Protein AF-A0A523VJM3-F1 (afdb_monomer_lite)

Sequence (552 aa):
QVIIVFAILPTLVRADSCPVVSRDSIIKYAQSGVGSPYVWGGDKWNPNNKGWGGADCSGYVLKAWQIPYKAGYTQSVGHPYSTFNFYFKKTHWYPINRNNLAKGDILVYRNKGRGHVAIYHYGDKWGSPVVYEARSRKHGIVHGARYFPSYYKGRRRHRLVNSDPKLMATVKISSNSYLKALPEGYASTKLYVDFLSKKDPLFVRNSDYSSNTMVGATLFNYHLRRGVLGQQKVGVAAYQQSGLAQIWRGNGFIRLLTHGQKMYAWRQNAGFKYLAKNISQSARTNYINYFEPKRDLLYLTNPRFKAVKAVVYLVNNNKVYHRKTVRIARRSVAMVSYKRSKQRRLKGVYVRINASGGRIFVSKKTKSSFYTPAQTANKINKTLYIQNFDPARNLLYITNPNRRKARLILKYIQDGRSRYQKRIHIRPHDVVLVDKRRRLKRLGETFIKIIANVSVVASNRMARATYQLAEPLSFANKTTYVADFNAASETLYILNPIGSVQKATVNIFTGNTLVYSNVFSIGKYRQLPIDLRSSAAARYSNTYVQIISEIS

Structure (mmCIF, N/CA/C/O backbone):
data_AF-A0A523VJM3-F1
#
_entry.id   AF-A0A523VJM3-F1
#
loop_
_atom_site.group_PDB
_atom_site.id
_atom_site.type_symbol
_atom_site.label_atom_id
_atom_site.label_alt_id
_atom_site.label_comp_id
_atom_site.label_asym_id
_atom_site.label_entity_id
_atom_site.label_seq_id
_atom_site.pdbx_PDB_ins_code
_atom_site.Cartn_x
_atom_site.Cartn_y
_atom_site.Cartn_z
_atom_site.occupancy
_atom_site.B_iso_or_equiv
_atom_site.auth_seq_id
_atom_site.auth_comp_id
_atom_site.auth_asym_id
_atom_site.auth_atom_id
_atom_site.pdbx_PDB_model_num
ATOM 1 N N . GLN A 1 1 ? 36.597 49.951 -45.717 1.00 46.91 1 GLN A N 1
ATOM 2 C CA . GLN A 1 1 ? 36.920 49.139 -44.523 1.00 46.91 1 GLN A CA 1
ATOM 3 C C . GLN A 1 1 ? 35.609 48.663 -43.913 1.00 46.91 1 GLN A C 1
ATOM 5 O O . GLN A 1 1 ? 34.788 49.500 -43.568 1.00 46.91 1 GLN A O 1
ATOM 10 N N . VAL A 1 2 ? 35.366 47.350 -43.859 1.00 43.06 2 VAL A N 1
ATOM 11 C CA . VAL A 1 2 ? 34.149 46.773 -43.261 1.00 43.06 2 VAL A CA 1
ATOM 12 C C . VAL A 1 2 ? 34.509 46.279 -41.863 1.00 43.06 2 VAL A C 1
ATOM 14 O O . VAL A 1 2 ? 35.299 45.349 -41.721 1.00 43.06 2 VAL A O 1
ATOM 17 N N . ILE A 1 3 ? 33.968 46.930 -40.833 1.00 52.91 3 ILE A N 1
ATOM 18 C CA . ILE A 1 3 ? 34.145 46.535 -39.433 1.00 52.91 3 ILE A CA 1
ATOM 19 C C . ILE A 1 3 ? 33.103 45.457 -39.121 1.00 52.91 3 ILE A C 1
ATOM 21 O O . ILE A 1 3 ? 31.912 45.743 -39.017 1.00 52.91 3 ILE A O 1
ATOM 25 N N . ILE A 1 4 ? 33.546 44.206 -38.987 1.00 52.84 4 ILE A N 1
ATOM 26 C CA . ILE A 1 4 ? 32.707 43.100 -38.512 1.00 52.84 4 ILE A CA 1
ATOM 27 C C . ILE A 1 4 ? 32.718 43.132 -36.981 1.00 52.84 4 ILE A C 1
ATOM 29 O O . ILE A 1 4 ? 33.696 42.746 -36.343 1.00 52.84 4 ILE A O 1
ATOM 33 N N . VAL A 1 5 ? 31.622 43.600 -36.385 1.00 53.25 5 VAL A N 1
ATOM 34 C CA . VAL A 1 5 ? 31.404 43.553 -34.935 1.00 53.25 5 VAL A CA 1
ATOM 35 C C . VAL A 1 5 ? 30.899 42.155 -34.564 1.00 53.25 5 VAL A C 1
ATOM 37 O O . VAL A 1 5 ? 29.738 41.820 -34.796 1.00 53.25 5 VAL A O 1
ATOM 40 N N . PHE A 1 6 ? 31.763 41.323 -33.977 1.00 50.62 6 PHE A N 1
ATOM 41 C CA . PHE A 1 6 ? 31.342 40.077 -33.332 1.00 50.62 6 PHE A CA 1
ATOM 42 C C . PHE A 1 6 ? 30.597 40.408 -32.034 1.00 50.62 6 PHE A C 1
ATOM 44 O O . PHE A 1 6 ? 31.203 40.640 -30.989 1.00 50.62 6 PHE A O 1
ATOM 51 N N . ALA A 1 7 ? 29.266 40.416 -32.086 1.00 56.50 7 ALA A N 1
ATOM 52 C CA . ALA A 1 7 ? 28.444 40.430 -30.885 1.00 56.50 7 ALA A CA 1
ATOM 53 C C . ALA A 1 7 ? 28.607 39.086 -30.151 1.00 56.50 7 ALA A C 1
ATOM 55 O O . ALA A 1 7 ? 27.987 38.083 -30.511 1.00 56.50 7 ALA A O 1
ATOM 56 N N . ILE A 1 8 ? 29.462 39.053 -29.124 1.00 55.50 8 ILE A N 1
ATOM 57 C CA . ILE A 1 8 ? 29.557 37.924 -28.193 1.00 55.50 8 ILE A CA 1
ATOM 58 C C . ILE A 1 8 ? 28.265 37.914 -27.368 1.00 55.50 8 ILE A C 1
ATOM 60 O O . ILE A 1 8 ? 28.158 38.576 -26.338 1.00 55.50 8 ILE A O 1
ATOM 64 N N . LEU A 1 9 ? 27.252 37.184 -27.838 1.00 53.00 9 LEU A N 1
ATOM 65 C CA . LEU A 1 9 ? 26.061 36.901 -27.045 1.00 53.00 9 LEU A CA 1
ATOM 66 C C . LEU A 1 9 ? 26.478 36.002 -25.870 1.00 53.00 9 LEU A C 1
ATOM 68 O O . LEU A 1 9 ? 26.965 34.893 -26.111 1.00 53.00 9 LEU A O 1
ATOM 72 N N . PRO A 1 10 ? 26.300 36.426 -24.606 1.00 50.72 10 PRO A N 1
ATOM 73 C CA . PRO A 1 10 ? 26.596 35.574 -23.467 1.00 50.72 10 PRO A CA 1
ATOM 74 C C . PRO A 1 10 ? 25.665 34.363 -23.517 1.00 50.72 10 PRO A C 1
ATOM 76 O O . PRO A 1 10 ? 24.464 34.457 -23.258 1.00 50.72 10 PRO A O 1
ATOM 79 N N . THR A 1 11 ? 26.211 33.195 -23.856 1.00 52.78 11 THR A N 1
ATOM 80 C CA . THR A 1 11 ? 25.488 31.939 -23.682 1.00 52.78 11 THR A CA 1
ATOM 81 C C . THR A 1 11 ? 25.213 31.791 -22.193 1.00 52.78 11 THR A C 1
ATOM 83 O O . THR A 1 11 ? 26.144 31.617 -21.407 1.00 52.78 11 THR A O 1
ATOM 86 N N . LEU A 1 12 ? 23.944 31.888 -21.795 1.00 53.72 12 LEU A N 1
ATOM 87 C CA . LEU A 1 12 ? 23.486 31.596 -20.440 1.00 53.72 12 LEU A CA 1
ATOM 88 C C . LEU A 1 12 ? 23.863 30.149 -20.092 1.00 53.72 12 LEU A C 1
ATOM 90 O O . LEU A 1 12 ? 23.108 29.209 -20.355 1.00 53.72 12 LEU A O 1
ATOM 94 N N . VAL A 1 13 ? 25.045 29.958 -19.503 1.00 54.78 13 VAL A N 1
ATOM 95 C CA . VAL A 1 13 ? 25.465 28.678 -18.935 1.00 54.78 13 VAL A CA 1
ATOM 96 C C . VAL A 1 13 ? 24.576 28.438 -17.725 1.00 54.78 13 VAL A C 1
ATOM 98 O O . VAL A 1 13 ? 24.789 28.966 -16.634 1.00 54.78 13 VAL A O 1
ATOM 101 N N . ARG A 1 14 ? 23.501 27.678 -17.936 1.00 60.50 14 ARG A N 1
ATOM 102 C CA . ARG A 1 14 ? 22.564 27.325 -16.875 1.00 60.50 14 ARG A CA 1
ATOM 103 C C . ARG A 1 14 ? 23.330 26.521 -15.823 1.00 60.50 14 ARG A C 1
ATOM 105 O O . ARG A 1 14 ? 23.825 25.441 -16.133 1.00 60.50 14 ARG A O 1
ATOM 112 N N . ALA A 1 15 ? 23.439 27.067 -14.609 1.00 59.25 15 ALA A N 1
ATOM 113 C CA . ALA A 1 15 ? 24.259 26.499 -13.544 1.00 59.25 15 ALA A CA 1
ATOM 114 C C . ALA A 1 15 ? 23.981 25.000 -13.351 1.00 59.25 15 ALA A C 1
ATOM 116 O O . ALA A 1 15 ? 22.827 24.581 -13.179 1.00 59.25 15 ALA A O 1
ATOM 117 N N . ASP A 1 16 ? 25.057 24.212 -13.380 1.00 67.69 16 ASP A N 1
ATOM 118 C CA . ASP A 1 16 ? 25.038 22.765 -13.216 1.00 67.69 16 ASP A CA 1
ATOM 119 C C . ASP A 1 16 ? 24.568 22.406 -11.797 1.00 67.69 16 ASP A C 1
ATOM 121 O O . ASP A 1 16 ? 25.327 22.397 -10.827 1.00 67.69 16 ASP A O 1
ATOM 125 N N . SER A 1 17 ? 23.262 22.199 -11.652 1.00 75.88 17 SER A N 1
ATOM 126 C CA . SER A 1 17 ? 22.586 22.198 -10.363 1.00 75.88 17 SER A CA 1
ATOM 127 C C . SER A 1 17 ? 21.796 20.917 -10.198 1.00 75.88 17 SER A C 1
ATOM 129 O O . SER A 1 17 ? 20.616 20.890 -10.496 1.00 75.88 17 SER A O 1
ATOM 131 N N . CYS A 1 18 ? 22.401 19.860 -9.644 1.00 85.94 18 CYS A N 1
ATOM 132 C CA . CYS A 1 18 ? 21.697 18.609 -9.339 1.00 85.94 18 CYS A CA 1
ATOM 133 C C . CYS A 1 18 ? 20.442 18.888 -8.479 1.00 85.94 18 CYS A C 1
ATOM 135 O O . CYS A 1 18 ? 20.578 19.165 -7.277 1.00 85.94 18 CYS A O 1
ATOM 137 N N . PRO A 1 19 ? 19.213 18.866 -9.041 1.00 88.69 19 PRO A N 1
ATOM 138 C CA . PRO A 1 19 ? 18.026 19.262 -8.288 1.00 88.69 19 PRO A CA 1
ATOM 139 C C . PRO A 1 19 ? 17.678 18.198 -7.244 1.00 88.69 19 PRO A C 1
ATOM 141 O O . PRO A 1 19 ? 18.052 17.039 -7.397 1.00 88.69 19 PRO A O 1
ATOM 144 N N . VAL A 1 20 ? 16.924 18.524 -6.195 1.00 86.62 20 VAL A N 1
ATOM 145 C CA . VAL A 1 20 ? 16.352 17.467 -5.342 1.00 86.62 20 VAL A CA 1
ATOM 146 C C . VAL A 1 20 ? 15.271 16.724 -6.133 1.00 86.62 20 VAL A C 1
ATOM 148 O O . VAL A 1 20 ? 14.353 17.350 -6.669 1.00 86.62 20 VAL A O 1
ATOM 151 N N . VAL A 1 21 ? 15.380 15.397 -6.227 1.00 87.31 21 VAL A N 1
ATOM 152 C CA . VAL A 1 21 ? 14.375 14.532 -6.875 1.00 87.31 21 VAL A CA 1
ATOM 153 C C . VAL A 1 21 ? 14.102 13.306 -6.015 1.00 87.31 21 VAL A C 1
ATOM 155 O O . VAL A 1 21 ? 14.976 12.845 -5.278 1.00 87.31 21 VAL A O 1
ATOM 158 N N . SER A 1 22 ? 12.890 12.761 -6.105 1.00 89.19 22 SER A N 1
ATOM 159 C CA . SER A 1 22 ? 12.566 11.497 -5.446 1.00 89.19 22 SER A CA 1
ATOM 160 C C . SER A 1 22 ? 12.899 10.298 -6.338 1.00 89.19 22 SER A C 1
ATOM 162 O O . SER A 1 22 ? 12.930 10.404 -7.568 1.00 89.19 22 SER A O 1
ATOM 164 N N . ARG A 1 23 ? 13.103 9.128 -5.724 1.00 91.25 23 ARG A N 1
ATOM 165 C CA . ARG A 1 23 ? 13.248 7.855 -6.459 1.00 91.25 23 ARG A CA 1
ATOM 166 C C . ARG A 1 23 ? 12.049 7.567 -7.362 1.00 91.25 23 ARG A C 1
ATOM 168 O O . ARG A 1 23 ? 12.220 7.077 -8.474 1.00 91.25 23 ARG A O 1
ATOM 175 N N . ASP A 1 24 ? 10.849 7.893 -6.893 1.00 83.75 24 ASP A N 1
ATOM 176 C CA . ASP A 1 24 ? 9.610 7.693 -7.645 1.00 83.75 24 ASP A CA 1
ATOM 177 C C . ASP A 1 24 ? 9.536 8.632 -8.847 1.00 83.75 24 ASP A C 1
ATOM 179 O O . ASP A 1 24 ? 9.154 8.203 -9.933 1.00 83.75 24 ASP A O 1
ATOM 183 N N . SER A 1 25 ? 9.977 9.884 -8.687 1.00 88.44 25 SER A N 1
ATOM 184 C CA . SER A 1 25 ? 10.065 10.846 -9.786 1.00 88.44 25 SER A CA 1
ATOM 185 C C . SER A 1 25 ? 11.021 10.359 -10.874 1.00 88.44 25 SER A C 1
ATOM 187 O O . SER A 1 25 ? 10.653 10.415 -12.041 1.00 88.44 25 SER A O 1
ATOM 189 N N . ILE A 1 26 ? 12.193 9.819 -10.508 1.00 96.75 26 ILE A N 1
ATOM 190 C CA . ILE A 1 26 ? 13.150 9.242 -11.471 1.00 96.75 26 ILE A CA 1
ATOM 191 C C . ILE A 1 26 ? 12.509 8.101 -12.262 1.00 96.75 26 ILE A C 1
ATOM 193 O O . ILE A 1 26 ? 12.582 8.082 -13.488 1.00 96.75 26 ILE A O 1
ATOM 197 N N . ILE A 1 27 ? 11.868 7.151 -11.575 1.00 97.06 27 ILE A N 1
ATOM 198 C CA . ILE A 1 27 ? 11.247 5.997 -12.234 1.00 97.06 27 ILE A CA 1
ATOM 199 C C . ILE A 1 27 ? 10.069 6.412 -13.106 1.00 97.06 27 ILE A C 1
ATOM 201 O O . ILE A 1 27 ? 9.960 5.928 -14.226 1.00 97.06 27 ILE A O 1
ATOM 205 N N . LYS A 1 28 ? 9.216 7.328 -12.636 1.00 91.94 28 LYS A N 1
ATOM 206 C CA . LYS A 1 28 ? 8.108 7.868 -13.434 1.00 91.94 28 LYS A CA 1
ATOM 207 C C . LYS A 1 28 ? 8.632 8.555 -14.694 1.00 91.94 28 LYS A C 1
ATOM 209 O O . LYS A 1 28 ? 8.062 8.390 -15.770 1.00 91.94 28 LYS A O 1
ATOM 214 N N . TYR A 1 29 ? 9.724 9.306 -14.560 1.00 95.81 29 TYR A N 1
ATOM 215 C CA . TYR A 1 29 ? 10.365 9.965 -15.685 1.00 95.81 29 TYR A CA 1
ATOM 216 C C . TYR A 1 29 ? 10.926 8.938 -16.672 1.00 95.81 29 TYR A C 1
ATOM 218 O O . TYR A 1 29 ? 10.579 8.998 -17.846 1.00 95.81 29 TYR A O 1
ATOM 226 N N . ALA A 1 30 ? 11.688 7.945 -16.204 1.00 98.06 30 ALA A N 1
ATOM 227 C CA . ALA A 1 30 ? 12.175 6.844 -17.035 1.00 98.06 30 ALA A CA 1
ATOM 228 C C . ALA A 1 30 ? 11.013 6.135 -17.754 1.00 98.06 30 ALA A C 1
ATOM 230 O O . ALA A 1 30 ? 10.952 6.114 -18.977 1.00 98.06 30 ALA A O 1
ATOM 231 N N . GLN A 1 31 ? 10.004 5.671 -17.015 1.00 98.00 31 GLN A N 1
ATOM 232 C CA . GLN A 1 31 ? 8.839 4.973 -17.562 1.00 98.00 31 GLN A CA 1
ATOM 233 C C . GLN A 1 31 ? 8.167 5.725 -18.721 1.00 98.00 31 GLN A C 1
ATOM 235 O O . GLN A 1 31 ? 7.700 5.092 -19.667 1.00 98.00 31 GLN A O 1
ATOM 240 N N . SER A 1 32 ? 8.147 7.060 -18.687 1.00 98.06 32 SER A N 1
ATOM 241 C CA . SER A 1 32 ? 7.566 7.873 -19.761 1.00 98.06 32 SER A CA 1
ATOM 242 C C . SER A 1 32 ? 8.280 7.730 -21.116 1.00 98.06 32 SER A C 1
ATOM 244 O O . SER A 1 32 ? 7.650 7.965 -22.147 1.00 98.06 32 SER A O 1
ATOM 246 N N . GLY A 1 33 ? 9.549 7.311 -21.128 1.00 98.00 33 GLY A N 1
ATOM 247 C CA . GLY A 1 33 ? 10.326 7.055 -22.342 1.00 98.00 33 GLY A CA 1
ATOM 248 C C . GLY A 1 33 ? 10.179 5.642 -22.898 1.00 98.00 33 GLY A C 1
ATOM 249 O O . GLY A 1 33 ? 10.536 5.413 -24.044 1.00 98.00 33 GLY A O 1
ATOM 250 N N . VAL A 1 34 ? 9.622 4.687 -22.143 1.00 98.50 34 VAL A N 1
ATOM 251 C CA . VAL A 1 34 ? 9.445 3.305 -22.628 1.00 98.50 34 VAL A CA 1
ATOM 252 C C . VAL A 1 34 ? 8.585 3.289 -23.893 1.00 98.50 34 VAL A C 1
ATOM 254 O O . VAL A 1 34 ? 7.538 3.944 -23.942 1.00 98.50 34 VAL A O 1
ATOM 257 N N . GLY A 1 35 ? 9.040 2.544 -24.901 1.00 97.88 35 GLY A N 1
ATOM 258 C CA . GLY A 1 35 ? 8.450 2.471 -26.238 1.00 97.88 35 GLY A CA 1
ATOM 259 C C . GLY A 1 35 ? 9.003 3.497 -27.231 1.00 97.88 35 GLY A C 1
ATOM 260 O O . GLY A 1 35 ? 8.740 3.361 -28.419 1.00 97.88 35 GLY A O 1
ATOM 261 N N . SER A 1 36 ? 9.773 4.494 -26.781 1.00 98.62 36 SER A N 1
ATOM 262 C CA . SER A 1 36 ? 10.440 5.433 -27.689 1.00 98.62 36 SER A CA 1
ATOM 263 C C . SER A 1 36 ? 11.673 4.810 -28.359 1.00 98.62 36 SER A C 1
ATOM 265 O O . SER A 1 36 ? 12.255 3.862 -27.815 1.00 98.62 36 SER A O 1
ATOM 267 N N . PRO A 1 37 ? 12.114 5.325 -29.521 1.00 98.62 37 PRO A N 1
ATOM 268 C CA . PRO A 1 37 ? 13.240 4.777 -30.254 1.00 98.62 37 PRO A CA 1
ATOM 269 C C . PRO A 1 37 ? 14.549 5.004 -29.504 1.00 98.62 37 PRO A C 1
ATOM 271 O O . PRO A 1 37 ? 14.696 5.916 -28.684 1.00 98.62 37 PRO A O 1
ATOM 274 N N . TYR A 1 38 ? 15.538 4.181 -29.833 1.00 98.69 38 TYR A N 1
ATOM 275 C CA . TYR A 1 38 ? 16.911 4.446 -29.445 1.00 98.69 38 TYR A CA 1
ATOM 276 C C . TYR A 1 38 ? 17.515 5.372 -30.492 1.00 98.69 38 TYR A C 1
ATOM 278 O O . TYR A 1 38 ? 17.603 5.004 -31.665 1.00 98.69 38 TYR A O 1
ATOM 286 N N . VAL A 1 39 ? 17.981 6.538 -30.061 1.00 98.38 39 VAL A N 1
ATOM 287 C CA . VAL A 1 39 ? 18.641 7.520 -30.926 1.00 98.38 39 VAL A CA 1
ATOM 288 C C . VAL A 1 39 ? 20.017 7.792 -30.344 1.00 98.38 39 VAL A C 1
ATOM 290 O O . VAL A 1 39 ? 20.128 8.219 -29.200 1.00 98.38 39 VAL A O 1
ATOM 293 N N . TRP A 1 40 ? 21.070 7.511 -31.114 1.00 97.69 40 TRP A N 1
ATOM 294 C CA . TRP A 1 40 ? 22.450 7.752 -30.683 1.00 97.69 40 TRP A CA 1
ATOM 295 C C . TRP A 1 40 ? 22.665 9.245 -30.399 1.00 97.69 40 TRP A C 1
ATOM 297 O O . TRP A 1 40 ? 22.366 10.064 -31.262 1.00 97.69 40 TRP A O 1
ATOM 307 N N . GLY A 1 41 ? 23.141 9.599 -29.200 1.00 96.94 41 GLY A N 1
ATOM 308 C CA . GLY A 1 41 ? 23.260 10.993 -28.757 1.00 96.94 41 GLY A CA 1
ATOM 309 C C . GLY A 1 41 ? 21.931 11.656 -28.372 1.00 96.94 41 GLY A C 1
ATOM 310 O O . GLY A 1 41 ? 21.917 12.824 -27.995 1.00 96.94 41 GLY A O 1
ATOM 311 N N . GLY A 1 42 ? 20.805 10.940 -28.443 1.00 97.81 42 GLY A N 1
ATOM 312 C CA . GLY A 1 42 ? 19.496 11.469 -28.074 1.00 97.81 42 GLY A CA 1
ATOM 313 C C . GLY A 1 42 ? 19.268 11.490 -26.560 1.00 97.81 42 GLY A C 1
ATOM 314 O O . GLY A 1 42 ? 19.767 10.630 -25.829 1.00 97.81 42 GLY A O 1
ATOM 315 N N . ASP A 1 43 ? 18.450 12.432 -26.091 1.00 97.38 43 ASP A N 1
ATOM 316 C CA . ASP A 1 43 ? 18.066 12.591 -24.681 1.00 97.38 43 ASP A CA 1
ATOM 317 C C . ASP A 1 43 ? 16.618 13.088 -24.480 1.00 97.38 43 ASP A C 1
ATOM 319 O O . ASP A 1 43 ? 16.247 13.509 -23.381 1.00 97.38 43 ASP A O 1
ATOM 323 N N . LYS A 1 44 ? 15.787 13.042 -25.530 1.00 97.00 44 LYS A N 1
ATOM 324 C CA . LYS A 1 44 ? 14.432 13.616 -25.544 1.00 97.00 44 LYS A CA 1
ATOM 325 C C . LYS A 1 44 ? 13.419 12.647 -26.129 1.00 97.00 44 LYS A C 1
ATOM 327 O O . LYS A 1 44 ? 13.728 11.906 -27.051 1.00 97.00 44 LYS A O 1
ATOM 332 N N . TRP A 1 45 ? 12.195 12.669 -25.625 1.00 98.06 45 TRP A N 1
ATOM 333 C CA . TRP A 1 45 ? 11.102 11.843 -26.139 1.00 98.06 45 TRP A CA 1
ATOM 334 C C . TRP A 1 45 ? 9.758 12.506 -25.857 1.00 98.06 45 TRP A C 1
ATOM 336 O O . TRP A 1 45 ? 9.652 13.403 -25.020 1.00 98.06 45 TRP A O 1
ATOM 346 N N . ASN A 1 46 ? 8.709 12.046 -26.533 1.00 97.94 46 ASN A N 1
ATOM 347 C CA . ASN A 1 46 ? 7.350 12.488 -26.259 1.00 97.94 46 ASN A CA 1
ATOM 348 C C . ASN A 1 46 ? 6.528 11.319 -25.690 1.00 97.94 46 ASN A C 1
ATOM 350 O O . ASN A 1 46 ? 6.273 10.348 -26.402 1.00 97.94 46 ASN A O 1
ATOM 354 N N . PRO A 1 47 ? 6.071 11.382 -24.425 1.00 96.44 47 PRO A N 1
ATOM 355 C CA . PRO A 1 47 ? 5.231 10.333 -23.851 1.00 96.44 47 PRO A CA 1
ATOM 356 C C . PRO A 1 47 ? 3.924 10.091 -24.620 1.00 96.44 47 PRO A C 1
ATOM 358 O O . PRO A 1 47 ? 3.409 8.978 -24.559 1.00 96.44 47 PRO A O 1
ATOM 361 N N . ASN A 1 48 ? 3.430 11.095 -25.354 1.00 97.38 48 ASN A N 1
ATOM 362 C CA . ASN A 1 48 ? 2.197 11.037 -26.145 1.00 97.38 48 ASN A CA 1
ATOM 363 C C . ASN A 1 48 ? 2.441 10.680 -27.622 1.00 97.38 48 ASN A C 1
ATOM 365 O O . ASN A 1 48 ? 1.490 10.407 -28.343 1.00 97.38 48 ASN A O 1
ATOM 369 N N . ASN A 1 49 ? 3.696 10.674 -28.081 1.00 97.62 49 ASN A N 1
ATOM 370 C CA . ASN A 1 49 ? 4.070 10.244 -29.427 1.00 97.62 49 ASN A CA 1
ATOM 371 C C . ASN A 1 49 ? 5.359 9.422 -29.351 1.00 97.62 49 ASN A C 1
ATOM 373 O O . ASN A 1 49 ? 6.468 9.957 -29.391 1.00 97.62 49 ASN A O 1
ATOM 377 N N . LYS A 1 50 ? 5.198 8.101 -29.237 1.00 96.50 50 LYS A N 1
ATOM 378 C CA . LYS A 1 50 ? 6.314 7.168 -29.058 1.00 96.50 50 LYS A CA 1
ATOM 379 C C . LYS A 1 50 ? 7.211 7.041 -30.284 1.00 96.50 50 LYS A C 1
ATOM 381 O O . LYS A 1 50 ? 8.312 6.553 -30.115 1.00 96.50 50 LYS A O 1
ATOM 386 N N . GLY A 1 51 ? 6.799 7.505 -31.464 1.00 96.44 51 GLY A N 1
ATOM 387 C CA . GLY A 1 51 ? 7.672 7.573 -32.641 1.00 96.44 51 GLY A CA 1
ATOM 388 C C . GLY A 1 51 ? 8.567 8.816 -32.675 1.00 96.44 51 GLY A C 1
ATOM 389 O O . GLY A 1 51 ? 9.513 8.862 -33.454 1.00 96.44 51 GLY A O 1
ATOM 390 N N . TRP A 1 52 ? 8.294 9.826 -31.841 1.00 97.69 52 TRP A N 1
ATOM 391 C CA . TRP A 1 52 ? 9.015 11.097 -31.871 1.00 97.69 52 TRP A CA 1
ATOM 392 C C . TRP A 1 52 ? 10.217 11.120 -30.922 1.00 97.69 52 TRP A C 1
ATOM 394 O O . TRP A 1 52 ? 10.107 10.841 -29.721 1.00 97.69 52 TRP A O 1
ATOM 404 N N . GLY A 1 53 ? 11.357 11.554 -31.461 1.00 96.81 53 GLY A N 1
ATOM 405 C CA . GLY A 1 53 ? 12.611 11.656 -30.727 1.00 96.81 53 GLY A CA 1
ATOM 406 C C . GLY A 1 53 ? 13.180 10.286 -30.366 1.00 96.81 53 GLY A C 1
ATOM 407 O O . GLY A 1 53 ? 13.026 9.310 -31.091 1.00 96.81 53 GLY A O 1
ATOM 408 N N . GLY A 1 54 ? 13.872 10.230 -29.239 1.00 97.94 54 GLY A N 1
ATOM 409 C CA . GLY A 1 54 ? 14.493 9.036 -28.700 1.00 97.94 54 GLY A CA 1
ATOM 410 C C . GLY A 1 54 ? 15.711 9.385 -27.861 1.00 97.94 54 GLY A C 1
ATOM 411 O O . GLY A 1 54 ? 16.181 10.527 -27.828 1.00 97.94 54 GLY A O 1
ATOM 412 N N . ALA A 1 55 ? 16.229 8.380 -27.171 1.00 98.50 55 ALA A N 1
ATOM 413 C CA . ALA A 1 55 ? 17.416 8.552 -26.356 1.00 98.50 55 ALA A CA 1
ATOM 414 C C . ALA A 1 55 ? 18.385 7.387 -26.503 1.00 98.50 55 ALA A C 1
ATOM 416 O O . ALA A 1 55 ? 17.972 6.268 -26.808 1.00 98.50 55 ALA A O 1
ATOM 417 N N . ASP A 1 56 ? 19.669 7.647 -26.273 1.00 98.56 56 ASP A N 1
ATOM 418 C CA . ASP A 1 56 ? 20.627 6.577 -26.021 1.00 98.56 56 ASP A CA 1
ATOM 419 C C . ASP A 1 56 ? 20.665 6.220 -24.531 1.00 98.56 56 ASP A C 1
ATOM 421 O O . ASP A 1 56 ? 19.957 6.808 -23.708 1.00 98.56 56 ASP A O 1
ATOM 425 N N . CYS A 1 57 ? 21.477 5.222 -24.171 1.00 98.56 57 CYS A N 1
ATOM 426 C CA . CYS A 1 57 ? 21.541 4.726 -22.798 1.00 98.56 57 CYS A CA 1
ATOM 427 C C . CYS A 1 57 ? 21.836 5.837 -21.773 1.00 98.56 57 CYS A C 1
ATOM 429 O O . CYS A 1 57 ? 21.124 5.961 -20.776 1.00 98.56 57 CYS A O 1
ATOM 431 N N . SER A 1 58 ? 22.838 6.675 -22.031 1.00 98.31 58 SER A N 1
ATOM 432 C CA . SER A 1 58 ? 23.258 7.768 -21.148 1.00 98.31 58 SER A CA 1
ATOM 433 C C . SER A 1 58 ? 22.298 8.951 -21.158 1.00 98.31 58 SER A C 1
ATOM 435 O O . SER A 1 58 ? 21.955 9.441 -20.081 1.00 98.31 58 SER A O 1
ATOM 437 N N . GLY A 1 59 ? 21.823 9.373 -22.331 1.00 98.19 59 GLY A N 1
ATOM 438 C CA . GLY A 1 59 ? 20.890 10.490 -22.470 1.00 98.19 59 GLY A CA 1
ATOM 439 C C . GLY A 1 59 ? 19.564 10.199 -21.774 1.00 98.19 59 GLY A C 1
ATOM 440 O O . GLY A 1 59 ? 19.029 11.041 -21.055 1.00 98.19 59 GLY A O 1
ATOM 441 N N . TYR A 1 60 ? 19.092 8.954 -21.867 1.00 98.56 60 TYR A N 1
ATOM 442 C CA . TYR A 1 60 ? 17.900 8.498 -21.161 1.00 98.56 60 TYR A CA 1
ATOM 443 C C . TYR A 1 60 ? 18.056 8.563 -19.636 1.00 98.56 60 TYR A C 1
ATOM 445 O O . TYR A 1 60 ? 17.183 9.088 -18.939 1.00 98.56 60 TYR A O 1
ATOM 453 N N . VAL A 1 61 ? 19.184 8.076 -19.103 1.00 98.38 61 VAL A N 1
ATOM 454 C CA . VAL A 1 61 ? 19.460 8.122 -17.660 1.00 98.38 61 VAL A CA 1
ATOM 455 C C . VAL A 1 61 ? 19.609 9.548 -17.156 1.00 98.38 61 VAL A C 1
ATOM 457 O O . VAL A 1 61 ? 19.012 9.883 -16.133 1.00 98.38 61 VAL A O 1
ATOM 460 N N . LEU A 1 62 ? 20.345 10.400 -17.870 1.00 96.56 62 LEU A N 1
ATOM 461 C CA . LEU A 1 62 ? 20.496 11.810 -17.512 1.00 96.56 62 LEU A CA 1
ATOM 462 C C . LEU A 1 62 ? 19.159 12.516 -17.403 1.00 96.56 62 LEU A C 1
ATOM 464 O O . LEU A 1 62 ? 18.871 13.181 -16.402 1.00 96.56 62 LEU A O 1
ATOM 468 N N . LYS A 1 63 ? 18.318 12.308 -18.411 1.00 96.12 63 LYS A N 1
ATOM 469 C CA . LYS A 1 63 ? 17.008 12.920 -18.468 1.00 96.12 63 LYS A CA 1
ATOM 470 C C . LYS A 1 63 ? 16.103 12.417 -17.348 1.00 96.12 63 LYS A C 1
ATOM 472 O O . LYS A 1 63 ? 15.496 13.229 -16.651 1.00 96.12 63 LYS A O 1
ATOM 477 N N . ALA A 1 64 ? 16.074 11.111 -17.087 1.00 97.62 64 ALA A N 1
ATOM 478 C CA . ALA A 1 64 ? 15.308 10.548 -15.976 1.00 97.62 64 ALA A CA 1
ATOM 479 C C . ALA A 1 64 ? 15.811 11.020 -14.601 1.00 97.62 64 ALA A C 1
ATOM 481 O O . ALA A 1 64 ? 15.019 11.261 -13.690 1.00 97.62 64 ALA A O 1
ATOM 482 N N . TRP A 1 65 ? 17.122 11.200 -14.448 1.00 97.44 65 TRP A N 1
ATOM 483 C CA . TRP A 1 65 ? 17.729 11.780 -13.253 1.00 97.44 65 TRP A CA 1
ATOM 484 C C . TRP A 1 65 ? 17.582 13.301 -13.153 1.00 97.44 65 TRP A C 1
ATOM 486 O O . TRP A 1 65 ? 17.896 13.856 -12.096 1.00 97.44 65 TRP A O 1
ATOM 496 N N . GLN A 1 66 ? 17.080 13.971 -14.194 1.00 95.75 66 GLN A N 1
ATOM 497 C CA . GLN A 1 66 ? 16.958 15.429 -14.251 1.00 95.75 66 GLN A CA 1
ATOM 498 C C . GLN A 1 66 ? 18.306 16.106 -13.954 1.00 95.75 66 GLN A C 1
ATOM 500 O O . GLN A 1 66 ? 18.406 16.946 -13.059 1.00 95.75 66 GLN A O 1
ATOM 505 N N . ILE A 1 67 ? 19.357 15.646 -14.638 1.00 93.75 67 ILE A N 1
ATOM 506 C CA . ILE A 1 67 ? 20.725 16.168 -14.549 1.00 93.75 67 ILE A CA 1
ATOM 507 C C . ILE A 1 67 ? 21.117 16.699 -15.936 1.00 93.75 67 ILE A C 1
ATOM 509 O O . ILE A 1 67 ? 20.846 16.012 -16.924 1.00 93.75 67 ILE A O 1
ATOM 513 N N . PRO A 1 68 ? 21.757 17.880 -16.033 1.00 92.00 68 PRO A N 1
ATOM 514 C CA . PRO A 1 68 ? 22.224 18.737 -14.931 1.00 92.00 68 PRO A CA 1
ATOM 515 C C . PRO A 1 68 ? 21.130 19.573 -14.254 1.00 92.00 68 PRO A C 1
ATOM 517 O O . PRO A 1 68 ? 21.317 20.026 -13.133 1.00 92.00 68 PRO A O 1
ATOM 520 N N . TYR A 1 69 ? 19.965 19.727 -14.881 1.00 91.12 69 TYR A N 1
ATOM 521 C CA . TYR A 1 69 ? 18.828 20.480 -14.345 1.00 91.12 69 TYR A CA 1
ATOM 522 C C . TYR A 1 69 ? 17.496 19.801 -14.694 1.00 91.12 69 TYR A C 1
ATOM 524 O O . TYR A 1 69 ? 17.435 18.871 -15.504 1.00 91.12 69 TYR A O 1
ATOM 532 N N . LYS A 1 70 ? 16.395 20.275 -14.092 1.00 91.12 70 LYS A N 1
ATOM 533 C CA . LYS A 1 70 ? 15.047 19.810 -14.450 1.00 91.12 70 LYS A CA 1
ATOM 534 C C . LYS A 1 70 ? 14.670 20.275 -15.850 1.00 91.12 70 LYS A C 1
ATOM 536 O O . LYS A 1 70 ? 14.719 21.468 -16.142 1.00 91.12 70 LYS A O 1
ATOM 541 N N . ALA A 1 71 ? 14.237 19.344 -16.685 1.00 91.94 71 ALA A N 1
ATOM 542 C CA . ALA A 1 71 ? 13.854 19.622 -18.060 1.00 91.94 71 ALA A CA 1
ATOM 543 C C . ALA A 1 71 ? 12.634 18.781 -18.444 1.00 91.94 71 ALA A C 1
ATOM 545 O O . ALA A 1 71 ? 12.489 17.647 -17.979 1.00 91.94 71 ALA A O 1
ATOM 546 N N . GLY A 1 72 ? 11.760 19.329 -19.291 1.00 94.19 72 GLY A N 1
ATOM 547 C CA . GLY A 1 72 ? 10.576 18.625 -19.804 1.00 94.19 72 GLY A CA 1
ATOM 548 C C . GLY A 1 72 ? 10.943 17.482 -20.756 1.00 94.19 72 GLY A C 1
ATOM 549 O O . GLY A 1 72 ? 12.074 17.432 -21.237 1.00 94.19 72 GLY A O 1
ATOM 550 N N . TYR A 1 73 ? 10.006 16.567 -21.029 1.00 95.94 73 TYR A N 1
ATOM 551 C CA . TYR A 1 73 ? 10.267 15.342 -21.808 1.00 95.94 73 TYR A CA 1
ATOM 552 C C . TYR A 1 73 ? 10.814 15.618 -23.217 1.00 95.94 73 TYR A C 1
ATOM 554 O O . TYR A 1 73 ? 11.772 14.980 -23.651 1.00 95.94 73 TYR A O 1
ATOM 562 N N . THR A 1 74 ? 10.239 16.615 -23.895 1.00 97.06 74 THR A N 1
ATOM 563 C CA . THR A 1 74 ? 10.578 17.005 -25.273 1.00 97.06 74 THR A CA 1
ATOM 564 C C . THR A 1 74 ? 11.741 17.994 -25.365 1.00 97.06 74 THR A C 1
ATOM 566 O O . THR A 1 74 ? 12.265 18.241 -26.448 1.00 97.06 74 THR A O 1
ATOM 569 N N . GLN A 1 75 ? 12.171 18.550 -24.234 1.00 96.00 75 GLN A N 1
ATOM 570 C CA . GLN A 1 75 ? 13.320 19.446 -24.158 1.00 96.00 75 GLN A CA 1
ATOM 571 C C . GLN A 1 75 ? 14.613 18.618 -24.204 1.00 96.00 75 GLN A C 1
ATOM 573 O O . GLN A 1 75 ? 14.650 17.538 -23.628 1.00 96.00 75 GLN A O 1
ATOM 578 N N . SER A 1 76 ? 15.695 19.095 -24.814 1.00 94.06 76 SER A N 1
ATOM 579 C CA . SER A 1 76 ? 17.015 18.453 -24.660 1.00 94.06 76 SER A CA 1
ATOM 580 C C . SER A 1 76 ? 17.738 19.001 -23.426 1.00 94.06 76 SER A C 1
ATOM 582 O O . SER A 1 76 ? 17.459 20.119 -22.993 1.00 94.06 76 SER A O 1
ATOM 584 N N . VAL A 1 77 ? 18.633 18.214 -22.829 1.00 90.31 77 VAL A N 1
ATOM 585 C CA . VAL A 1 77 ? 19.594 18.686 -21.816 1.00 90.31 77 VAL A CA 1
ATOM 586 C C . VAL A 1 77 ? 21.023 18.772 -22.366 1.00 90.31 77 VAL A C 1
ATOM 588 O O . VAL A 1 77 ? 21.937 19.073 -21.604 1.00 90.31 77 VAL A O 1
ATOM 591 N N . GLY A 1 78 ? 21.217 18.540 -23.671 1.00 87.31 78 GLY A N 1
ATOM 592 C CA . GLY A 1 78 ? 22.500 18.683 -24.367 1.00 87.31 78 GLY A CA 1
ATOM 593 C C . GLY A 1 78 ? 23.462 17.508 -24.183 1.00 87.31 78 GLY A C 1
ATOM 594 O O . GLY A 1 78 ? 24.633 17.639 -24.513 1.00 87.31 78 GLY A O 1
ATOM 595 N N . HIS A 1 79 ? 22.988 16.384 -23.628 1.00 86.94 79 HIS A N 1
ATOM 596 C CA . HIS A 1 79 ? 23.767 15.155 -23.396 1.00 86.94 79 HIS A CA 1
ATOM 597 C C . HIS A 1 79 ? 25.212 15.360 -22.850 1.00 86.94 79 HIS A C 1
ATOM 599 O O . HIS A 1 79 ? 26.183 14.838 -23.396 1.00 86.94 79 HIS A O 1
ATOM 605 N N . PRO A 1 80 ? 25.402 16.108 -21.744 1.00 91.81 80 PRO A N 1
ATOM 606 C CA . PRO A 1 80 ? 26.740 16.484 -21.267 1.00 91.81 80 PRO A CA 1
ATOM 607 C C . PRO A 1 80 ? 27.531 15.346 -20.600 1.00 91.81 80 PRO A C 1
ATOM 609 O O . PRO A 1 80 ? 28.694 15.526 -20.234 1.00 91.81 80 PRO A O 1
ATOM 612 N N . TYR A 1 81 ? 26.924 14.172 -20.393 1.00 95.00 81 TYR A N 1
ATOM 613 C CA . TYR A 1 81 ? 27.574 13.057 -19.709 1.00 95.00 81 TYR A CA 1
ATOM 614 C C . TYR A 1 81 ? 27.305 11.729 -20.411 1.00 95.00 81 TYR A C 1
ATOM 616 O O . TYR A 1 81 ? 26.169 11.310 -20.615 1.00 95.00 81 TYR A O 1
ATOM 624 N N . SER A 1 82 ? 28.379 11.001 -20.682 1.00 96.94 82 SER A N 1
ATOM 625 C CA . SER A 1 82 ? 28.326 9.665 -21.266 1.00 96.94 82 SER A CA 1
ATOM 626 C C . SER A 1 82 ? 28.452 8.571 -20.199 1.00 96.94 82 SER A C 1
ATOM 628 O O . SER A 1 82 ? 28.662 8.823 -19.006 1.00 96.94 82 SER A O 1
ATOM 630 N N . THR A 1 83 ? 28.414 7.308 -20.632 1.00 98.06 83 THR A N 1
ATOM 631 C CA . THR A 1 83 ? 28.756 6.156 -19.777 1.00 98.06 83 THR A CA 1
ATOM 632 C C . THR A 1 83 ? 30.155 6.265 -19.161 1.00 98.06 83 THR A C 1
ATOM 634 O O . THR A 1 83 ? 30.365 5.759 -18.061 1.00 98.06 83 THR A O 1
ATOM 637 N N . PHE A 1 84 ? 31.098 6.973 -19.801 1.00 97.88 84 PHE A N 1
ATOM 638 C CA . PHE A 1 84 ? 32.410 7.268 -19.215 1.00 97.88 84 PHE A CA 1
ATOM 639 C C . PHE A 1 84 ? 32.278 8.113 -17.944 1.00 97.88 84 PHE A C 1
ATOM 641 O O . PHE A 1 84 ? 32.844 7.762 -16.908 1.00 97.88 84 PHE A O 1
ATOM 648 N N . ASN A 1 85 ? 31.486 9.187 -17.984 1.00 97.69 85 ASN A N 1
ATOM 649 C CA . ASN A 1 85 ? 31.289 10.068 -16.837 1.00 97.69 85 ASN A CA 1
ATOM 650 C C . ASN A 1 85 ? 30.631 9.306 -15.681 1.00 97.69 85 ASN A C 1
ATOM 652 O O . ASN A 1 85 ? 31.168 9.308 -14.573 1.00 97.69 85 ASN A O 1
ATOM 656 N N . PHE A 1 86 ? 29.528 8.592 -15.937 1.00 97.75 86 PHE A N 1
ATOM 657 C CA . PHE A 1 86 ? 28.860 7.773 -14.918 1.00 97.75 86 PHE A CA 1
ATOM 658 C C . PHE A 1 86 ? 29.788 6.712 -14.309 1.00 97.75 86 PHE A C 1
ATOM 660 O O . PHE A 1 86 ? 29.692 6.397 -13.119 1.00 97.75 86 PHE A O 1
ATOM 667 N N . TYR A 1 87 ? 30.698 6.148 -15.108 1.00 98.06 87 TYR A N 1
ATOM 668 C CA . TYR A 1 87 ? 31.600 5.099 -14.652 1.00 98.06 87 TYR A CA 1
ATOM 669 C C . TYR A 1 87 ? 32.837 5.623 -13.910 1.00 98.06 87 TYR A C 1
ATOM 671 O O . TYR A 1 87 ? 33.260 4.962 -12.967 1.00 98.06 87 TYR A O 1
ATOM 679 N N . PHE A 1 88 ? 33.407 6.779 -14.264 1.00 97.00 88 PHE A N 1
ATOM 680 C CA . PHE A 1 88 ? 34.681 7.249 -13.691 1.00 97.00 88 PHE A CA 1
ATOM 681 C C . PHE A 1 88 ? 34.581 8.505 -12.817 1.00 97.00 88 PHE A C 1
ATOM 683 O O . PHE A 1 88 ? 35.433 8.705 -11.954 1.00 97.00 88 PHE A O 1
ATOM 690 N N . LYS A 1 89 ? 33.565 9.354 -13.000 1.00 96.69 89 LYS A N 1
ATOM 691 C CA . LYS A 1 89 ? 33.439 10.647 -12.303 1.00 96.69 89 LYS A CA 1
ATOM 692 C C . LYS A 1 89 ? 32.389 10.588 -11.185 1.00 96.69 89 LYS A C 1
ATOM 694 O O . LYS A 1 89 ? 31.663 9.600 -11.057 1.00 96.69 89 LYS A O 1
ATOM 699 N N . LYS A 1 90 ? 32.333 11.636 -10.353 1.00 95.44 90 LYS A N 1
ATOM 700 C CA . LYS A 1 90 ? 31.433 11.754 -9.184 1.00 95.44 90 LYS A CA 1
ATOM 701 C C . LYS A 1 90 ? 30.660 13.087 -9.125 1.00 95.44 90 LYS A C 1
ATOM 703 O O . LYS A 1 90 ? 30.255 13.506 -8.050 1.00 95.44 90 LYS A O 1
ATOM 708 N N . THR A 1 91 ? 30.471 13.771 -10.257 1.00 91.38 91 THR A N 1
ATOM 709 C CA . THR A 1 91 ? 29.919 15.141 -10.297 1.00 91.38 91 THR A CA 1
ATOM 710 C C . THR A 1 91 ? 28.540 15.235 -9.628 1.00 91.38 91 THR A C 1
ATOM 712 O O . THR A 1 91 ? 28.364 15.968 -8.659 1.00 91.38 91 THR A O 1
ATOM 715 N N . HIS A 1 92 ? 27.580 14.402 -10.055 1.00 95.25 92 HIS A N 1
ATOM 716 C CA . HIS A 1 92 ? 26.201 14.413 -9.528 1.00 95.25 92 HIS A CA 1
ATOM 717 C C . HIS A 1 92 ? 25.757 13.097 -8.900 1.00 95.25 92 HIS A C 1
ATOM 719 O O . HIS A 1 92 ? 24.570 12.884 -8.639 1.00 95.25 92 HIS A O 1
ATOM 725 N N . TRP A 1 93 ? 26.702 12.190 -8.684 1.00 97.62 93 TRP A N 1
ATOM 726 C CA . TRP A 1 93 ? 26.465 10.844 -8.189 1.00 97.62 93 TRP A CA 1
ATOM 727 C C . TRP A 1 93 ? 27.704 10.304 -7.480 1.00 97.62 93 TRP A C 1
ATOM 729 O O . TRP A 1 93 ? 28.821 10.763 -7.696 1.00 97.62 93 TRP A O 1
ATOM 739 N N . TYR A 1 94 ? 27.518 9.248 -6.698 1.00 97.25 94 TYR A N 1
ATOM 740 C CA . TYR A 1 94 ? 28.582 8.559 -5.980 1.00 97.25 94 TYR A CA 1
ATOM 741 C C . TYR A 1 94 ? 28.516 7.038 -6.201 1.00 97.25 94 TYR A C 1
ATOM 743 O O . TYR A 1 94 ? 27.452 6.501 -6.537 1.00 97.25 94 TYR A O 1
ATOM 751 N N . PRO A 1 95 ? 29.655 6.320 -6.075 1.00 97.75 95 PRO A N 1
ATOM 752 C CA . PRO A 1 95 ? 29.667 4.857 -6.024 1.00 97.75 95 PRO A CA 1
ATOM 753 C C . PRO A 1 95 ? 28.768 4.322 -4.917 1.00 97.75 95 PRO A C 1
ATOM 755 O O . PRO A 1 95 ? 28.796 4.823 -3.798 1.00 97.75 95 PRO A O 1
ATOM 758 N N . ILE A 1 96 ? 28.064 3.234 -5.207 1.00 98.19 96 ILE A N 1
ATOM 759 C CA . ILE A 1 96 ? 27.450 2.385 -4.188 1.00 98.19 96 ILE A CA 1
ATOM 760 C C . ILE A 1 96 ? 27.809 0.927 -4.459 1.00 98.19 96 ILE A C 1
ATOM 762 O O . ILE A 1 96 ? 28.006 0.527 -5.609 1.00 98.19 96 ILE A O 1
ATOM 766 N N . ASN A 1 97 ? 27.863 0.114 -3.403 1.00 96.88 97 ASN A N 1
ATOM 767 C CA . ASN A 1 97 ? 27.913 -1.334 -3.573 1.00 96.88 97 ASN A CA 1
ATOM 768 C C . ASN A 1 97 ? 26.633 -1.796 -4.294 1.00 96.88 97 ASN A C 1
ATOM 770 O O . ASN A 1 97 ? 25.539 -1.317 -3.983 1.00 96.88 97 ASN A O 1
ATOM 774 N N . ARG A 1 98 ? 26.754 -2.729 -5.241 1.00 96.62 98 ARG A N 1
ATOM 775 C CA . ARG A 1 98 ? 25.622 -3.260 -6.012 1.00 96.62 98 ARG A CA 1
ATOM 776 C C . ARG A 1 98 ? 24.570 -3.933 -5.119 1.00 96.62 98 ARG A C 1
ATOM 778 O O . ARG A 1 98 ? 23.379 -3.782 -5.376 1.00 96.62 98 ARG A O 1
ATOM 785 N N . ASN A 1 99 ? 24.976 -4.530 -3.994 1.00 95.50 99 ASN A N 1
ATOM 786 C CA . ASN A 1 99 ? 24.070 -5.015 -2.942 1.00 95.50 99 ASN A CA 1
ATOM 787 C C . ASN A 1 99 ? 23.156 -3.917 -2.382 1.00 95.50 99 ASN A C 1
ATOM 789 O O . ASN A 1 99 ? 22.018 -4.180 -1.991 1.00 95.50 99 ASN A O 1
ATOM 793 N N . ASN A 1 100 ? 23.616 -2.668 -2.399 1.00 95.62 100 ASN A N 1
ATOM 794 C CA . ASN A 1 100 ? 22.887 -1.519 -1.876 1.00 95.62 100 ASN A CA 1
ATOM 795 C C . ASN A 1 100 ? 22.027 -0.823 -2.933 1.00 95.62 100 ASN A C 1
ATOM 797 O O . ASN A 1 100 ? 21.451 0.222 -2.619 1.00 95.62 100 ASN A O 1
ATOM 801 N N . LEU A 1 101 ? 21.913 -1.378 -4.150 1.00 96.62 101 LEU A N 1
ATOM 802 C CA . LEU A 1 101 ? 21.012 -0.848 -5.170 1.00 96.62 101 LEU A CA 1
ATOM 803 C C . LEU A 1 101 ? 19.595 -0.710 -4.617 1.00 96.62 101 LEU A C 1
ATOM 805 O O . LEU A 1 101 ? 19.038 -1.607 -3.980 1.00 96.62 101 LEU A O 1
ATOM 809 N N . ALA A 1 102 ? 19.015 0.442 -4.883 1.00 95.94 102 ALA A N 1
ATOM 810 C CA . ALA A 1 102 ? 17.638 0.765 -4.607 1.00 95.94 102 ALA A CA 1
ATOM 811 C C . ALA A 1 102 ? 17.043 1.453 -5.835 1.00 95.94 102 ALA A C 1
ATOM 813 O O . ALA A 1 102 ? 17.751 1.994 -6.683 1.00 95.94 102 ALA A O 1
ATOM 814 N N . LYS A 1 103 ? 15.718 1.419 -5.929 1.00 95.56 103 LYS A N 1
ATOM 815 C CA . LYS A 1 103 ? 14.946 1.968 -7.044 1.00 95.56 103 LYS A CA 1
ATOM 816 C C . LYS A 1 103 ? 15.432 3.360 -7.475 1.00 95.56 103 LYS A C 1
ATOM 818 O O . LYS A 1 103 ? 15.491 4.259 -6.641 1.00 95.56 103 LYS A O 1
ATOM 823 N N . GLY A 1 104 ? 15.755 3.550 -8.751 1.00 96.81 104 GLY A N 1
ATOM 824 C CA . GLY A 1 104 ? 16.246 4.819 -9.300 1.00 96.81 104 GLY A CA 1
ATOM 825 C C . GLY A 1 104 ? 17.767 5.008 -9.237 1.00 96.81 104 GLY A C 1
ATOM 826 O O . GLY A 1 104 ? 18.267 5.976 -9.805 1.00 96.81 104 GLY A O 1
ATOM 827 N N . ASP A 1 105 ? 18.509 4.104 -8.590 1.00 98.56 105 ASP A N 1
ATOM 828 C CA . ASP A 1 105 ? 19.960 3.997 -8.781 1.00 98.56 105 ASP A CA 1
ATOM 829 C C . ASP A 1 105 ? 20.264 3.452 -10.187 1.00 98.56 105 ASP A C 1
ATOM 831 O O . ASP A 1 105 ? 19.370 2.940 -10.859 1.00 98.56 105 ASP A O 1
ATOM 835 N N . ILE A 1 106 ? 21.514 3.536 -10.645 1.00 98.62 106 ILE A N 1
ATOM 836 C CA . ILE A 1 106 ? 21.902 3.034 -11.972 1.00 98.62 106 ILE A CA 1
ATOM 837 C C . ILE A 1 106 ? 22.934 1.917 -11.879 1.00 98.62 106 ILE A C 1
ATOM 839 O O . ILE A 1 106 ? 23.754 1.871 -10.959 1.00 98.62 106 ILE A O 1
ATOM 843 N N . LEU A 1 107 ? 22.896 1.050 -12.882 1.00 98.69 107 LEU A N 1
ATOM 844 C CA . LEU A 1 107 ? 23.926 0.083 -13.226 1.00 98.69 107 LEU A CA 1
ATOM 845 C C . LEU A 1 107 ? 24.672 0.622 -14.443 1.00 98.69 107 LEU A C 1
ATOM 847 O O . LEU A 1 107 ? 24.046 0.886 -15.466 1.00 98.69 107 LEU A O 1
ATOM 851 N N . VAL A 1 108 ? 25.992 0.776 -14.354 1.00 98.56 108 VAL A N 1
ATOM 852 C CA . VAL A 1 108 ? 26.822 1.275 -15.462 1.00 98.56 108 VAL A CA 1
ATOM 853 C C . VAL A 1 108 ? 28.051 0.401 -15.690 1.00 98.56 108 VAL A C 1
ATOM 855 O O . VAL A 1 108 ? 28.710 -0.004 -14.733 1.00 98.56 108 VAL A O 1
ATOM 858 N N . TYR A 1 109 ? 28.403 0.167 -16.956 1.00 97.69 109 TYR A N 1
ATOM 859 C CA . TYR A 1 109 ? 29.719 -0.345 -17.343 1.00 97.69 109 TYR A CA 1
ATOM 860 C C . TYR A 1 109 ? 30.369 0.519 -18.422 1.00 97.69 109 TYR A C 1
ATOM 862 O O . TYR A 1 109 ? 29.691 1.188 -19.208 1.00 97.69 109 TYR A O 1
ATOM 870 N N . ARG A 1 110 ? 31.701 0.459 -18.474 1.00 97.62 110 ARG A N 1
ATOM 871 C CA . ARG A 1 110 ? 32.526 1.070 -19.516 1.00 97.62 110 ARG A CA 1
ATOM 872 C C . ARG A 1 110 ? 33.760 0.195 -19.754 1.00 97.62 110 ARG A C 1
ATOM 874 O O . ARG A 1 110 ? 34.436 -0.156 -18.793 1.00 97.62 110 ARG A O 1
ATOM 881 N N . ASN A 1 111 ? 34.048 -0.142 -21.010 1.00 96.31 111 ASN A N 1
ATOM 882 C CA . ASN A 1 111 ? 35.239 -0.880 -21.440 1.00 96.31 111 ASN A CA 1
ATOM 883 C C . ASN A 1 111 ? 35.650 -0.458 -22.865 1.00 96.31 111 ASN A C 1
ATOM 885 O O . ASN A 1 111 ? 34.815 -0.517 -23.764 1.00 96.31 111 ASN A O 1
ATOM 889 N N . LYS A 1 112 ? 36.912 -0.039 -23.067 1.00 91.69 112 LYS A N 1
ATOM 890 C CA . LYS A 1 112 ? 37.518 0.312 -24.376 1.00 91.69 112 LYS A CA 1
ATOM 891 C C . LYS A 1 112 ? 36.562 1.049 -25.336 1.00 91.69 112 LYS A C 1
ATOM 893 O O . LYS A 1 112 ? 36.233 0.568 -26.413 1.00 91.69 112 LYS A O 1
ATOM 898 N N . GLY A 1 113 ? 36.026 2.192 -24.902 1.00 89.12 113 GLY A N 1
ATOM 899 C CA . GLY A 1 113 ? 35.126 3.021 -25.720 1.00 89.12 113 GLY A CA 1
ATOM 900 C C . GLY A 1 113 ? 33.659 2.564 -25.783 1.00 89.12 113 GLY A C 1
ATOM 901 O O . GLY A 1 113 ? 32.785 3.373 -26.093 1.00 89.12 113 GLY A O 1
ATOM 902 N N . ARG A 1 114 ? 33.350 1.320 -25.397 1.00 93.88 114 ARG A N 1
ATOM 903 C CA . ARG A 1 114 ? 31.984 0.785 -25.292 1.00 93.88 114 ARG A CA 1
ATOM 904 C C . ARG A 1 114 ? 31.463 0.914 -23.866 1.00 93.88 114 ARG A C 1
ATOM 906 O O . ARG A 1 114 ? 32.216 0.833 -22.898 1.00 93.88 114 ARG A O 1
ATOM 913 N N . GLY A 1 115 ? 30.164 1.102 -23.706 1.00 97.62 115 GLY A N 1
ATOM 914 C CA . GLY A 1 115 ? 29.547 1.165 -22.388 1.00 97.62 115 GLY A CA 1
ATOM 915 C C . GLY A 1 115 ? 28.038 1.145 -22.479 1.00 97.62 115 GLY A C 1
ATOM 916 O O . GLY A 1 115 ? 27.471 1.364 -23.546 1.00 97.62 115 GLY A O 1
ATOM 917 N N . HIS A 1 116 ? 27.404 0.897 -21.343 1.00 98.56 116 HIS A N 1
ATOM 918 C CA . HIS A 1 116 ? 25.955 0.934 -21.216 1.00 98.56 116 HIS A CA 1
ATOM 919 C C . HIS A 1 116 ? 25.572 1.335 -19.803 1.00 98.56 116 HIS A C 1
ATOM 921 O O . HIS A 1 116 ? 26.291 1.035 -18.844 1.00 98.56 116 HIS A O 1
ATOM 927 N N . VAL A 1 117 ? 24.420 1.977 -19.675 1.00 98.75 117 VAL A N 1
ATOM 928 C CA . VAL A 1 117 ? 23.856 2.375 -18.391 1.00 98.75 117 VAL A CA 1
ATOM 929 C C . VAL A 1 117 ? 22.351 2.135 -18.377 1.00 98.75 117 VAL A C 1
ATOM 931 O O . VAL A 1 117 ? 21.668 2.332 -19.379 1.00 98.75 117 VAL A O 1
ATOM 934 N N . ALA A 1 118 ? 21.849 1.683 -17.233 1.00 98.69 118 ALA A N 1
ATOM 935 C CA . ALA A 1 118 ? 20.445 1.367 -17.017 1.00 98.69 118 ALA A CA 1
ATOM 936 C C . ALA A 1 118 ? 20.002 1.819 -15.622 1.00 98.69 118 ALA A C 1
ATOM 938 O O . ALA A 1 118 ? 20.794 1.802 -14.679 1.00 98.69 118 ALA A O 1
ATOM 939 N N . ILE A 1 119 ? 18.732 2.193 -15.473 1.00 98.75 119 ILE A N 1
ATOM 940 C CA . ILE A 1 119 ? 18.146 2.584 -14.186 1.00 98.75 119 ILE A CA 1
ATOM 941 C C . ILE A 1 119 ? 17.561 1.342 -13.524 1.00 98.75 119 ILE A C 1
ATOM 943 O O . ILE A 1 119 ? 16.631 0.727 -14.046 1.00 98.75 119 ILE A O 1
ATOM 947 N N . TYR A 1 120 ? 18.076 0.992 -12.350 1.00 98.56 120 TYR A N 1
ATOM 948 C CA . TYR A 1 120 ? 17.578 -0.108 -11.539 1.00 98.56 120 TYR A CA 1
ATOM 949 C C . TYR A 1 120 ? 16.170 0.195 -11.011 1.00 98.56 120 TYR A C 1
ATOM 951 O O . TYR A 1 120 ? 15.936 1.230 -10.378 1.00 98.56 120 TYR A O 1
ATOM 959 N N . HIS A 1 121 ? 15.231 -0.728 -11.228 1.00 96.62 121 HIS A N 1
ATOM 960 C CA . HIS A 1 121 ? 13.878 -0.635 -10.689 1.00 96.62 121 HIS A CA 1
ATOM 961 C C . HIS A 1 121 ? 13.719 -1.519 -9.445 1.00 96.62 121 HIS A C 1
ATOM 963 O O . HIS A 1 121 ? 13.549 -0.997 -8.341 1.00 96.62 121 HIS A O 1
ATOM 969 N N . TYR A 1 122 ? 13.797 -2.840 -9.616 1.00 96.81 122 TYR A N 1
ATOM 970 C CA . TYR A 1 122 ? 13.705 -3.849 -8.556 1.00 96.81 122 TYR A CA 1
ATOM 971 C C . TYR A 1 122 ? 14.295 -5.190 -9.033 1.00 96.81 122 TYR A C 1
ATOM 973 O O . TYR A 1 122 ? 14.712 -5.312 -10.182 1.00 96.81 122 TYR A O 1
ATOM 981 N N . GLY A 1 123 ? 14.282 -6.207 -8.170 1.00 93.44 123 GLY A N 1
ATOM 982 C CA . GLY A 1 123 ? 14.641 -7.583 -8.522 1.00 93.44 123 GLY A CA 1
ATOM 983 C C . GLY A 1 123 ? 16.022 -7.995 -8.027 1.00 93.44 123 GLY A C 1
ATOM 984 O O . GLY A 1 123 ? 16.582 -7.371 -7.122 1.00 93.44 123 GLY A O 1
ATOM 985 N N . ASP A 1 124 ? 16.544 -9.075 -8.605 1.00 93.62 124 ASP A N 1
ATOM 986 C CA . ASP A 1 124 ? 17.868 -9.589 -8.273 1.00 93.62 124 ASP A CA 1
ATOM 987 C C . ASP A 1 124 ? 18.942 -8.594 -8.716 1.00 93.62 124 ASP A C 1
ATOM 989 O O . ASP A 1 124 ? 19.114 -8.304 -9.897 1.00 93.62 124 ASP A O 1
ATOM 993 N N . LYS A 1 125 ? 19.674 -8.058 -7.743 1.00 94.56 125 LYS A N 1
ATOM 994 C CA . LYS A 1 125 ? 20.671 -7.021 -7.981 1.00 94.56 125 LYS A CA 1
ATOM 995 C C . LYS A 1 125 ? 21.869 -7.551 -8.747 1.00 94.56 125 LYS A C 1
ATOM 997 O O . LYS A 1 125 ? 22.474 -6.733 -9.428 1.00 94.56 125 LYS A O 1
ATOM 1002 N N . TRP A 1 126 ? 22.209 -8.840 -8.664 1.00 93.88 126 TRP A N 1
ATOM 1003 C CA . TRP A 1 126 ? 23.426 -9.412 -9.258 1.00 93.88 126 TRP A CA 1
ATOM 1004 C C . TRP A 1 126 ? 23.186 -10.209 -10.536 1.00 93.88 126 TRP A C 1
ATOM 1006 O O . TRP A 1 126 ? 24.035 -10.149 -11.420 1.00 93.88 126 TRP A O 1
ATOM 1016 N N . GLY A 1 127 ? 22.044 -10.878 -10.669 1.00 93.50 127 GLY A N 1
ATOM 1017 C CA . GLY A 1 127 ? 21.656 -11.574 -11.891 1.00 93.50 127 GLY A CA 1
ATOM 1018 C C . GLY A 1 127 ? 20.875 -10.671 -12.836 1.00 93.50 127 GLY A C 1
ATOM 1019 O O . GLY A 1 127 ? 21.457 -9.852 -13.556 1.00 93.50 127 GLY A O 1
ATOM 1020 N N . SER A 1 128 ? 19.553 -10.842 -12.837 1.00 95.25 128 SER A N 1
ATOM 1021 C CA . SER A 1 128 ? 18.644 -10.229 -13.812 1.00 95.25 128 SER A CA 1
ATOM 1022 C C . SER A 1 128 ? 17.712 -9.191 -13.179 1.00 95.25 128 SER A C 1
ATOM 1024 O O . SER A 1 128 ? 16.512 -9.454 -13.032 1.00 95.25 128 SER A O 1
ATOM 1026 N N . PRO A 1 129 ? 18.221 -8.005 -12.791 1.00 96.94 129 PRO A N 1
ATOM 1027 C CA . PRO A 1 129 ? 17.372 -6.951 -12.266 1.00 96.94 129 PRO A CA 1
ATOM 1028 C C . PRO A 1 129 ? 16.392 -6.482 -13.337 1.00 96.94 129 PRO A C 1
ATOM 1030 O O . PRO A 1 129 ? 16.688 -6.477 -14.534 1.00 96.94 129 PRO A O 1
ATOM 1033 N N . VAL A 1 130 ? 15.233 -6.014 -12.888 1.00 97.88 130 VAL A N 1
ATOM 1034 C CA . VAL A 1 130 ? 14.311 -5.268 -13.735 1.00 97.88 130 VAL A CA 1
ATOM 1035 C C . VAL A 1 130 ? 14.819 -3.836 -13.830 1.00 97.88 130 VAL A C 1
ATOM 1037 O O . VAL A 1 130 ? 14.967 -3.148 -12.813 1.00 97.88 130 VAL A O 1
ATOM 1040 N N . VAL A 1 131 ? 15.085 -3.379 -15.051 1.00 98.69 131 VAL A N 1
ATOM 1041 C CA . VAL A 1 131 ? 15.671 -2.062 -15.323 1.00 98.69 131 VAL A CA 1
ATOM 1042 C C . VAL A 1 131 ? 14.883 -1.298 -16.376 1.00 98.69 131 VAL A C 1
ATOM 1044 O O . VAL A 1 131 ? 14.161 -1.887 -17.179 1.00 98.69 131 VAL A O 1
ATOM 1047 N N . TYR A 1 132 ? 15.057 0.020 -16.385 1.00 98.81 132 TYR A N 1
ATOM 1048 C CA . TYR A 1 132 ? 14.733 0.867 -17.527 1.00 98.81 132 TYR A CA 1
ATOM 1049 C C . TYR A 1 132 ? 16.018 1.183 -18.290 1.00 98.81 132 TYR A C 1
ATOM 1051 O O . TYR A 1 132 ? 16.984 1.667 -17.695 1.00 98.81 132 TYR A O 1
ATOM 1059 N N . GLU A 1 133 ? 16.032 0.960 -19.600 1.00 98.69 133 GLU A N 1
ATOM 1060 C CA . GLU A 1 133 ? 17.200 1.244 -20.436 1.00 98.69 133 GLU A CA 1
ATOM 1061 C C . GLU A 1 133 ? 16.809 1.598 -21.871 1.00 98.69 133 GLU A C 1
ATOM 1063 O O . GLU A 1 133 ? 15.892 1.010 -22.435 1.00 98.69 133 GLU A O 1
ATOM 1068 N N . ALA A 1 134 ? 17.552 2.515 -22.487 1.00 98.62 134 ALA A N 1
ATOM 1069 C CA . ALA A 1 134 ? 17.592 2.637 -23.939 1.00 98.62 134 ALA A CA 1
ATOM 1070 C C . ALA A 1 134 ? 18.578 1.590 -24.465 1.00 98.62 134 ALA A C 1
ATOM 1072 O O . ALA A 1 134 ? 19.790 1.799 -24.433 1.00 98.62 134 ALA A O 1
ATOM 1073 N N . ARG A 1 135 ? 18.068 0.415 -24.846 1.00 98.00 135 ARG A N 1
ATOM 1074 C CA . ARG A 1 135 ? 18.873 -0.808 -24.983 1.00 98.00 135 ARG A CA 1
ATOM 1075 C C . ARG A 1 135 ? 19.740 -0.821 -26.237 1.00 98.00 135 ARG A C 1
ATOM 1077 O O . ARG A 1 135 ? 20.922 -1.137 -26.149 1.00 98.00 135 ARG A O 1
ATOM 1084 N N . SER A 1 136 ? 19.144 -0.561 -27.396 1.00 97.69 136 SER A N 1
ATOM 1085 C CA . SER A 1 136 ? 19.827 -0.473 -28.694 1.00 97.69 136 SER A CA 1
ATOM 1086 C C . SER A 1 136 ? 18.853 -0.013 -29.779 1.00 97.69 136 SER A C 1
ATOM 1088 O O . SER A 1 136 ? 17.643 -0.025 -29.557 1.00 97.69 136 SER A O 1
ATOM 1090 N N . ARG A 1 137 ? 19.362 0.301 -30.982 1.00 97.62 137 ARG A N 1
ATOM 1091 C CA . ARG A 1 137 ? 18.550 0.656 -32.167 1.00 97.62 137 ARG A CA 1
ATOM 1092 C C . ARG A 1 137 ? 17.408 -0.330 -32.448 1.00 97.62 137 ARG A C 1
ATOM 1094 O O . ARG A 1 137 ? 16.309 0.104 -32.753 1.00 97.62 137 ARG A O 1
ATOM 1101 N N . LYS A 1 138 ? 17.641 -1.637 -32.270 1.00 97.81 138 LYS A N 1
ATOM 1102 C CA . LYS A 1 138 ? 16.632 -2.689 -32.503 1.00 97.81 138 LYS A CA 1
ATOM 1103 C C . LYS A 1 138 ? 15.497 -2.701 -31.470 1.00 97.81 138 LYS A C 1
ATOM 1105 O O . LYS A 1 138 ? 14.404 -3.147 -31.783 1.00 97.81 138 LYS A O 1
ATOM 1110 N N . HIS A 1 139 ? 15.760 -2.275 -30.236 1.00 98.06 139 HIS A N 1
ATOM 1111 C CA . HIS A 1 139 ? 14.816 -2.455 -29.124 1.00 98.06 139 HIS A CA 1
ATOM 1112 C C . HIS A 1 139 ? 14.201 -1.145 -28.626 1.00 98.06 139 HIS A C 1
ATOM 1114 O O . HIS A 1 139 ? 13.173 -1.177 -27.960 1.00 98.06 139 HIS A O 1
ATOM 1120 N N . GLY A 1 140 ? 14.840 -0.006 -28.893 1.00 98.56 140 GLY A N 1
ATOM 1121 C CA . GLY A 1 140 ? 14.431 1.269 -28.320 1.00 98.56 140 GLY A CA 1
ATOM 1122 C C . GLY A 1 140 ? 14.627 1.340 -26.805 1.00 98.56 140 GLY A C 1
ATOM 1123 O O . GLY A 1 140 ? 15.540 0.723 -26.237 1.00 98.56 140 GLY A O 1
ATOM 1124 N N . ILE A 1 141 ? 13.770 2.124 -26.156 1.00 98.75 141 ILE A N 1
ATOM 1125 C CA . ILE A 1 141 ? 13.692 2.259 -24.704 1.00 98.75 141 ILE A CA 1
ATOM 1126 C C . ILE A 1 141 ? 12.736 1.212 -24.145 1.00 98.75 141 ILE A C 1
ATOM 1128 O O . ILE A 1 141 ? 11.544 1.198 -24.454 1.00 98.75 141 ILE A O 1
ATOM 1132 N N . VAL A 1 142 ? 13.254 0.356 -23.271 1.00 98.62 142 VAL A N 1
ATOM 1133 C CA . VAL A 1 142 ? 12.550 -0.814 -22.747 1.00 98.62 142 VAL A CA 1
ATOM 1134 C C . VAL A 1 142 ? 12.529 -0.835 -21.223 1.00 98.62 142 VAL A C 1
ATOM 1136 O O . VAL A 1 142 ? 13.315 -0.167 -20.542 1.00 98.62 142 VAL A O 1
ATOM 1139 N N . HIS A 1 143 ? 11.608 -1.636 -20.691 1.00 98.50 143 HIS A N 1
ATOM 1140 C CA . HIS A 1 143 ? 11.506 -1.970 -19.277 1.00 98.50 143 HIS A CA 1
ATOM 1141 C C . HIS A 1 143 ? 11.379 -3.482 -19.133 1.00 98.50 143 HIS A C 1
ATOM 1143 O O . HIS A 1 143 ? 10.452 -4.073 -19.680 1.00 98.50 143 HIS A O 1
ATOM 1149 N N . GLY A 1 144 ? 12.310 -4.117 -18.428 1.00 96.12 144 GLY A N 1
ATOM 1150 C CA . GLY A 1 144 ? 12.304 -5.572 -18.304 1.00 96.12 144 GLY A CA 1
ATOM 1151 C C . GLY A 1 144 ? 13.473 -6.120 -17.500 1.00 96.12 144 GLY A C 1
ATOM 1152 O O . GLY A 1 144 ? 14.394 -5.383 -17.140 1.00 96.12 144 GLY A O 1
ATOM 1153 N N . ALA A 1 145 ? 13.406 -7.417 -17.200 1.00 95.75 145 ALA A N 1
ATOM 1154 C CA . ALA A 1 145 ? 14.504 -8.154 -16.588 1.00 95.75 145 ALA A CA 1
ATOM 1155 C C . ALA A 1 145 ? 15.589 -8.437 -17.633 1.00 95.75 145 ALA A C 1
ATOM 1157 O O . ALA A 1 145 ? 15.293 -8.898 -18.736 1.00 95.75 145 ALA A O 1
ATOM 1158 N N . ARG A 1 146 ? 16.849 -8.177 -17.287 1.00 95.94 146 ARG A N 1
ATOM 1159 C CA . ARG A 1 146 ? 18.004 -8.487 -18.137 1.00 95.94 146 ARG A CA 1
ATOM 1160 C C . ARG A 1 146 ? 19.196 -8.827 -17.264 1.00 95.94 146 ARG A C 1
ATOM 1162 O O . ARG A 1 146 ? 19.400 -8.167 -16.255 1.00 95.94 146 ARG A O 1
ATOM 1169 N N . TYR A 1 147 ? 19.994 -9.805 -17.677 1.00 97.19 147 TYR A N 1
ATOM 1170 C CA . TYR A 1 147 ? 21.227 -10.153 -16.980 1.00 97.19 147 TYR A CA 1
ATOM 1171 C C . TYR A 1 147 ? 22.274 -9.030 -17.079 1.00 97.19 147 TYR A C 1
ATOM 1173 O O . TYR A 1 147 ? 22.595 -8.564 -18.177 1.00 97.19 147 TYR A O 1
ATOM 1181 N N . PHE A 1 148 ? 22.817 -8.616 -15.932 1.00 96.69 148 PHE A N 1
ATOM 1182 C CA . PHE A 1 148 ? 23.889 -7.624 -15.820 1.00 96.69 148 PHE A CA 1
ATOM 1183 C C . PHE A 1 148 ? 25.120 -8.262 -15.155 1.00 96.69 148 PHE A C 1
ATOM 1185 O O . PHE A 1 148 ? 25.102 -8.462 -13.939 1.00 96.69 148 PHE A O 1
ATOM 1192 N N . PRO A 1 149 ? 26.211 -8.535 -15.892 1.00 96.56 149 PRO A N 1
ATOM 1193 C CA . PRO A 1 149 ? 27.412 -9.161 -15.334 1.00 96.56 149 PRO A CA 1
ATOM 1194 C C . PRO A 1 149 ? 28.055 -8.369 -14.189 1.00 96.56 149 PRO A C 1
ATOM 1196 O O . PRO A 1 149 ? 27.811 -7.170 -14.021 1.00 96.56 149 PRO A O 1
ATOM 1199 N N . SER A 1 150 ? 28.926 -9.023 -13.419 1.00 96.75 150 SER A N 1
ATOM 1200 C CA . SER A 1 150 ? 29.584 -8.459 -12.228 1.00 96.75 150 SER A CA 1
ATOM 1201 C C . SER A 1 150 ? 30.400 -7.185 -12.491 1.00 96.75 150 SER A C 1
ATOM 1203 O O . SER A 1 150 ? 30.547 -6.370 -11.584 1.00 96.75 150 SER A O 1
ATOM 1205 N N . TYR A 1 151 ? 30.861 -6.952 -13.726 1.00 96.81 151 TYR A N 1
ATOM 1206 C CA . TYR A 1 151 ? 31.615 -5.748 -14.097 1.00 96.81 151 TYR A CA 1
ATOM 1207 C C . TYR A 1 151 ? 30.772 -4.454 -14.138 1.00 96.81 151 TYR A C 1
ATOM 1209 O O . TYR A 1 151 ? 31.324 -3.360 -14.275 1.00 96.81 151 TYR A O 1
ATOM 1217 N N . TYR A 1 152 ? 29.441 -4.538 -14.018 1.00 98.25 152 TYR A N 1
ATOM 1218 C CA . TYR A 1 152 ? 28.593 -3.358 -13.835 1.00 98.25 152 TYR A CA 1
ATOM 1219 C C . TYR A 1 152 ? 28.716 -2.790 -12.418 1.00 98.25 152 TYR A C 1
ATOM 1221 O O . TYR A 1 152 ? 28.557 -3.496 -11.422 1.00 98.25 152 TYR A O 1
ATOM 1229 N N . LYS A 1 153 ? 28.905 -1.472 -12.324 1.00 98.19 153 LYS A N 1
ATOM 1230 C CA . LYS A 1 153 ? 28.990 -0.729 -11.061 1.00 98.19 153 LYS A CA 1
ATOM 1231 C C . LYS A 1 153 ? 27.663 -0.055 -10.725 1.00 98.19 153 LYS A C 1
ATOM 1233 O O . LYS A 1 153 ? 26.987 0.475 -11.606 1.00 98.19 153 LYS A O 1
ATOM 1238 N N . GLY A 1 154 ? 27.323 -0.026 -9.437 1.00 98.38 154 GLY A N 1
ATOM 1239 C CA . GLY A 1 154 ? 26.199 0.749 -8.918 1.00 98.38 154 GLY A CA 1
ATOM 1240 C C . GLY A 1 154 ? 26.570 2.222 -8.727 1.00 98.38 154 GLY A C 1
ATOM 1241 O O . GLY A 1 154 ? 27.603 2.535 -8.125 1.00 98.38 154 GLY A O 1
ATOM 1242 N N . ARG A 1 155 ? 25.721 3.142 -9.192 1.00 98.38 155 ARG A N 1
ATOM 1243 C CA . ARG A 1 155 ? 25.830 4.576 -8.872 1.00 98.38 155 ARG A CA 1
ATOM 1244 C C . ARG A 1 155 ? 24.524 5.105 -8.311 1.00 98.38 155 ARG A C 1
ATOM 1246 O O . ARG A 1 155 ? 23.441 4.720 -8.750 1.00 98.38 155 ARG A O 1
ATOM 1253 N N . ARG A 1 156 ? 24.643 6.038 -7.373 1.00 98.00 156 ARG A N 1
ATOM 1254 C CA . ARG A 1 156 ? 23.511 6.740 -6.781 1.00 98.00 156 ARG A CA 1
ATOM 1255 C C . ARG A 1 156 ? 23.661 8.233 -6.967 1.00 98.00 156 ARG A C 1
ATOM 1257 O O . ARG A 1 156 ? 24.713 8.795 -6.693 1.00 98.00 156 ARG A O 1
ATOM 1264 N N . ARG A 1 157 ? 22.581 8.863 -7.402 1.00 96.44 157 ARG A N 1
ATOM 1265 C CA . ARG A 1 157 ? 22.478 10.307 -7.577 1.00 96.44 157 ARG A CA 1
ATOM 1266 C C . ARG A 1 157 ? 22.588 11.061 -6.244 1.00 96.44 157 ARG A C 1
ATOM 1268 O O . ARG A 1 157 ? 22.060 10.608 -5.226 1.00 96.44 157 ARG A O 1
ATOM 1275 N N . HIS A 1 158 ? 23.214 12.236 -6.253 1.00 94.19 158 HIS A N 1
ATOM 1276 C CA . HIS A 1 158 ? 23.139 13.206 -5.156 1.00 94.19 158 HIS A CA 1
ATOM 1277 C C . HIS A 1 158 ? 21.704 13.713 -4.957 1.00 94.19 158 HIS A C 1
ATOM 1279 O O . HIS A 1 158 ? 20.865 13.598 -5.850 1.00 94.19 158 HIS A O 1
ATOM 1285 N N . ARG A 1 159 ? 21.410 14.288 -3.781 1.00 89.50 159 ARG A N 1
ATOM 1286 C CA . ARG A 1 159 ? 20.136 14.990 -3.505 1.00 89.50 159 ARG A CA 1
ATOM 1287 C C . ARG A 1 159 ? 18.880 14.151 -3.820 1.00 89.50 159 ARG A C 1
ATOM 1289 O O . ARG A 1 159 ? 17.874 14.660 -4.309 1.00 89.50 159 ARG A O 1
ATOM 1296 N N . LEU A 1 160 ? 18.959 12.849 -3.548 1.00 90.12 160 LEU A N 1
ATOM 1297 C CA . LEU A 1 160 ? 17.879 11.888 -3.745 1.00 90.12 160 LEU A CA 1
ATOM 1298 C C . LEU A 1 160 ? 17.055 11.743 -2.458 1.00 90.12 160 LEU A C 1
ATOM 1300 O O . LEU A 1 160 ? 17.618 11.447 -1.404 1.00 90.12 160 LEU A O 1
ATOM 1304 N N . VAL A 1 161 ? 15.733 11.903 -2.541 1.00 82.75 161 VAL A N 1
ATOM 1305 C CA . VAL A 1 161 ? 14.809 11.684 -1.410 1.00 82.75 161 VAL A CA 1
ATOM 1306 C C . VAL A 1 161 ? 13.964 10.421 -1.611 1.00 82.75 161 VAL A C 1
ATOM 1308 O O . VAL A 1 161 ? 13.635 10.037 -2.734 1.00 82.75 161 VAL A O 1
ATOM 1311 N N . ASN A 1 162 ? 13.618 9.735 -0.518 1.00 66.38 162 ASN A N 1
ATOM 1312 C CA . ASN A 1 162 ? 12.893 8.457 -0.572 1.00 66.38 162 ASN A CA 1
ATOM 1313 C C . ASN A 1 162 ? 11.358 8.609 -0.706 1.00 66.38 162 ASN A C 1
ATOM 1315 O O . ASN A 1 162 ? 10.683 7.602 -0.903 1.00 66.38 162 ASN A O 1
ATOM 1319 N N . SER A 1 163 ? 10.804 9.826 -0.622 1.00 49.56 163 SER A N 1
ATOM 1320 C CA . SER A 1 163 ? 9.375 10.132 -0.825 1.00 49.56 163 SER A CA 1
ATOM 1321 C C . SER A 1 163 ? 9.171 11.596 -1.233 1.00 49.56 163 SER A C 1
ATOM 1323 O O . SER A 1 163 ? 9.990 12.441 -0.869 1.00 49.56 163 SER A O 1
ATOM 1325 N N . ASP A 1 164 ? 8.084 11.895 -1.951 1.00 40.69 164 ASP A N 1
ATOM 1326 C CA . ASP A 1 164 ? 7.704 13.262 -2.344 1.00 40.69 164 ASP A CA 1
ATOM 1327 C C . ASP A 1 164 ? 7.217 14.073 -1.110 1.00 40.69 164 ASP A C 1
ATOM 1329 O O . ASP A 1 164 ? 6.433 13.540 -0.314 1.00 40.69 164 ASP A O 1
ATOM 1333 N N . PRO A 1 165 ? 7.694 15.308 -0.871 1.00 37.88 165 PRO A N 1
ATOM 1334 C CA . PRO A 1 165 ? 7.480 16.021 0.394 1.00 37.88 165 PRO A CA 1
ATOM 1335 C C . PRO A 1 165 ? 6.186 16.865 0.431 1.00 37.88 165 PRO A C 1
ATOM 1337 O O . PRO A 1 165 ? 6.040 17.821 -0.323 1.00 37.88 165 PRO A O 1
ATOM 1340 N N . LYS A 1 166 ? 5.278 16.565 1.378 1.00 43.91 166 LYS A N 1
ATOM 1341 C CA . LYS A 1 166 ? 4.199 17.454 1.886 1.00 43.91 166 LYS A CA 1
ATOM 1342 C C . LYS A 1 166 ? 3.996 17.256 3.401 1.00 43.91 166 LYS A C 1
ATOM 1344 O O . LYS A 1 166 ? 4.207 16.147 3.884 1.00 43.91 166 LYS A O 1
ATOM 1349 N N . LEU A 1 167 ? 3.628 18.341 4.109 1.00 37.84 167 LEU A N 1
ATOM 1350 C CA . LEU A 1 167 ? 3.713 18.573 5.570 1.00 37.84 167 LEU A CA 1
ATOM 1351 C C . LEU A 1 167 ? 3.538 17.316 6.454 1.00 37.84 167 LEU A C 1
ATOM 1353 O O . LEU A 1 167 ? 2.527 16.616 6.362 1.00 37.84 167 LEU A O 1
ATOM 1357 N N . MET A 1 168 ? 4.486 17.057 7.367 1.00 43.03 168 MET A N 1
ATOM 1358 C CA . MET A 1 168 ? 4.594 15.789 8.108 1.00 43.03 168 MET A CA 1
ATOM 1359 C C . MET A 1 168 ? 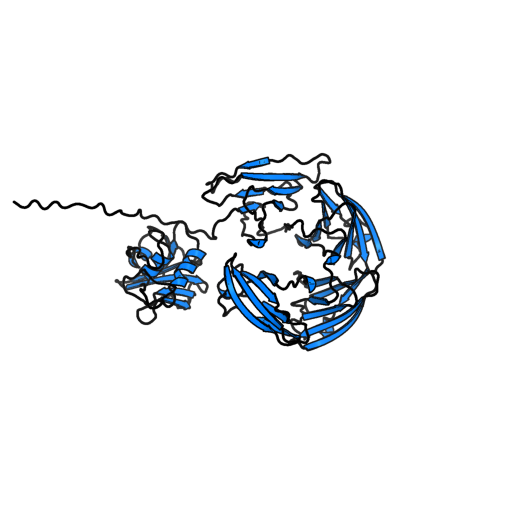4.714 15.999 9.630 1.00 43.03 168 MET A C 1
ATOM 1361 O O . MET A 1 168 ? 5.752 16.426 10.135 1.00 43.03 168 MET A O 1
ATOM 1365 N N . ALA A 1 169 ? 3.694 15.626 10.412 1.00 37.84 169 ALA A N 1
ATOM 1366 C CA . ALA A 1 169 ? 3.824 15.508 11.870 1.00 37.84 169 ALA A CA 1
ATOM 1367 C C . ALA A 1 169 ? 4.334 14.103 12.239 1.00 37.84 169 ALA A C 1
ATOM 1369 O O . ALA A 1 169 ? 3.795 13.096 11.785 1.00 37.84 169 ALA A O 1
ATOM 1370 N N . THR A 1 170 ? 5.385 14.024 13.055 1.00 42.94 170 THR A N 1
ATOM 1371 C CA . THR A 1 170 ? 6.156 12.798 13.302 1.00 42.94 170 THR A CA 1
ATOM 1372 C C . THR A 1 170 ? 6.337 12.583 14.814 1.00 42.94 170 THR A C 1
ATOM 1374 O O . THR A 1 170 ? 7.006 13.366 15.470 1.00 42.94 170 THR A O 1
ATOM 1377 N N . VAL A 1 171 ? 5.792 11.524 15.422 1.00 39.53 171 VAL A N 1
ATOM 1378 C CA . VAL A 1 171 ? 6.103 11.188 16.834 1.00 39.53 171 VAL A CA 1
ATOM 1379 C C . VAL A 1 171 ? 7.356 10.314 16.866 1.00 39.53 171 VAL A C 1
ATOM 1381 O O . VAL A 1 171 ? 7.356 9.232 16.277 1.00 39.53 171 VAL A O 1
ATOM 1384 N N . LYS A 1 172 ? 8.418 10.741 17.557 1.00 40.31 172 LYS A N 1
ATOM 1385 C CA . LYS A 1 172 ? 9.608 9.898 17.761 1.00 40.31 172 LYS A CA 1
ATOM 1386 C C . LYS A 1 172 ? 9.444 9.189 19.098 1.00 40.31 172 LYS A C 1
ATOM 1388 O O . LYS A 1 172 ? 9.379 9.822 20.140 1.00 40.31 172 LYS A O 1
ATOM 1393 N N . ILE A 1 173 ? 9.347 7.869 19.051 1.00 40.06 173 ILE A N 1
ATOM 1394 C CA . ILE A 1 173 ? 9.025 7.038 20.224 1.00 40.06 173 ILE A CA 1
ATOM 1395 C C . ILE A 1 173 ? 10.302 6.388 20.796 1.00 40.06 173 ILE A C 1
ATOM 1397 O O . ILE A 1 173 ? 10.330 5.958 21.943 1.00 40.06 173 ILE A O 1
ATOM 1401 N N . SER A 1 174 ? 11.386 6.345 20.011 1.00 44.66 174 SER A N 1
ATOM 1402 C CA . SER A 1 174 ? 12.723 5.920 20.444 1.00 44.66 174 SER A CA 1
ATOM 1403 C C . SER A 1 174 ? 13.820 6.532 19.562 1.00 44.66 174 SER A C 1
ATOM 1405 O O . SER A 1 174 ? 13.531 7.102 18.505 1.00 44.66 174 SER A O 1
ATOM 1407 N N . SER A 1 175 ? 15.084 6.407 19.979 1.00 40.12 175 SER A N 1
ATOM 1408 C CA . SER A 1 175 ? 16.275 6.878 19.249 1.00 40.12 175 SER A CA 1
ATOM 1409 C C . SER A 1 175 ? 16.371 6.353 17.810 1.00 40.12 175 SER A C 1
ATOM 1411 O O . SER A 1 175 ? 16.859 7.083 16.952 1.00 40.12 175 SER A O 1
ATOM 1413 N N . ASN A 1 176 ? 15.814 5.168 17.531 1.00 33.94 176 ASN A N 1
ATOM 1414 C CA . ASN A 1 176 ? 16.026 4.422 16.282 1.00 33.94 176 ASN A CA 1
ATOM 1415 C C . ASN A 1 176 ? 14.782 4.315 15.376 1.00 33.94 176 ASN A C 1
ATOM 1417 O O . ASN A 1 176 ? 14.727 3.439 14.515 1.00 33.94 176 ASN A O 1
ATOM 1421 N N . SER A 1 177 ? 13.762 5.162 15.559 1.00 36.16 177 SER A N 1
ATOM 1422 C CA . SER A 1 177 ? 12.501 5.052 14.805 1.00 36.16 177 SER A CA 1
ATOM 1423 C C . SER A 1 177 ? 12.193 6.311 13.991 1.00 36.16 177 SER A C 1
ATOM 1425 O O . SER A 1 177 ? 11.976 7.382 14.559 1.00 36.16 177 SER A O 1
ATOM 1427 N N . TYR A 1 178 ? 12.099 6.155 12.668 1.00 36.47 178 TYR A N 1
ATOM 1428 C CA . TYR A 1 178 ? 11.539 7.140 11.735 1.00 36.47 178 TYR A CA 1
ATOM 1429 C C . TYR A 1 178 ? 10.369 6.519 10.948 1.00 36.47 178 TYR A C 1
ATOM 1431 O O . TYR A 1 178 ? 10.039 5.348 11.111 1.00 36.47 178 TYR A O 1
ATOM 1439 N N . LEU A 1 179 ? 9.665 7.335 10.172 1.00 46.28 179 LEU A N 1
ATOM 1440 C CA . LEU A 1 179 ? 8.209 7.300 10.039 1.00 46.28 179 LEU A CA 1
ATOM 1441 C C . LEU A 1 179 ? 7.800 7.401 8.530 1.00 46.28 179 LEU A C 1
ATOM 1443 O O . LEU A 1 179 ? 8.349 8.255 7.845 1.00 46.28 179 LEU A O 1
ATOM 1447 N N . LYS A 1 180 ? 6.814 6.606 8.032 1.00 37.12 180 LYS A N 1
ATOM 1448 C CA . LYS A 1 180 ? 6.195 6.666 6.663 1.00 37.12 180 LYS A CA 1
ATOM 1449 C C . LYS A 1 180 ? 4.694 7.090 6.622 1.00 37.12 180 LYS A C 1
ATOM 1451 O O . LYS A 1 180 ? 3.912 6.586 7.417 1.00 37.12 180 LYS A O 1
ATOM 1456 N N . ALA A 1 181 ? 4.319 7.934 5.644 1.00 34.12 181 ALA A N 1
ATOM 1457 C CA . ALA A 1 181 ? 3.061 8.698 5.453 1.00 34.12 181 ALA A CA 1
ATOM 1458 C C . ALA A 1 181 ? 1.684 7.979 5.542 1.00 34.12 181 ALA A C 1
ATOM 1460 O O . ALA A 1 181 ? 1.571 6.803 5.210 1.00 34.12 181 ALA A O 1
ATOM 1461 N N . LEU A 1 182 ? 0.622 8.737 5.896 1.00 33.50 182 LEU A N 1
ATOM 1462 C CA . LEU A 1 182 ? -0.802 8.379 5.689 1.00 33.50 182 LEU A CA 1
ATOM 1463 C C . LEU A 1 182 ? -1.352 8.922 4.344 1.00 33.50 182 LEU A C 1
ATOM 1465 O O . LEU A 1 182 ? -0.844 9.939 3.870 1.00 33.50 182 LEU A O 1
ATOM 1469 N N . PRO A 1 183 ? -2.433 8.334 3.780 1.00 35.44 183 PRO A N 1
ATOM 1470 C CA . PRO A 1 183 ? -3.085 8.806 2.549 1.00 35.44 183 PRO A CA 1
ATOM 1471 C C . PRO A 1 183 ? -3.795 10.169 2.676 1.00 35.44 183 PRO A C 1
ATOM 1473 O O . PRO A 1 183 ? -4.318 10.521 3.736 1.00 35.44 183 PRO A O 1
ATOM 1476 N N . GLU A 1 184 ? -3.919 10.878 1.548 1.00 34.38 184 GLU A N 1
ATOM 1477 C CA . GLU A 1 184 ? -4.535 12.213 1.387 1.00 34.38 184 GLU A CA 1
ATOM 1478 C C . GLU A 1 184 ? -5.979 12.342 1.923 1.00 34.38 184 GLU A C 1
ATOM 1480 O O . GLU A 1 184 ? -6.386 13.398 2.409 1.00 34.38 184 GLU A O 1
ATOM 1485 N N . GLY A 1 185 ? -6.749 11.248 1.932 1.00 33.91 185 GLY A N 1
ATOM 1486 C CA . GLY A 1 185 ? -8.153 11.234 2.372 1.00 33.91 185 GLY A CA 1
ATOM 1487 C C . GLY A 1 185 ? -8.384 11.380 3.884 1.00 33.91 185 GLY A C 1
ATOM 1488 O O . GLY A 1 185 ? -9.501 11.679 4.306 1.00 33.91 185 GLY A O 1
ATOM 1489 N N . TYR A 1 186 ? -7.351 11.200 4.715 1.00 36.06 186 TYR A N 1
ATOM 1490 C CA . TYR A 1 186 ? -7.435 11.389 6.176 1.00 36.06 186 TYR A CA 1
ATOM 1491 C C . TYR A 1 186 ? -6.967 12.769 6.631 1.00 36.06 186 TYR A C 1
ATOM 1493 O O . TYR A 1 186 ? -6.984 13.084 7.823 1.00 36.06 186 TYR A O 1
ATOM 1501 N N . ALA A 1 187 ? -6.557 13.591 5.674 1.00 39.12 187 ALA A N 1
ATOM 1502 C CA . ALA A 1 187 ? -6.014 14.896 5.930 1.00 39.12 187 ALA A CA 1
ATOM 1503 C C . ALA A 1 187 ? -7.136 15.860 6.330 1.00 39.12 187 ALA A C 1
ATOM 1505 O O . ALA A 1 187 ? -8.123 16.034 5.613 1.00 39.12 187 ALA A O 1
ATOM 1506 N N . SER A 1 188 ? -6.985 16.532 7.468 1.00 46.12 188 SER A N 1
ATOM 1507 C CA . SER A 1 188 ? -7.891 17.619 7.843 1.00 46.12 188 SER A CA 1
ATOM 1508 C C . SER A 1 188 ? -7.146 18.739 8.551 1.00 46.12 188 SER A C 1
ATOM 1510 O O . SER A 1 188 ? -6.047 18.540 9.063 1.00 46.12 188 SER A O 1
ATOM 1512 N N . THR A 1 189 ? -7.761 19.915 8.635 1.00 49.53 189 THR A N 1
ATOM 1513 C CA . THR A 1 189 ? -7.234 21.044 9.420 1.00 49.53 189 THR A CA 1
ATOM 1514 C C . THR A 1 189 ? -7.239 20.775 10.933 1.00 49.53 189 THR A C 1
ATOM 1516 O O . THR A 1 189 ? -6.771 21.604 11.712 1.00 49.53 189 THR A O 1
ATOM 1519 N N . LYS A 1 190 ? -7.794 19.633 11.382 1.00 48.38 190 LYS A N 1
ATOM 1520 C CA . LYS A 1 190 ? -7.957 19.255 12.794 1.00 48.38 190 LYS A CA 1
ATOM 1521 C C . LYS A 1 190 ? -7.616 17.780 13.011 1.00 48.38 190 LYS A C 1
ATOM 1523 O O . LYS A 1 190 ? -8.445 16.903 12.789 1.00 48.38 190 LYS A O 1
ATOM 1528 N N . LEU A 1 191 ? -6.434 17.492 13.536 1.00 52.34 191 LEU A N 1
ATOM 1529 C CA . LEU A 1 191 ? -5.984 16.122 13.778 1.00 52.34 191 LEU A CA 1
ATOM 1530 C C . LEU A 1 191 ? -5.989 15.821 15.273 1.00 52.34 191 LEU A C 1
ATOM 1532 O O . LEU A 1 191 ? -5.457 16.595 16.061 1.00 52.34 191 LEU A O 1
ATOM 1536 N N . TYR A 1 192 ? -6.581 14.696 15.668 1.00 54.31 192 TYR A N 1
ATOM 1537 C CA . TYR A 1 192 ? -6.553 14.224 17.051 1.00 54.31 192 TYR A CA 1
ATOM 1538 C C . TYR A 1 192 ? -5.627 13.013 17.143 1.00 54.31 192 TYR A C 1
ATOM 1540 O O . TYR A 1 192 ? -5.882 11.982 16.518 1.00 54.31 192 TYR A O 1
ATOM 1548 N N . VAL A 1 193 ? -4.551 13.152 17.913 1.00 54.59 193 VAL A N 1
ATOM 1549 C CA . VAL A 1 193 ? -3.588 12.086 18.197 1.00 54.59 193 VAL A CA 1
ATOM 1550 C C . VAL A 1 193 ? -3.894 11.536 19.585 1.00 54.59 193 VAL A C 1
ATOM 1552 O O . VAL A 1 193 ? -3.774 12.251 20.584 1.00 54.59 193 VAL A O 1
ATOM 1555 N N . ASP A 1 194 ? -4.327 10.277 19.643 1.00 50.66 194 ASP A N 1
ATOM 1556 C CA . ASP A 1 194 ? -4.646 9.599 20.900 1.00 50.66 194 ASP A CA 1
ATOM 1557 C C . ASP A 1 194 ? -3.374 9.265 21.693 1.00 50.66 194 ASP A C 1
ATOM 1559 O O . ASP A 1 194 ? -2.445 8.674 21.151 1.00 50.66 194 ASP A O 1
ATOM 1563 N N . PHE A 1 195 ? -3.409 9.585 22.992 1.00 51.81 195 PHE A N 1
ATOM 1564 C CA . PHE A 1 195 ? -2.513 9.131 24.066 1.00 51.81 195 PHE A CA 1
ATOM 1565 C C . PHE A 1 195 ? -1.008 9.124 23.731 1.00 51.81 195 PHE A C 1
ATOM 1567 O O . PHE A 1 195 ? -0.468 8.139 23.238 1.00 51.81 195 PHE A O 1
ATOM 1574 N N . LEU A 1 196 ? -0.300 10.181 24.129 1.00 53.31 196 LEU A N 1
ATOM 1575 C CA . LEU A 1 196 ? 1.157 10.138 24.294 1.00 53.31 196 LEU A CA 1
ATOM 1576 C C . LEU A 1 196 ? 1.495 9.729 25.730 1.00 53.31 196 LEU A C 1
ATOM 1578 O O . LEU A 1 196 ? 0.800 10.128 26.669 1.00 53.31 196 LEU A O 1
ATOM 1582 N N . SER A 1 197 ? 2.523 8.900 25.918 1.00 52.66 197 SER A N 1
ATOM 1583 C CA . SER A 1 197 ? 3.072 8.690 27.258 1.00 52.66 197 SER A CA 1
ATOM 1584 C C . SER A 1 197 ? 3.983 9.865 27.633 1.00 52.66 197 SER A C 1
ATOM 1586 O O . SER A 1 197 ? 4.522 10.543 26.759 1.00 52.66 197 SER A O 1
ATOM 1588 N N . LYS A 1 198 ? 4.232 10.082 28.934 1.00 54.78 198 LYS A N 1
ATOM 1589 C CA . LYS A 1 198 ? 5.207 11.084 29.423 1.00 54.78 198 LYS A CA 1
ATOM 1590 C C . LYS A 1 198 ? 6.592 11.016 28.750 1.00 54.78 198 LYS A C 1
ATOM 1592 O O . LYS A 1 198 ? 7.314 12.007 28.801 1.00 54.78 198 LYS A O 1
ATOM 1597 N N . LYS A 1 199 ? 6.975 9.871 28.174 1.00 53.34 199 LYS A N 1
ATOM 1598 C CA . LYS A 1 199 ? 8.298 9.638 27.577 1.00 53.34 199 LYS A CA 1
ATOM 1599 C C . LYS A 1 199 ? 8.341 9.842 26.058 1.00 53.34 199 LYS A C 1
ATOM 1601 O O . LYS A 1 199 ? 9.431 9.807 25.501 1.00 53.34 199 LYS A O 1
ATOM 1606 N N . ASP A 1 200 ? 7.202 10.077 25.404 1.00 53.81 200 ASP A N 1
ATOM 1607 C CA . ASP A 1 200 ? 7.119 10.127 23.940 1.00 53.81 200 ASP A CA 1
ATOM 1608 C C . ASP A 1 200 ? 7.112 11.583 23.433 1.00 53.81 200 ASP A C 1
ATOM 1610 O O . ASP A 1 200 ? 6.089 12.262 23.567 1.00 53.81 200 ASP A O 1
ATOM 1614 N N . PRO A 1 201 ? 8.210 12.098 22.847 1.00 51.41 201 PRO A N 1
ATOM 1615 C CA . PRO A 1 201 ? 8.211 13.420 22.228 1.00 51.41 201 PRO A CA 1
ATOM 1616 C C . PRO A 1 201 ? 7.412 13.445 20.913 1.00 51.41 201 PRO A C 1
ATOM 1618 O O . PRO A 1 201 ? 7.603 12.626 20.006 1.00 51.41 201 PRO A O 1
ATOM 1621 N N . LEU A 1 202 ? 6.534 14.443 20.785 1.00 54.50 202 LEU A N 1
ATOM 1622 C CA . LEU A 1 202 ? 5.902 14.807 19.516 1.00 54.50 202 LEU A CA 1
ATOM 1623 C C . LEU A 1 202 ? 6.803 15.783 18.761 1.00 54.50 202 LEU A C 1
ATOM 1625 O O . LEU A 1 202 ? 7.123 16.852 19.281 1.00 54.50 202 LEU A O 1
ATOM 1629 N N . PHE A 1 203 ? 7.128 15.445 17.517 1.00 53.56 203 PHE A N 1
ATOM 1630 C CA . PHE A 1 203 ? 7.812 16.335 16.595 1.00 53.56 203 PHE A CA 1
ATOM 1631 C C . PHE A 1 203 ? 6.886 16.718 15.440 1.00 53.56 203 PHE A C 1
ATOM 1633 O O . PHE A 1 203 ? 6.088 15.915 14.958 1.00 53.56 203 PHE A O 1
ATOM 1640 N N . VAL A 1 204 ? 6.969 17.958 14.975 1.00 51.03 204 VAL A N 1
ATOM 1641 C CA . VAL A 1 204 ? 6.191 18.433 13.822 1.00 51.03 204 VAL A CA 1
ATOM 1642 C C . VAL A 1 204 ? 7.157 19.020 12.811 1.00 51.03 204 VAL A C 1
ATOM 1644 O O . VAL A 1 204 ? 8.053 19.767 13.190 1.00 51.03 204 VAL A O 1
ATOM 1647 N N . ARG A 1 205 ? 7.014 18.641 11.538 1.00 51.56 205 ARG A N 1
ATOM 1648 C CA . ARG A 1 205 ? 7.865 19.122 10.450 1.00 51.56 205 ARG A CA 1
ATOM 1649 C C . ARG A 1 205 ? 7.022 19.732 9.342 1.00 51.56 205 ARG A C 1
ATOM 1651 O O . ARG A 1 205 ? 6.051 19.136 8.875 1.00 51.56 205 ARG A O 1
ATOM 1658 N N . ASN A 1 206 ? 7.447 20.909 8.906 1.00 47.41 206 ASN A N 1
ATOM 1659 C CA . ASN A 1 206 ? 6.957 21.550 7.705 1.00 47.41 206 ASN A CA 1
ATOM 1660 C C . ASN A 1 206 ? 7.796 21.042 6.532 1.00 47.41 206 ASN A C 1
ATOM 1662 O O . ASN A 1 206 ? 9.022 21.004 6.618 1.00 47.41 206 ASN A O 1
ATOM 1666 N N . SER A 1 207 ? 7.145 20.574 5.475 1.00 48.56 207 SER A N 1
ATOM 1667 C CA . SER A 1 207 ? 7.838 20.124 4.265 1.00 48.56 207 SER A CA 1
ATOM 1668 C C . SER A 1 207 ? 7.302 20.807 3.014 1.00 48.56 207 SER A C 1
ATOM 1670 O O . SER A 1 207 ? 7.580 20.346 1.911 1.00 48.56 207 SER A O 1
ATOM 1672 N N . ASP A 1 208 ? 6.496 21.852 3.194 1.00 42.81 208 ASP A N 1
ATOM 1673 C CA . ASP A 1 208 ? 6.163 22.770 2.125 1.00 42.81 208 ASP A CA 1
ATOM 1674 C C . ASP A 1 208 ? 7.292 23.804 2.062 1.00 42.81 208 ASP A C 1
ATOM 1676 O O . ASP A 1 208 ? 7.504 24.575 2.999 1.00 42.81 208 ASP A O 1
ATOM 1680 N N . TYR A 1 209 ? 8.099 23.746 1.001 1.00 46.00 209 TYR A N 1
ATOM 1681 C CA . TYR A 1 209 ? 9.320 24.551 0.870 1.00 46.00 209 TYR A CA 1
ATOM 1682 C C . TYR A 1 209 ? 9.046 26.044 0.645 1.00 46.00 209 TYR A C 1
ATOM 1684 O O . TYR A 1 209 ? 9.994 26.822 0.590 1.00 46.00 209 TYR A O 1
ATOM 1692 N N . SER A 1 210 ? 7.779 26.441 0.503 1.00 42.66 210 SER A N 1
ATOM 1693 C CA . SER A 1 210 ? 7.377 27.796 0.120 1.00 42.66 210 SER A CA 1
ATOM 1694 C C . SER A 1 210 ? 6.568 28.553 1.173 1.00 42.66 210 SER A C 1
ATOM 1696 O O . SER A 1 210 ? 6.253 29.715 0.937 1.00 42.66 210 SER A O 1
ATOM 1698 N N . SER A 1 211 ? 6.199 27.954 2.314 1.00 50.66 211 SER A N 1
ATOM 1699 C CA . SER A 1 211 ? 5.343 28.640 3.295 1.00 50.66 211 SER A CA 1
ATOM 1700 C C . SER A 1 211 ? 5.780 28.435 4.750 1.00 50.66 211 SER A C 1
ATOM 1702 O O . SER A 1 211 ? 5.974 27.313 5.218 1.00 50.66 211 SER A O 1
ATOM 1704 N N . ASN A 1 212 ? 5.887 29.534 5.506 1.00 55.31 212 ASN A N 1
ATOM 1705 C CA . ASN A 1 212 ? 5.958 29.505 6.969 1.00 55.31 212 ASN A CA 1
ATOM 1706 C C . ASN A 1 212 ? 4.592 29.066 7.518 1.00 55.31 212 ASN A C 1
ATOM 1708 O O . ASN A 1 212 ? 3.693 29.881 7.717 1.00 55.31 212 ASN A O 1
ATOM 1712 N N . THR A 1 213 ? 4.411 27.765 7.743 1.00 54.66 213 THR A N 1
ATOM 1713 C CA . THR A 1 213 ? 3.147 27.239 8.268 1.00 54.66 213 THR A CA 1
ATOM 1714 C C . THR A 1 213 ? 3.156 27.255 9.796 1.00 54.66 213 THR A C 1
ATOM 1716 O O . THR A 1 213 ? 3.944 26.571 10.451 1.00 54.66 213 THR A O 1
ATOM 1719 N N . MET A 1 214 ? 2.224 28.006 10.382 1.00 53.66 214 MET A N 1
ATOM 1720 C CA . MET A 1 214 ? 1.944 27.968 11.818 1.00 53.66 214 MET A CA 1
ATOM 1721 C C . MET A 1 214 ? 1.082 26.743 12.149 1.00 53.66 214 MET A C 1
ATOM 1723 O O . MET A 1 214 ? -0.056 26.627 11.684 1.00 53.66 214 MET A O 1
ATOM 1727 N N . VAL A 1 215 ? 1.590 25.846 12.997 1.00 53.94 215 VAL A N 1
ATOM 1728 C CA . VAL A 1 215 ? 0.828 24.705 13.520 1.00 53.94 215 VAL A CA 1
ATOM 1729 C C . VAL A 1 215 ? 0.416 25.010 14.958 1.00 53.94 215 VAL A C 1
ATOM 1731 O O . VAL A 1 215 ? 1.238 25.117 15.864 1.00 53.94 215 VAL A O 1
ATOM 1734 N N . GLY A 1 216 ? -0.884 25.144 15.201 1.00 56.50 216 GLY A N 1
ATOM 1735 C CA . GLY A 1 216 ? -1.427 25.214 16.553 1.00 56.50 216 GLY A CA 1
ATOM 1736 C C . GLY A 1 216 ? -1.496 23.822 17.173 1.00 56.50 216 GLY A C 1
ATOM 1737 O O . GLY A 1 216 ? -2.198 22.954 16.660 1.00 56.50 216 GLY A O 1
ATOM 1738 N N . ALA A 1 217 ? -0.830 23.595 18.302 1.00 55.75 217 ALA A N 1
ATOM 1739 C CA . ALA A 1 217 ? -0.984 22.371 19.080 1.00 55.75 217 ALA A CA 1
ATOM 1740 C C . ALA A 1 217 ? -1.737 22.673 20.383 1.00 55.75 217 ALA A C 1
ATOM 1742 O O . ALA A 1 217 ? -1.450 23.629 21.101 1.00 55.75 217 ALA A O 1
ATOM 1743 N N . THR A 1 218 ? -2.745 21.866 20.703 1.00 58.59 218 THR A N 1
ATOM 1744 C CA . THR A 1 218 ? -3.462 21.938 21.981 1.00 58.59 218 THR A CA 1
ATOM 1745 C C . THR A 1 218 ? -3.416 20.575 22.654 1.00 58.59 218 THR A C 1
ATOM 1747 O O . THR A 1 218 ? -3.956 19.597 22.128 1.00 58.59 218 THR A O 1
ATOM 1750 N N . LEU A 1 219 ? -2.778 20.508 23.822 1.00 55.00 219 LEU A N 1
ATOM 1751 C CA . LEU A 1 219 ? -2.659 19.290 24.619 1.00 55.00 219 LEU A CA 1
ATOM 1752 C C . LEU A 1 219 ? -3.818 19.174 25.619 1.00 55.00 219 LEU A C 1
ATOM 1754 O O . LEU A 1 219 ? -4.147 20.116 26.341 1.00 55.00 219 LEU A O 1
ATOM 1758 N N . PHE A 1 220 ? -4.395 17.977 25.710 1.00 57.12 220 PHE A N 1
ATOM 1759 C CA . PHE A 1 220 ? -5.425 17.632 26.687 1.00 57.12 220 PHE A CA 1
ATOM 1760 C C . PHE A 1 220 ? -4.902 16.544 27.622 1.00 57.12 220 PHE A C 1
ATOM 1762 O O . PHE A 1 220 ? -4.794 15.383 27.227 1.00 57.12 220 PHE A O 1
ATOM 1769 N N . ASN A 1 221 ? -4.558 16.917 28.857 1.00 52.66 221 ASN A N 1
ATOM 1770 C CA . ASN A 1 221 ? -3.940 16.015 29.830 1.00 52.66 221 ASN A CA 1
ATOM 1771 C C . ASN A 1 221 ? -4.987 15.175 30.587 1.00 52.66 221 ASN A C 1
ATOM 1773 O O . ASN A 1 221 ? -6.058 15.657 30.948 1.00 52.66 221 ASN A O 1
ATOM 1777 N N . TYR A 1 222 ? -4.666 13.905 30.829 1.00 43.47 222 TYR A N 1
ATOM 1778 C CA . TYR A 1 222 ? -5.520 12.908 31.479 1.00 43.47 222 TYR A CA 1
ATOM 1779 C C . TYR A 1 222 ? -5.577 13.057 33.012 1.00 43.47 222 TYR A C 1
ATOM 1781 O O . TYR A 1 222 ? -6.540 12.598 33.624 1.00 43.47 222 TYR A O 1
ATOM 1789 N N . HIS A 1 223 ? -4.575 13.682 33.648 1.00 45.09 223 HIS A N 1
ATOM 1790 C CA . HIS A 1 223 ? -4.437 13.649 35.115 1.00 45.09 223 HIS A CA 1
ATOM 1791 C C . HIS A 1 223 ? -4.725 14.949 35.861 1.00 45.09 223 HIS A C 1
ATOM 1793 O O . HIS A 1 223 ? -4.934 14.903 37.072 1.00 45.09 223 HIS A O 1
ATOM 1799 N N . LEU A 1 224 ? -4.792 16.093 35.187 1.00 42.25 224 LEU A N 1
ATOM 1800 C CA . LEU A 1 224 ? -5.152 17.328 35.870 1.00 42.25 224 LEU A CA 1
ATOM 1801 C C . LEU A 1 224 ? -6.676 17.412 35.923 1.00 42.25 224 LEU A C 1
ATOM 1803 O O . LEU A 1 224 ? -7.341 17.652 34.919 1.00 42.25 224 LEU A O 1
ATOM 1807 N N . ARG A 1 225 ? -7.247 17.248 37.123 1.00 42.75 225 ARG A N 1
ATOM 1808 C CA . ARG A 1 225 ? -8.667 17.538 37.410 1.00 42.75 225 ARG A CA 1
ATOM 1809 C C . ARG A 1 225 ? -9.055 19.004 37.112 1.00 42.75 225 ARG A C 1
ATOM 1811 O O . ARG A 1 225 ? -10.212 19.367 37.294 1.00 42.75 225 ARG A O 1
ATOM 1818 N N . ARG A 1 226 ? -8.126 19.835 36.624 1.00 40.31 226 ARG A N 1
ATOM 1819 C CA . ARG A 1 226 ? -8.310 21.242 36.271 1.00 40.31 226 ARG A CA 1
ATOM 1820 C C . ARG A 1 226 ? -7.662 21.554 34.910 1.00 40.31 226 ARG A C 1
ATOM 1822 O O . ARG A 1 226 ? -6.475 21.824 34.836 1.00 40.31 226 ARG A O 1
ATOM 1829 N N . GLY A 1 227 ? -8.471 21.549 33.848 1.00 52.31 227 GLY A N 1
ATOM 1830 C CA . GLY A 1 227 ? -8.233 22.380 32.657 1.00 52.31 227 GLY A CA 1
ATOM 1831 C C . GLY A 1 227 ? -7.346 21.835 31.525 1.00 52.31 227 GLY A C 1
ATOM 1832 O O . GLY A 1 227 ? -6.581 20.888 31.666 1.00 52.31 227 GLY A O 1
ATOM 1833 N N . VAL A 1 228 ? -7.521 22.462 30.355 1.00 51.91 228 VAL A N 1
ATOM 1834 C CA . VAL A 1 228 ? -6.653 22.362 29.169 1.00 51.91 228 VAL A CA 1
ATOM 1835 C C . VAL A 1 228 ? -5.310 23.002 29.526 1.00 51.91 228 VAL A C 1
ATOM 1837 O O . VAL A 1 228 ? -5.324 24.097 30.078 1.00 51.91 228 VAL A O 1
ATOM 1840 N N . LEU A 1 229 ? -4.172 22.384 29.195 1.00 51.47 229 LEU A N 1
ATOM 1841 C CA . LEU A 1 229 ? -2.831 22.923 29.504 1.00 51.47 229 LEU A CA 1
ATOM 1842 C C . LEU A 1 229 ? -2.407 24.087 28.574 1.00 51.47 229 LEU A C 1
ATOM 1844 O O . LEU A 1 229 ? -1.241 24.237 28.240 1.00 51.47 229 LEU A O 1
ATOM 1848 N N . GLY A 1 230 ? -3.356 24.922 28.150 1.00 55.66 230 GLY A N 1
ATOM 1849 C CA . GLY A 1 230 ? -3.122 26.006 27.195 1.00 55.66 230 GLY A CA 1
ATOM 1850 C C . GLY A 1 230 ? -3.107 25.556 25.727 1.00 55.66 230 GLY A C 1
ATOM 1851 O O . GLY A 1 230 ? -3.016 24.371 25.392 1.00 55.66 230 GLY A O 1
ATOM 1852 N N . GLN A 1 231 ? -3.268 26.529 24.831 1.00 58.06 231 GLN A N 1
ATOM 1853 C CA . GLN A 1 231 ? -3.057 26.382 23.392 1.00 58.06 231 GLN A CA 1
ATOM 1854 C C . GLN A 1 231 ? -1.698 26.996 23.072 1.00 58.06 231 GLN A C 1
ATOM 1856 O O . GLN A 1 231 ? -1.509 28.188 23.287 1.00 58.06 231 GLN A O 1
ATOM 1861 N N . GLN A 1 232 ? -0.774 26.206 22.532 1.00 56.69 232 GLN A N 1
ATOM 1862 C CA . GLN A 1 232 ? 0.526 26.707 22.106 1.00 56.69 232 GLN A CA 1
ATOM 1863 C C . GLN A 1 232 ? 0.558 26.741 20.581 1.00 56.69 232 GLN A C 1
ATOM 1865 O O . GLN A 1 232 ? 0.333 25.731 19.908 1.00 56.69 232 GLN A O 1
ATOM 1870 N N . LYS A 1 233 ? 0.794 27.925 20.017 1.00 54.50 233 LYS A N 1
ATOM 1871 C CA . LYS A 1 233 ? 1.094 28.056 18.593 1.00 54.50 233 LYS A CA 1
ATOM 1872 C C . LYS A 1 233 ? 2.571 27.727 18.412 1.00 54.50 233 LYS A C 1
ATOM 1874 O O . LYS A 1 233 ? 3.413 28.351 19.044 1.00 54.50 233 LYS A O 1
ATOM 1879 N N . VAL A 1 234 ? 2.871 26.737 17.582 1.00 54.19 234 VAL A N 1
ATOM 1880 C CA . VAL A 1 234 ? 4.242 26.382 17.226 1.00 54.19 234 VAL A CA 1
ATOM 1881 C C . VAL A 1 234 ? 4.453 26.825 15.788 1.00 54.19 234 VAL A C 1
ATOM 1883 O O . VAL A 1 234 ? 3.831 26.301 14.861 1.00 54.19 234 VAL A O 1
ATOM 1886 N N . GLY A 1 235 ? 5.295 27.840 15.611 1.00 54.06 235 GLY A N 1
ATOM 1887 C CA . GLY A 1 235 ? 5.779 28.209 14.290 1.00 54.06 235 GLY A CA 1
ATOM 1888 C C . GLY A 1 235 ? 6.731 27.136 13.798 1.00 54.06 235 GLY A C 1
ATOM 1889 O O . GLY A 1 235 ? 7.688 26.796 14.489 1.00 54.06 235 GLY A O 1
ATOM 1890 N N . VAL A 1 236 ? 6.449 26.569 12.629 1.00 51.41 236 VAL A N 1
ATOM 1891 C CA . VAL A 1 236 ? 7.378 25.654 11.973 1.00 51.41 236 VAL A CA 1
ATOM 1892 C C . VAL A 1 236 ? 7.933 26.401 10.773 1.00 51.41 236 VAL A C 1
ATOM 1894 O O . VAL A 1 236 ? 7.295 26.456 9.718 1.00 51.41 236 VAL A O 1
ATOM 1897 N N . ALA A 1 237 ? 9.087 27.039 10.986 1.00 48.00 237 ALA A N 1
ATOM 1898 C CA . ALA A 1 237 ? 9.771 27.804 9.955 1.00 48.00 237 ALA A CA 1
ATOM 1899 C C . ALA A 1 237 ? 9.961 26.944 8.700 1.00 48.00 237 ALA A C 1
ATOM 1901 O O . ALA A 1 237 ? 10.233 25.738 8.785 1.00 48.00 237 ALA A O 1
ATOM 1902 N N . ALA A 1 238 ? 9.804 27.565 7.534 1.00 48.12 238 ALA A N 1
ATOM 1903 C CA . ALA A 1 238 ? 10.312 26.991 6.306 1.00 48.12 238 ALA A CA 1
ATOM 1904 C C . ALA A 1 238 ? 11.809 26.727 6.517 1.00 48.12 238 ALA A C 1
ATOM 1906 O O . ALA A 1 238 ? 12.524 27.570 7.052 1.00 48.12 238 ALA A O 1
ATOM 1907 N N . TYR A 1 239 ? 12.276 25.552 6.096 1.00 38.00 239 TYR A N 1
ATOM 1908 C CA . TYR A 1 239 ? 13.705 25.264 6.003 1.00 38.00 239 TYR A CA 1
ATOM 1909 C C . TYR A 1 239 ? 14.454 24.997 7.323 1.00 38.00 239 TYR A C 1
ATOM 1911 O O . TYR A 1 239 ? 15.374 25.721 7.666 1.00 38.00 239 TYR A O 1
ATOM 1919 N N . GLN A 1 240 ? 14.202 23.873 8.005 1.00 39.56 240 GLN A N 1
ATOM 1920 C CA . GLN A 1 240 ? 15.275 23.214 8.771 1.00 39.56 240 GLN A CA 1
ATOM 1921 C C . GLN A 1 240 ? 15.109 21.689 8.772 1.00 39.56 240 GLN A C 1
ATOM 1923 O O . GLN A 1 240 ? 14.180 21.145 9.367 1.00 39.56 240 GLN A O 1
ATOM 1928 N N . GLN A 1 241 ? 16.060 20.967 8.165 1.00 37.31 241 GLN A N 1
ATOM 1929 C CA . GLN A 1 241 ? 16.174 19.508 8.336 1.00 37.31 241 GLN A CA 1
ATOM 1930 C C . GLN A 1 241 ? 16.482 19.107 9.798 1.00 37.31 241 GLN A C 1
ATOM 1932 O O . GLN A 1 241 ? 16.266 17.956 10.185 1.00 37.31 241 GLN A O 1
ATOM 1937 N N . SER A 1 242 ? 16.926 20.064 10.616 1.00 35.06 242 SER A N 1
ATOM 1938 C CA . SER A 1 242 ? 17.332 19.933 12.021 1.00 35.06 242 SER A CA 1
ATOM 1939 C C . SER A 1 242 ? 16.354 20.561 13.028 1.00 35.06 242 SER A C 1
ATOM 1941 O O . SER A 1 242 ? 16.440 20.262 14.217 1.00 35.06 242 SER A O 1
ATOM 1943 N N . GLY A 1 243 ? 15.383 21.358 12.573 1.00 38.59 243 GLY A N 1
ATOM 1944 C CA . GLY A 1 243 ? 14.416 22.068 13.413 1.00 38.59 243 GLY A CA 1
ATOM 1945 C C . GLY A 1 243 ? 13.288 21.152 13.867 1.00 38.59 243 GLY A C 1
ATOM 1946 O O . GLY A 1 243 ? 12.165 21.197 13.370 1.00 38.59 243 GLY A O 1
ATOM 1947 N N . LEU A 1 244 ? 13.596 20.253 14.792 1.00 42.28 244 LEU A N 1
ATOM 1948 C CA . LEU A 1 244 ? 12.591 19.513 15.529 1.00 42.28 244 LEU A CA 1
ATOM 1949 C C . LEU A 1 244 ? 11.959 20.464 16.549 1.00 42.28 244 LEU A C 1
ATOM 1951 O O . LEU A 1 244 ? 12.508 20.656 17.629 1.00 42.28 244 LEU A O 1
ATOM 1955 N N . ALA A 1 245 ? 10.783 21.021 16.250 1.00 45.75 245 ALA A N 1
ATOM 1956 C CA . ALA A 1 245 ? 9.965 21.575 17.320 1.00 45.75 245 ALA A CA 1
ATOM 1957 C C . ALA A 1 245 ? 9.544 20.397 18.211 1.00 45.75 245 ALA A C 1
ATOM 1959 O O . ALA A 1 245 ? 8.686 19.593 17.833 1.00 45.75 245 ALA A O 1
ATOM 1960 N N . GLN A 1 246 ? 10.223 20.221 19.346 1.00 49.62 246 GLN A N 1
ATOM 1961 C CA . GLN A 1 246 ? 9.824 19.260 20.364 1.00 49.62 246 GLN A CA 1
ATOM 1962 C C . GLN A 1 246 ? 8.630 19.864 21.076 1.00 49.62 246 GLN A C 1
ATOM 1964 O O . GLN A 1 246 ? 8.770 20.782 21.876 1.00 49.62 246 GLN A O 1
ATOM 1969 N N . ILE A 1 247 ? 7.446 19.367 20.745 1.00 52.38 247 ILE A N 1
ATOM 1970 C CA . ILE A 1 247 ? 6.234 20.040 21.175 1.00 52.38 247 ILE A CA 1
ATOM 1971 C C . ILE A 1 247 ? 5.999 19.714 22.652 1.00 52.38 247 ILE A C 1
ATOM 1973 O O . ILE A 1 247 ? 5.962 20.651 23.431 1.00 52.38 247 ILE A O 1
ATOM 1977 N N . TRP A 1 248 ? 5.954 18.455 23.114 1.00 57.44 248 TRP A N 1
ATOM 1978 C CA . TRP A 1 248 ? 5.551 18.198 24.513 1.00 57.44 248 TRP A CA 1
ATOM 1979 C C . TRP A 1 248 ? 5.996 16.848 25.111 1.00 57.44 248 TRP A C 1
ATOM 1981 O O . TRP A 1 248 ? 6.303 15.901 24.387 1.00 57.44 248 TRP A O 1
ATOM 1991 N N . ARG A 1 249 ? 5.944 16.765 26.456 1.00 51.94 249 ARG A N 1
ATOM 1992 C CA . ARG A 1 249 ? 5.948 15.542 27.292 1.00 51.94 249 ARG A CA 1
ATOM 1993 C C . ARG A 1 249 ? 4.664 15.523 28.142 1.00 51.94 249 ARG A C 1
ATOM 1995 O O . ARG A 1 249 ? 4.444 16.449 28.917 1.00 51.94 249 ARG A O 1
ATOM 2002 N N . GLY A 1 250 ? 3.800 14.506 28.044 1.00 50.56 250 GLY A N 1
ATOM 2003 C CA . GLY A 1 250 ? 2.598 14.444 28.898 1.00 50.56 250 GLY A CA 1
ATOM 2004 C C . GLY A 1 250 ? 1.641 13.283 28.618 1.00 50.56 250 GLY A C 1
ATOM 2005 O O . GLY A 1 250 ? 1.629 12.750 27.518 1.00 50.56 250 GLY A O 1
ATOM 2006 N N . ASN A 1 251 ? 0.824 12.907 29.614 1.00 50.25 251 ASN A N 1
ATOM 2007 C CA . ASN A 1 251 ? -0.220 11.879 29.483 1.00 50.25 251 ASN A CA 1
ATOM 2008 C C . ASN A 1 251 ? -1.502 12.517 28.931 1.00 50.25 251 ASN A C 1
ATOM 2010 O O . ASN A 1 251 ? -2.186 13.221 29.669 1.00 50.25 251 ASN A O 1
ATOM 2014 N N . GLY A 1 252 ? -1.871 12.285 27.673 1.00 55.28 252 GLY A N 1
ATOM 2015 C CA . GLY A 1 252 ? -3.030 12.977 27.099 1.00 55.28 252 GLY A CA 1
ATOM 2016 C C . GLY A 1 252 ? -3.237 12.763 25.607 1.00 55.28 252 GLY A C 1
ATOM 2017 O O . GLY A 1 252 ? -2.441 12.081 24.972 1.00 55.28 252 GLY A O 1
ATOM 2018 N N . PHE A 1 253 ? -4.294 13.346 25.040 1.00 48.62 253 PHE A N 1
ATOM 2019 C CA . PHE A 1 253 ? -4.453 13.429 23.583 1.00 48.62 253 PHE A CA 1
ATOM 2020 C C . PHE A 1 253 ? -4.097 14.833 23.099 1.00 48.62 253 PHE A C 1
ATOM 2022 O O . PHE A 1 253 ? -4.301 15.819 23.809 1.00 48.62 253 PHE A O 1
ATOM 2029 N N . ILE A 1 254 ? -3.564 14.928 21.886 1.00 51.94 254 ILE A N 1
ATOM 2030 C CA . ILE A 1 254 ? -3.206 16.206 21.270 1.00 51.94 254 ILE A CA 1
ATOM 2031 C C . ILE A 1 254 ? -4.185 16.487 20.146 1.00 51.94 254 ILE A C 1
ATOM 2033 O O . ILE A 1 254 ? -4.407 15.649 19.276 1.00 51.94 254 ILE A O 1
ATOM 2037 N N . ARG A 1 255 ? -4.763 17.685 20.162 1.00 57.47 255 ARG A N 1
ATOM 2038 C CA . ARG A 1 255 ? -5.424 18.253 18.994 1.00 57.47 255 ARG A CA 1
ATOM 2039 C C . ARG A 1 255 ? -4.417 19.139 18.287 1.00 57.47 255 ARG A C 1
ATOM 2041 O O . ARG A 1 255 ? -3.977 20.137 18.848 1.00 57.47 255 ARG A O 1
ATOM 2048 N N . LEU A 1 256 ? -4.093 18.793 17.059 1.00 52.44 256 LEU A N 1
ATOM 2049 C CA . LEU A 1 256 ? -3.364 19.661 16.157 1.00 52.44 256 LEU A CA 1
ATOM 2050 C C . LEU A 1 256 ? -4.373 20.440 15.315 1.00 52.44 256 LEU A C 1
ATOM 2052 O O . LEU A 1 256 ? -5.425 19.916 14.930 1.00 52.44 256 LEU A O 1
ATOM 2056 N N . LEU A 1 257 ? -4.062 21.706 15.079 1.00 52.56 257 LEU A N 1
ATOM 2057 C CA . LEU A 1 257 ? -4.822 22.667 14.300 1.00 52.56 257 LEU A CA 1
ATOM 2058 C C . LEU A 1 257 ? -3.876 23.336 13.311 1.00 52.56 257 LEU A C 1
ATOM 2060 O O . LEU A 1 257 ? -2.862 23.898 13.709 1.00 52.56 257 LEU A O 1
ATOM 2064 N N . THR A 1 258 ? -4.231 23.324 12.039 1.00 48.44 258 THR A N 1
ATOM 2065 C CA . THR A 1 258 ? -3.521 24.064 10.991 1.00 48.44 258 THR A CA 1
ATOM 2066 C C . THR A 1 258 ? -4.450 25.098 10.387 1.00 48.44 258 THR A C 1
ATOM 2068 O O . THR A 1 258 ? -5.637 24.837 10.171 1.00 48.44 258 THR A O 1
ATOM 2071 N N . HIS A 1 259 ? -3.910 26.281 10.105 1.00 49.00 259 HIS A N 1
ATOM 2072 C CA . HIS A 1 259 ? -4.600 27.289 9.310 1.00 49.00 259 HIS A CA 1
ATOM 2073 C C . HIS A 1 259 ? -4.388 26.951 7.826 1.00 49.00 259 HIS A C 1
ATOM 2075 O O . HIS A 1 259 ? -3.262 26.947 7.346 1.00 49.00 259 HIS A O 1
ATOM 2081 N N . GLY A 1 260 ? -5.458 26.579 7.118 1.00 40.19 260 GLY A N 1
ATOM 2082 C CA . GLY A 1 260 ? -5.455 26.382 5.659 1.00 40.19 260 GLY A CA 1
ATOM 2083 C C . GLY A 1 260 ? -4.914 25.045 5.133 1.00 40.19 260 GLY A C 1
ATOM 2084 O O . GLY A 1 260 ? -5.350 24.598 4.079 1.00 40.19 260 GLY A O 1
ATOM 2085 N N . GLN A 1 261 ? -4.036 24.351 5.861 1.00 43.84 261 GLN A N 1
ATOM 2086 C CA . GLN A 1 261 ? -3.434 23.097 5.383 1.00 43.84 261 GLN A CA 1
ATOM 2087 C C . GLN A 1 261 ? -4.025 21.857 6.059 1.00 43.84 261 GLN A C 1
ATOM 2089 O O . GLN A 1 261 ? -4.427 21.899 7.218 1.00 43.84 261 GLN A O 1
ATOM 2094 N N . LYS A 1 262 ? -4.094 20.725 5.356 1.00 37.84 262 LYS A N 1
ATOM 2095 C CA . LYS A 1 262 ? -4.559 19.457 5.935 1.00 37.84 262 LYS A CA 1
ATOM 2096 C C . LYS A 1 262 ? -3.382 18.710 6.589 1.00 37.84 262 LYS A C 1
ATOM 2098 O O . LYS A 1 262 ? -2.316 18.615 5.994 1.00 37.84 262 LYS A O 1
ATOM 2103 N N . MET A 1 263 ? -3.565 18.176 7.798 1.00 37.84 263 MET A N 1
ATOM 2104 C CA . MET A 1 263 ? -2.532 17.452 8.556 1.00 37.84 263 MET A CA 1
ATOM 2105 C C . MET A 1 263 ? -2.659 15.933 8.465 1.00 37.84 263 MET A C 1
ATOM 2107 O O . MET A 1 263 ? -3.764 15.397 8.401 1.00 37.84 263 MET A O 1
ATOM 2111 N N . TYR A 1 264 ? -1.516 15.261 8.605 1.00 37.91 264 TYR A N 1
ATOM 2112 C CA . TYR A 1 264 ? -1.344 13.807 8.588 1.00 37.91 264 TYR A CA 1
ATOM 2113 C C . TYR A 1 264 ? -0.614 13.337 9.859 1.00 37.91 264 TYR A C 1
ATOM 2115 O O . TYR A 1 264 ? 0.272 14.042 10.338 1.00 37.91 264 TYR A O 1
ATOM 2123 N N . ALA A 1 265 ? -0.928 12.150 10.396 1.00 35.53 265 ALA A N 1
ATOM 2124 C CA . ALA A 1 265 ? -0.141 11.517 11.472 1.00 35.53 265 ALA A CA 1
ATOM 2125 C C . ALA A 1 265 ? -0.071 9.997 11.313 1.00 35.53 265 ALA A C 1
ATOM 2127 O O . ALA A 1 265 ? -1.070 9.377 10.977 1.00 35.53 265 ALA A O 1
ATOM 2128 N N . TRP A 1 266 ? 1.073 9.376 11.616 1.00 40.09 266 TRP A N 1
ATOM 2129 C CA . TRP A 1 266 ? 1.280 7.928 11.441 1.00 40.09 266 TRP A CA 1
ATOM 2130 C C . TRP A 1 266 ? 2.337 7.342 12.414 1.00 40.09 266 TRP A C 1
ATOM 2132 O O . TRP A 1 266 ? 2.956 8.092 13.170 1.00 40.09 266 TRP A O 1
ATOM 2142 N N . ARG A 1 267 ? 2.580 6.008 12.389 1.00 37.47 267 ARG A N 1
ATOM 2143 C CA . ARG A 1 267 ? 3.677 5.314 13.125 1.00 37.47 267 ARG A CA 1
ATOM 2144 C C . ARG A 1 267 ? 4.331 4.132 12.349 1.00 37.47 267 ARG A C 1
ATOM 2146 O O . ARG A 1 267 ? 3.604 3.361 11.738 1.00 37.47 267 ARG A O 1
ATOM 2153 N N . GLN A 1 268 ? 5.652 3.895 12.519 1.00 30.12 268 GLN A N 1
ATOM 2154 C CA . GLN A 1 268 ? 6.385 2.630 12.242 1.00 30.12 268 GLN A CA 1
ATOM 2155 C C . GLN A 1 268 ? 7.128 2.103 13.515 1.00 30.12 268 GLN A C 1
ATOM 2157 O O . GLN A 1 268 ? 7.860 2.872 14.121 1.00 30.12 268 GLN A O 1
ATOM 2162 N N . ASN A 1 269 ? 6.838 0.843 13.929 1.00 33.53 269 ASN A N 1
ATOM 2163 C CA . ASN A 1 269 ? 7.379 -0.130 14.946 1.00 33.53 269 ASN A CA 1
ATOM 2164 C C . ASN A 1 269 ? 8.269 0.294 16.158 1.00 33.53 269 ASN A C 1
ATOM 2166 O O . ASN A 1 269 ? 8.606 1.448 16.331 1.00 33.53 269 ASN A O 1
ATOM 2170 N N . ALA A 1 270 ? 8.610 -0.539 17.155 1.00 33.78 270 ALA A N 1
ATOM 2171 C CA . ALA A 1 270 ? 7.957 -1.718 17.738 1.00 33.78 270 ALA A CA 1
ATOM 2172 C C . ALA A 1 270 ? 7.346 -1.332 19.112 1.00 33.78 270 ALA A C 1
ATOM 2174 O O . ALA A 1 270 ? 7.884 -0.485 19.824 1.00 33.78 270 ALA A O 1
ATOM 2175 N N . GLY A 1 271 ? 6.190 -1.896 19.479 1.00 38.94 271 GLY A N 1
ATOM 2176 C CA . GLY A 1 271 ? 5.701 -1.870 20.868 1.00 38.94 271 GLY A CA 1
ATOM 2177 C C . GLY A 1 271 ? 4.313 -1.282 21.142 1.00 38.94 271 GLY A C 1
ATOM 2178 O O . GLY A 1 271 ? 3.634 -1.829 22.002 1.00 38.94 271 GLY A O 1
ATOM 2179 N N . PHE A 1 272 ? 3.814 -0.249 20.442 1.00 35.84 272 PHE A N 1
ATOM 2180 C CA . PHE A 1 272 ? 2.502 0.361 20.774 1.00 35.84 272 PHE A CA 1
ATOM 2181 C C . PHE A 1 272 ? 1.775 0.988 19.560 1.00 35.84 272 PHE A C 1
ATOM 2183 O O . PHE A 1 272 ? 2.287 1.900 18.922 1.00 35.84 272 PHE A O 1
ATOM 2190 N N . LYS A 1 273 ? 0.555 0.558 19.220 1.00 39.62 273 LYS A N 1
ATOM 2191 C CA . LYS A 1 273 ? -0.260 1.252 18.196 1.00 39.62 273 LYS A CA 1
ATOM 2192 C C . LYS A 1 273 ? -1.032 2.409 18.843 1.00 39.62 273 LYS A C 1
ATOM 2194 O O . LYS A 1 273 ? -1.476 2.234 19.962 1.00 39.62 273 LYS A O 1
ATOM 2199 N N . TYR A 1 274 ? -1.243 3.539 18.173 1.00 39.94 274 TYR A N 1
ATOM 2200 C CA . TYR A 1 274 ? -2.264 4.534 18.549 1.00 39.94 274 TYR A CA 1
ATOM 2201 C C . TYR A 1 274 ? -3.119 4.822 17.309 1.00 39.94 274 TYR A C 1
ATOM 2203 O O . TYR A 1 274 ? -2.593 4.818 16.198 1.00 39.94 274 TYR A O 1
ATOM 2211 N N . LEU A 1 275 ? -4.437 4.981 17.478 1.00 43.03 275 LEU A N 1
ATOM 2212 C CA . LEU A 1 275 ? -5.388 5.214 16.382 1.00 43.03 275 LEU A CA 1
ATOM 2213 C C . LEU A 1 275 ? -5.729 6.705 16.313 1.00 43.03 275 LEU A C 1
ATOM 2215 O O . LEU A 1 275 ? -6.263 7.245 17.274 1.00 43.03 275 LEU A O 1
ATOM 2219 N N . ALA A 1 276 ? -5.492 7.348 15.171 1.00 39.38 276 ALA A N 1
ATOM 2220 C CA . ALA A 1 276 ? -6.108 8.639 14.868 1.00 39.38 276 ALA A CA 1
ATOM 2221 C C . ALA A 1 276 ? -7.564 8.412 14.417 1.00 39.38 276 ALA A C 1
ATOM 2223 O O . ALA A 1 276 ? -7.843 7.457 13.688 1.00 39.38 276 ALA A O 1
ATOM 2224 N N . LYS A 1 277 ? -8.508 9.254 14.862 1.00 47.06 277 LYS A N 1
ATOM 2225 C CA . LYS A 1 277 ? -9.940 9.119 14.527 1.00 47.06 277 LYS A CA 1
ATOM 2226 C C . LYS A 1 277 ? -10.593 10.450 14.164 1.00 47.06 277 LYS A C 1
ATOM 2228 O O . LYS A 1 277 ? -10.385 11.460 14.832 1.00 47.06 277 LYS A O 1
ATOM 2233 N N . ASN A 1 278 ? -11.477 10.406 13.166 1.00 41.00 278 ASN A N 1
ATOM 2234 C CA . ASN A 1 278 ? -12.337 11.526 12.770 1.00 41.00 278 ASN A CA 1
ATOM 2235 C C . ASN A 1 278 ? -13.580 11.624 13.667 1.00 41.00 278 ASN A C 1
ATOM 2237 O O . ASN A 1 278 ? -14.159 10.602 14.026 1.00 41.00 278 ASN A O 1
ATOM 2241 N N . ILE A 1 279 ? -14.066 12.844 13.943 1.00 44.78 279 ILE A N 1
ATOM 2242 C CA . ILE A 1 279 ? -15.287 13.138 14.740 1.00 44.78 279 ILE A CA 1
ATOM 2243 C C . ILE A 1 279 ? -16.524 12.339 14.287 1.00 44.78 279 ILE A C 1
ATOM 2245 O O . ILE A 1 279 ? -17.351 11.952 15.122 1.00 44.78 279 ILE A O 1
ATOM 2249 N N . SER A 1 280 ? -16.620 12.014 12.996 1.00 40.53 280 SER A N 1
ATOM 2250 C CA . SER A 1 280 ? -17.707 11.230 12.396 1.00 40.53 280 SER A CA 1
ATOM 2251 C C . SER A 1 280 ? -17.814 9.786 12.910 1.00 40.53 280 SER A C 1
ATOM 2253 O O . SER A 1 280 ? -18.882 9.188 12.811 1.00 40.53 280 SER A O 1
ATOM 2255 N N . GLN A 1 281 ? -16.760 9.227 13.514 1.00 50.97 281 GLN A N 1
ATOM 2256 C CA . GLN A 1 281 ? -16.758 7.858 14.051 1.00 50.97 281 GLN A CA 1
ATOM 2257 C C . GLN A 1 281 ? -17.271 7.750 15.499 1.00 50.97 281 GLN A C 1
ATOM 2259 O O . GLN A 1 281 ? -17.184 6.688 16.114 1.00 50.97 281 GLN A O 1
ATOM 2264 N N . SER A 1 282 ? -17.796 8.835 16.068 1.00 58.00 282 SER A N 1
ATOM 2265 C CA . SER A 1 282 ? -18.385 8.839 17.409 1.00 58.00 282 SER A CA 1
ATOM 2266 C C . SER A 1 282 ? -19.874 8.453 17.366 1.00 58.00 282 SER A C 1
ATOM 2268 O O . SER A 1 282 ? -20.603 8.857 16.461 1.00 58.00 282 SER A O 1
ATOM 2270 N N . ALA A 1 283 ? -20.366 7.703 18.359 1.00 64.50 283 ALA A N 1
ATOM 2271 C CA . ALA A 1 283 ? -21.792 7.362 18.486 1.00 64.50 283 ALA A CA 1
ATOM 2272 C C . ALA A 1 283 ? -22.283 7.414 19.936 1.00 64.50 283 ALA A C 1
ATOM 2274 O O . ALA A 1 283 ? -21.482 7.409 20.874 1.00 64.50 283 ALA A O 1
ATOM 2275 N N . ARG A 1 284 ? -23.614 7.462 20.110 1.00 76.06 284 ARG A N 1
ATOM 2276 C CA . ARG A 1 284 ? -24.264 7.318 21.425 1.00 76.06 284 ARG A CA 1
ATOM 2277 C C . ARG A 1 284 ? -24.187 5.879 21.930 1.00 76.06 284 ARG A C 1
ATOM 2279 O O . ARG A 1 284 ? -23.943 5.684 23.111 1.00 76.06 284 ARG A O 1
ATOM 2286 N N . THR A 1 285 ? -24.310 4.889 21.046 1.00 76.06 285 THR A N 1
ATOM 2287 C CA . THR A 1 285 ? -24.139 3.476 21.402 1.00 76.06 285 THR A CA 1
ATOM 2288 C C . THR A 1 285 ? -23.017 2.842 20.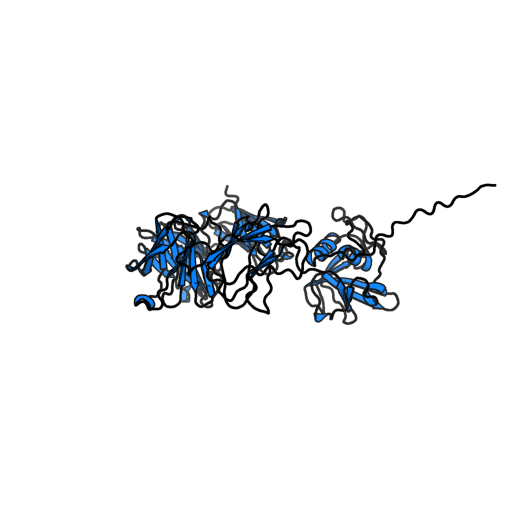594 1.00 76.06 285 THR A C 1
ATOM 2290 O O . THR A 1 285 ? -23.007 2.900 19.363 1.00 76.06 285 THR A O 1
ATOM 2293 N N . ASN A 1 286 ? -22.069 2.240 21.308 1.00 76.06 286 ASN A N 1
ATOM 2294 C CA . ASN A 1 286 ? -20.884 1.595 20.754 1.00 76.06 286 ASN A CA 1
ATOM 2295 C C . ASN A 1 286 ? -20.771 0.159 21.276 1.00 76.06 286 ASN A C 1
ATOM 2297 O O . ASN A 1 286 ? -21.064 -0.101 22.446 1.00 76.06 286 ASN A O 1
ATOM 2301 N N . TYR A 1 287 ? -20.299 -0.748 20.426 1.00 74.06 287 TYR A N 1
ATOM 2302 C CA . TYR A 1 287 ? -20.088 -2.156 20.741 1.00 74.06 287 TYR A CA 1
ATOM 2303 C C . TYR A 1 287 ? -18.636 -2.549 20.484 1.00 74.06 287 TYR A C 1
ATOM 2305 O O . TYR A 1 287 ? -18.100 -2.325 19.400 1.00 74.06 287 TYR A O 1
ATOM 2313 N N . ILE A 1 288 ? -17.996 -3.159 21.477 1.00 73.25 288 ILE A N 1
ATOM 2314 C CA . ILE A 1 288 ? -16.696 -3.809 21.319 1.00 73.25 288 ILE A CA 1
ATOM 2315 C C . ILE A 1 288 ? -16.890 -5.296 21.507 1.00 73.25 288 ILE A C 1
ATOM 2317 O O . ILE A 1 288 ? -17.111 -5.764 22.624 1.00 73.25 288 ILE A O 1
ATOM 2321 N N . ASN A 1 289 ? -16.764 -6.037 20.416 1.00 69.31 289 ASN A N 1
ATOM 2322 C CA . ASN A 1 289 ? -16.683 -7.482 20.489 1.00 69.31 289 ASN A CA 1
ATOM 2323 C C . ASN A 1 289 ? -15.382 -7.913 21.161 1.00 69.31 289 ASN A C 1
ATOM 2325 O O . ASN A 1 289 ? -14.352 -7.238 21.077 1.00 69.31 289 ASN A O 1
ATOM 2329 N N . TYR A 1 290 ? -15.417 -9.105 21.749 1.00 69.69 290 TYR A N 1
ATOM 2330 C CA . TYR A 1 290 ? -14.206 -9.824 22.111 1.00 69.69 290 TYR A CA 1
ATOM 2331 C C . TYR A 1 290 ? -13.348 -9.111 23.160 1.00 69.69 290 TYR A C 1
ATOM 2333 O O . TYR A 1 290 ? -12.148 -8.928 22.980 1.00 69.69 290 TYR A O 1
ATOM 2341 N N . PHE A 1 291 ? -13.948 -8.675 24.264 1.00 76.75 291 PHE A N 1
ATOM 2342 C CA . PHE A 1 291 ? -13.244 -8.034 25.371 1.00 76.75 291 PHE A CA 1
ATOM 2343 C C . PHE A 1 291 ? -12.786 -9.083 26.392 1.00 76.75 291 PHE A C 1
ATOM 2345 O O . PHE A 1 291 ? -13.604 -9.750 27.007 1.00 76.75 291 PHE A O 1
ATOM 2352 N N . GLU A 1 292 ? -11.478 -9.248 26.585 1.00 81.56 292 GLU A N 1
ATOM 2353 C CA . GLU A 1 292 ? -10.887 -10.125 27.598 1.00 81.56 292 GLU A CA 1
ATOM 2354 C C . GLU A 1 292 ? -10.650 -9.308 28.884 1.00 81.56 292 GLU A C 1
ATOM 2356 O O . GLU A 1 292 ? -9.637 -8.603 28.973 1.00 81.56 292 GLU A O 1
ATOM 2361 N N . PRO A 1 293 ? -11.511 -9.395 29.922 1.00 85.38 293 PRO A N 1
ATOM 2362 C CA . PRO A 1 293 ? -11.470 -8.446 31.041 1.00 85.38 293 PRO A CA 1
ATOM 2363 C C . PRO A 1 293 ? -10.161 -8.501 31.844 1.00 85.38 293 PRO A C 1
ATOM 2365 O O . PRO A 1 293 ? -9.727 -7.504 32.420 1.00 85.38 293 PRO A O 1
ATOM 2368 N N . LYS A 1 294 ? -9.484 -9.658 31.827 1.00 82.50 294 LYS A N 1
ATOM 2369 C CA . LYS A 1 294 ? -8.156 -9.862 32.427 1.00 82.50 294 LYS A CA 1
ATOM 2370 C C . LYS A 1 294 ? -7.007 -9.127 31.727 1.00 82.50 294 LYS A C 1
ATOM 2372 O O . LYS A 1 294 ? -5.937 -8.981 32.313 1.00 82.50 294 LYS A O 1
ATOM 2377 N N . ARG A 1 295 ? -7.161 -8.741 30.460 1.00 79.62 295 ARG A N 1
ATOM 2378 C CA . ARG A 1 295 ? -6.047 -8.272 29.614 1.00 79.62 295 ARG A CA 1
ATOM 2379 C C . ARG A 1 295 ? -6.300 -6.901 29.024 1.00 79.62 295 ARG A C 1
ATOM 2381 O O . ARG A 1 295 ? -5.363 -6.106 28.953 1.00 79.62 295 ARG A O 1
ATOM 2388 N N . ASP A 1 296 ? -7.539 -6.635 28.653 1.00 77.00 296 ASP A N 1
ATOM 2389 C CA . ASP A 1 296 ? -7.874 -5.484 27.844 1.00 77.00 296 ASP A CA 1
ATOM 2390 C C . ASP A 1 296 ? -8.189 -4.243 28.679 1.00 77.00 296 ASP A C 1
ATOM 2392 O O . ASP A 1 296 ? -8.676 -4.317 29.810 1.00 77.00 296 ASP A O 1
ATOM 2396 N N . LEU A 1 297 ? -7.901 -3.084 28.091 1.00 79.31 297 LEU A N 1
ATOM 2397 C CA . LEU A 1 297 ? -8.255 -1.773 28.623 1.00 79.31 297 LEU A CA 1
ATOM 2398 C C . LEU A 1 297 ? -9.206 -1.091 27.649 1.00 79.31 297 LEU A C 1
ATOM 2400 O O . LEU A 1 297 ? -8.998 -1.133 26.438 1.00 79.31 297 LEU A O 1
ATOM 2404 N N . LEU A 1 298 ? -10.241 -0.456 28.174 1.00 81.19 298 LEU A N 1
ATOM 2405 C CA . LEU A 1 298 ? -11.203 0.308 27.398 1.00 81.19 298 LEU A CA 1
ATOM 2406 C C . LEU A 1 298 ? -10.910 1.799 27.562 1.00 81.19 298 LEU A C 1
ATOM 2408 O O . LEU A 1 298 ? -10.750 2.270 28.683 1.00 81.19 298 LEU A O 1
ATOM 2412 N N . TYR A 1 299 ? -10.878 2.537 26.459 1.00 79.62 299 TYR A N 1
ATOM 2413 C CA . TYR A 1 299 ? -10.705 3.986 26.446 1.00 79.62 299 TYR A CA 1
ATOM 2414 C C . TYR A 1 299 ? -11.963 4.634 25.876 1.00 79.62 299 TYR A C 1
ATOM 2416 O O . TYR A 1 299 ? -12.440 4.239 24.808 1.00 79.62 299 TYR A O 1
ATOM 2424 N N . LEU A 1 300 ? -12.499 5.602 26.617 1.00 80.31 300 LEU A N 1
ATOM 2425 C CA . LEU A 1 300 ? -13.682 6.379 26.271 1.00 80.31 300 LEU A CA 1
ATOM 2426 C C . LEU A 1 300 ? -13.266 7.839 26.084 1.00 80.31 300 LEU A C 1
ATOM 2428 O O . LEU A 1 300 ? -12.983 8.522 27.066 1.00 80.31 300 LEU A O 1
ATOM 2432 N N . THR A 1 301 ? -13.225 8.321 24.847 1.00 76.25 301 THR A N 1
ATOM 2433 C CA . THR A 1 301 ? -12.779 9.685 24.532 1.00 76.25 301 THR A CA 1
ATOM 2434 C C . THR A 1 301 ? -13.985 10.580 24.289 1.00 76.25 301 THR A C 1
ATOM 2436 O O . THR A 1 301 ? -14.796 10.321 23.395 1.00 76.25 301 THR A O 1
ATOM 2439 N N . ASN A 1 302 ? -14.098 11.651 25.072 1.00 81.50 302 ASN A N 1
ATOM 2440 C CA . ASN A 1 302 ? -15.089 12.699 24.881 1.00 81.50 302 ASN A CA 1
ATOM 2441 C C . ASN A 1 302 ? -14.439 13.895 24.169 1.00 81.50 302 ASN A C 1
ATOM 2443 O O . ASN A 1 302 ? -13.718 14.654 24.813 1.00 81.50 302 ASN A O 1
ATOM 2447 N N . PRO A 1 303 ? -14.709 14.127 22.874 1.00 72.81 303 PRO A N 1
ATOM 2448 C CA . PRO A 1 303 ? -14.147 15.275 22.164 1.00 72.81 303 PRO A CA 1
ATOM 2449 C C . PRO A 1 303 ? -14.866 16.600 22.479 1.00 72.81 303 PRO A C 1
ATOM 2451 O O . PRO A 1 303 ? -14.444 17.656 22.006 1.00 72.81 303 PRO A O 1
ATOM 2454 N N . ARG A 1 304 ? -15.979 16.575 23.227 1.00 74.19 304 ARG A N 1
ATOM 2455 C CA . ARG A 1 304 ? -16.864 17.733 23.417 1.00 74.19 304 ARG A CA 1
ATOM 2456 C C . ARG A 1 304 ? -16.501 18.562 24.646 1.00 74.19 304 ARG A C 1
ATOM 2458 O O . ARG A 1 304 ? -15.896 18.082 25.598 1.00 74.19 304 ARG A O 1
ATOM 2465 N N . PHE A 1 305 ? -16.940 19.818 24.629 1.00 74.12 305 PHE A N 1
ATOM 2466 C CA . PHE A 1 305 ? -16.782 20.773 25.731 1.00 74.12 305 PHE A CA 1
ATOM 2467 C C . PHE A 1 305 ? -17.731 20.548 26.914 1.00 74.12 305 PHE A C 1
ATOM 2469 O O . PHE A 1 305 ? -17.513 21.115 27.982 1.00 74.12 305 PHE A O 1
ATOM 2476 N N . LYS A 1 306 ? -18.763 19.717 26.745 1.00 82.75 306 LYS A N 1
ATOM 2477 C CA . LYS A 1 306 ? -19.648 19.283 27.831 1.00 82.75 306 LYS A CA 1
ATOM 2478 C C . LYS A 1 306 ? -19.207 17.901 28.312 1.00 82.75 306 LYS A C 1
ATOM 2480 O O . LYS A 1 306 ? -18.751 17.084 27.509 1.00 82.75 306 LYS A O 1
ATOM 2485 N N . ALA A 1 307 ? -19.312 17.650 29.615 1.00 84.94 307 ALA A N 1
ATOM 2486 C CA . ALA A 1 307 ? -19.069 16.319 30.164 1.00 84.94 307 ALA A CA 1
ATOM 2487 C C . ALA A 1 307 ? -20.096 15.325 29.601 1.00 84.94 307 ALA A C 1
ATOM 2489 O O . ALA A 1 307 ? -21.253 15.677 29.376 1.00 84.94 307 ALA A O 1
ATOM 2490 N N . VAL A 1 308 ? -19.672 14.083 29.381 1.00 86.56 308 VAL A N 1
ATOM 2491 C CA . VAL A 1 308 ? -20.526 13.012 28.862 1.00 86.56 308 VAL A CA 1
ATOM 2492 C C . VAL A 1 308 ? -20.549 11.874 29.868 1.00 86.56 308 VAL A C 1
ATOM 2494 O O . VAL A 1 308 ? -19.516 11.487 30.410 1.00 86.56 308 VAL A O 1
ATOM 2497 N N . LYS A 1 309 ? -21.728 11.315 30.129 1.00 92.44 309 LYS A N 1
ATOM 2498 C CA . LYS A 1 309 ? -21.878 10.137 30.987 1.00 92.44 309 LYS A CA 1
ATOM 2499 C C . LYS A 1 309 ? -21.974 8.910 30.089 1.00 92.44 309 LYS A C 1
ATOM 2501 O O . LYS A 1 309 ? -22.862 8.831 29.250 1.00 92.44 309 LYS A O 1
ATOM 2506 N N . ALA A 1 310 ? -21.047 7.975 30.242 1.00 88.06 310 ALA A N 1
ATOM 2507 C CA . ALA A 1 310 ? -21.008 6.724 29.501 1.00 88.06 310 ALA A CA 1
ATOM 2508 C C . ALA A 1 310 ? -21.290 5.552 30.442 1.00 88.06 310 ALA A C 1
ATOM 2510 O O . ALA A 1 310 ? -20.617 5.386 31.454 1.00 88.06 310 ALA A O 1
ATOM 2511 N N . VAL A 1 311 ? -22.273 4.721 30.119 1.00 90.38 311 VAL A N 1
ATOM 2512 C CA . VAL A 1 311 ? -22.572 3.492 30.855 1.00 90.38 311 VAL A CA 1
ATOM 2513 C C . VAL A 1 311 ? -21.992 2.315 30.086 1.00 90.38 311 VAL A C 1
ATOM 2515 O O . VAL A 1 311 ? -22.427 2.020 28.974 1.00 90.38 311 VAL A O 1
ATOM 2518 N N . VAL A 1 312 ? -20.996 1.667 30.684 1.00 88.94 312 VAL A N 1
ATOM 2519 C CA . VAL A 1 312 ? -20.261 0.518 30.158 1.00 88.94 312 VAL A CA 1
ATOM 2520 C C . VAL A 1 312 ? -20.874 -0.763 30.714 1.00 88.94 312 VAL A C 1
ATOM 2522 O O . VAL A 1 312 ? -20.887 -0.986 31.925 1.00 88.94 312 VAL A O 1
ATOM 2525 N N . TYR A 1 313 ? -21.368 -1.615 29.828 1.00 87.56 313 TYR A N 1
ATOM 2526 C CA . TYR A 1 313 ? -21.923 -2.922 30.151 1.00 87.56 313 TYR A CA 1
ATOM 2527 C C . TYR A 1 313 ? -20.940 -4.004 29.722 1.00 87.56 313 TYR A C 1
ATOM 2529 O O . TYR A 1 313 ? -20.529 -4.035 28.562 1.00 87.56 313 TYR A O 1
ATOM 2537 N N . LEU A 1 314 ? -20.605 -4.893 30.651 1.00 86.56 314 LEU A N 1
ATOM 2538 C CA . LEU A 1 314 ? -19.867 -6.119 30.394 1.00 86.56 314 LEU A CA 1
ATOM 2539 C C . LEU A 1 314 ? -20.886 -7.250 30.230 1.00 86.56 314 LEU A C 1
ATOM 2541 O O . LEU A 1 314 ? -21.545 -7.631 31.202 1.00 86.56 314 LEU A O 1
ATOM 2545 N N . VAL A 1 315 ? -21.054 -7.738 29.004 1.00 78.88 315 VAL A N 1
ATOM 2546 C CA . VAL A 1 315 ? -22.131 -8.671 28.659 1.00 78.88 315 VAL A CA 1
ATOM 2547 C C . VAL A 1 315 ? -21.542 -9.967 28.121 1.00 78.88 315 VAL A C 1
ATOM 2549 O O . VAL A 1 315 ? -20.633 -9.949 27.293 1.00 78.88 315 VAL A O 1
ATOM 2552 N N . ASN A 1 316 ? -22.055 -11.089 28.613 1.00 81.50 316 ASN A N 1
ATOM 2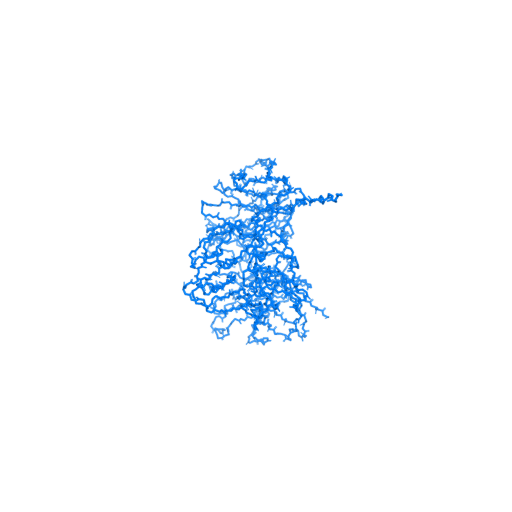553 C CA . ASN A 1 316 ? -21.746 -12.428 28.125 1.00 81.50 316 ASN A CA 1
ATOM 2554 C C . ASN A 1 316 ? -23.045 -13.246 28.186 1.00 81.50 316 ASN A C 1
ATOM 2556 O O . ASN A 1 316 ? -23.787 -13.118 29.156 1.00 81.50 316 ASN A O 1
ATOM 2560 N N . ASN A 1 317 ? -23.373 -14.004 27.143 1.00 70.12 317 ASN A N 1
ATOM 2561 C CA . ASN A 1 317 ? -24.612 -14.788 27.053 1.00 70.12 317 ASN A CA 1
ATOM 2562 C C . ASN A 1 317 ? -25.879 -14.048 27.548 1.00 70.12 317 ASN A C 1
ATOM 2564 O O . ASN A 1 317 ? -26.624 -14.568 28.376 1.00 70.12 317 ASN A O 1
ATOM 2568 N N . ASN A 1 318 ? -26.093 -12.797 27.119 1.00 65.00 318 ASN A N 1
ATOM 2569 C CA . ASN A 1 318 ? -27.213 -11.910 27.508 1.00 65.00 318 ASN A CA 1
ATOM 2570 C C . ASN A 1 318 ? -27.247 -11.443 28.960 1.00 65.00 318 ASN A C 1
ATOM 2572 O O . ASN A 1 318 ? -28.006 -10.530 29.287 1.00 65.00 318 ASN A O 1
ATOM 2576 N N . LYS A 1 319 ? -26.441 -12.029 29.841 1.00 74.88 319 LYS A N 1
ATOM 2577 C CA . LYS A 1 319 ? -26.377 -11.614 31.233 1.00 74.88 319 LYS A CA 1
ATOM 2578 C C . LYS A 1 319 ? -25.423 -10.433 31.341 1.00 74.88 319 LYS A C 1
ATOM 2580 O O . LYS A 1 319 ? -24.260 -10.487 30.929 1.00 74.88 319 LYS A O 1
ATOM 2585 N N . VAL A 1 320 ? -25.920 -9.330 31.891 1.00 84.62 320 VAL A N 1
ATOM 2586 C CA . VAL A 1 320 ? -25.063 -8.208 32.279 1.00 84.62 320 VAL A CA 1
ATOM 2587 C C . VAL A 1 320 ? -24.310 -8.639 33.533 1.00 84.62 320 VAL A C 1
ATOM 2589 O O . VAL A 1 320 ? -24.873 -8.679 34.619 1.00 84.62 320 VAL A O 1
ATOM 2592 N N . TYR A 1 321 ? -23.030 -8.970 33.384 1.00 85.44 321 TYR A N 1
ATOM 2593 C CA . TYR A 1 321 ? -22.177 -9.366 34.511 1.00 85.44 321 TYR A CA 1
ATOM 2594 C C . TYR A 1 321 ? -21.606 -8.170 35.263 1.00 85.44 321 TYR A C 1
ATOM 2596 O O . TYR A 1 321 ? -21.145 -8.294 36.400 1.00 85.44 321 TYR A O 1
ATOM 2604 N N . HIS A 1 322 ? -21.557 -7.017 34.599 1.00 91.06 322 HIS A N 1
ATOM 2605 C CA . HIS A 1 322 ? -21.121 -5.781 35.216 1.00 91.06 322 HIS A CA 1
ATOM 2606 C C . HIS A 1 322 ? -21.690 -4.571 34.485 1.00 91.06 322 HIS A C 1
ATOM 2608 O O . HIS A 1 322 ? -21.721 -4.523 33.253 1.00 91.06 322 HIS A O 1
ATOM 2614 N N . ARG A 1 323 ? -22.068 -3.558 35.259 1.00 92.06 323 ARG A N 1
ATOM 2615 C CA . ARG A 1 323 ? -22.493 -2.248 34.776 1.00 92.06 323 ARG A CA 1
ATOM 2616 C C . ARG A 1 323 ? -21.640 -1.196 35.468 1.00 92.06 323 ARG A C 1
ATOM 2618 O O . ARG A 1 323 ? -21.651 -1.109 36.689 1.00 92.06 323 ARG A O 1
ATOM 2625 N N . LYS A 1 324 ? -20.924 -0.388 34.689 1.00 91.50 324 LYS A N 1
ATOM 2626 C CA . LYS A 1 324 ? -20.098 0.705 35.202 1.00 91.50 324 LYS A CA 1
ATOM 2627 C C . LYS A 1 324 ? -20.484 2.015 34.546 1.00 91.50 324 LYS A C 1
ATOM 2629 O O . LYS A 1 324 ? -20.377 2.165 33.334 1.00 91.50 324 LYS A O 1
ATOM 2634 N N . THR A 1 325 ? -20.898 2.978 35.353 1.00 92.38 325 THR A N 1
ATOM 2635 C CA . THR A 1 325 ? -21.126 4.348 34.897 1.00 92.38 325 THR A CA 1
ATOM 2636 C C . THR A 1 325 ? -19.821 5.127 34.984 1.00 92.38 325 THR A C 1
ATOM 2638 O O . THR A 1 325 ? -19.149 5.110 36.009 1.00 92.38 325 THR A O 1
ATOM 2641 N N . VAL A 1 326 ? -19.458 5.811 33.905 1.00 91.44 326 VAL A N 1
ATOM 2642 C CA . VAL A 1 326 ? -18.220 6.576 33.772 1.00 91.44 326 VAL A CA 1
ATOM 2643 C C . VAL A 1 326 ? -18.576 7.984 33.324 1.00 91.44 326 VAL A C 1
ATOM 2645 O O . VAL A 1 326 ? -19.085 8.186 32.223 1.00 91.44 326 VAL A O 1
ATOM 2648 N N . ARG A 1 327 ? -18.316 8.975 34.176 1.00 92.94 327 ARG A N 1
ATOM 2649 C CA . ARG A 1 327 ? -18.380 10.383 33.779 1.00 92.94 327 ARG A CA 1
ATOM 2650 C C . ARG A 1 327 ? -17.070 10.734 33.081 1.00 92.94 327 ARG A C 1
ATOM 2652 O O . ARG A 1 327 ? -16.008 10.679 33.689 1.00 92.94 327 ARG A O 1
ATOM 2659 N N . ILE A 1 328 ? -17.154 11.073 31.804 1.00 84.81 328 ILE A N 1
ATOM 2660 C CA . ILE A 1 328 ? -16.027 11.521 30.994 1.00 84.81 328 ILE A CA 1
ATOM 2661 C C . ILE A 1 328 ? -16.086 13.043 30.989 1.00 84.81 328 ILE A C 1
ATOM 2663 O O . ILE A 1 328 ? -17.054 13.636 30.501 1.00 84.81 328 ILE A O 1
ATOM 2667 N N . ALA A 1 329 ? -15.085 13.679 31.590 1.00 84.44 329 ALA A N 1
ATOM 2668 C CA . ALA A 1 329 ? -15.002 15.130 31.624 1.00 84.44 329 ALA A CA 1
ATOM 2669 C C . ALA A 1 329 ? -14.963 15.724 30.204 1.00 84.44 329 ALA A C 1
ATOM 2671 O O . ALA A 1 329 ? -14.826 15.029 29.191 1.00 84.44 329 ALA A O 1
ATOM 2672 N N . ARG A 1 330 ? -15.160 17.039 30.123 1.00 84.31 330 ARG A N 1
ATOM 2673 C CA . ARG A 1 330 ? -15.044 17.772 28.862 1.00 84.31 330 ARG A CA 1
ATOM 2674 C C . ARG A 1 330 ? -13.649 17.575 28.272 1.00 84.31 330 ARG A C 1
ATOM 2676 O O . ARG A 1 330 ? -12.670 17.721 28.996 1.00 84.31 330 ARG A O 1
ATOM 2683 N N . ARG A 1 331 ? -13.572 17.264 26.975 1.00 74.69 331 ARG A N 1
ATOM 2684 C CA . ARG A 1 331 ? -12.312 17.080 26.235 1.00 74.69 331 ARG A CA 1
ATOM 2685 C C . ARG A 1 331 ? -11.319 16.181 26.975 1.00 74.69 331 ARG A C 1
ATOM 2687 O O . ARG A 1 331 ? -10.152 16.529 27.123 1.00 74.69 331 ARG A O 1
ATOM 2694 N N . SE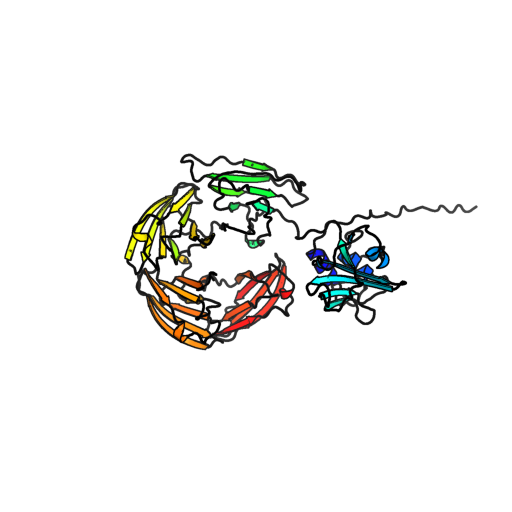R A 1 332 ? -11.794 15.043 27.470 1.00 73.44 332 SER A N 1
ATOM 2695 C CA . SER A 1 332 ? -10.972 14.105 28.228 1.00 73.44 332 SER A CA 1
ATOM 2696 C C . SER A 1 332 ? -11.160 12.669 27.751 1.00 73.44 332 SER A C 1
ATOM 2698 O O . SER A 1 332 ? -12.064 12.346 26.973 1.00 73.44 332 SER A O 1
ATOM 2700 N N . VAL A 1 333 ? -10.276 11.798 28.227 1.00 74.44 333 VAL A N 1
ATOM 2701 C CA . VAL A 1 333 ? -10.373 10.350 28.057 1.00 74.44 333 VAL A CA 1
ATOM 2702 C C . VAL A 1 333 ? -10.645 9.746 29.424 1.00 74.44 333 VAL A C 1
ATOM 2704 O O . VAL A 1 333 ? -10.067 10.179 30.416 1.00 74.44 333 VAL A O 1
ATOM 2707 N N . ALA A 1 334 ? -11.504 8.737 29.489 1.00 78.38 334 ALA A N 1
ATOM 2708 C CA . ALA A 1 334 ? -11.641 7.885 30.660 1.00 78.38 334 ALA A CA 1
ATOM 2709 C C . ALA A 1 334 ? -11.175 6.470 30.317 1.00 78.38 334 ALA A C 1
ATOM 2711 O O . ALA A 1 334 ? -11.593 5.899 29.307 1.00 78.38 334 ALA A O 1
ATOM 2712 N N . MET A 1 335 ? -10.323 5.896 31.164 1.00 86.56 335 MET A N 1
ATOM 2713 C CA . MET A 1 335 ? -9.907 4.504 31.040 1.00 86.56 335 MET A CA 1
ATOM 2714 C C . MET A 1 335 ? -10.766 3.615 31.944 1.00 86.56 335 MET A C 1
ATOM 2716 O O . MET A 1 335 ? -10.954 3.895 33.128 1.00 86.56 335 MET A O 1
ATOM 2720 N N . VAL A 1 336 ? -11.243 2.497 31.406 1.00 84.50 336 VAL A N 1
ATOM 2721 C CA . VAL A 1 336 ? -11.941 1.453 32.156 1.00 84.50 336 VAL A CA 1
ATOM 2722 C C . VAL A 1 336 ? -11.146 0.157 32.064 1.00 84.50 336 VAL A C 1
ATOM 2724 O O . VAL A 1 336 ? -10.856 -0.347 30.981 1.00 84.50 336 VAL A O 1
ATOM 2727 N N . SER A 1 337 ? -10.791 -0.384 33.226 1.00 87.19 337 SER A N 1
ATOM 2728 C CA . SER A 1 337 ? -10.053 -1.636 33.375 1.00 87.19 337 SER A CA 1
ATOM 2729 C C . SER A 1 337 ? -10.852 -2.610 34.229 1.00 87.19 337 SER A C 1
ATOM 2731 O O . SER A 1 337 ? -11.465 -2.208 35.218 1.00 87.19 337 SER A O 1
ATOM 2733 N N . TYR A 1 338 ? -10.792 -3.889 33.865 1.00 85.81 338 TYR A N 1
ATOM 2734 C CA . TYR A 1 338 ? -11.416 -4.993 34.598 1.00 85.81 338 TYR A CA 1
ATOM 2735 C C . TYR A 1 338 ? -10.382 -5.978 35.166 1.00 85.81 338 TYR A C 1
ATOM 2737 O O . TYR A 1 338 ? -10.758 -7.008 35.727 1.00 85.81 338 TYR A O 1
ATOM 2745 N N . LYS A 1 339 ? -9.081 -5.658 35.076 1.00 79.25 339 LYS A N 1
ATOM 2746 C CA . LYS A 1 339 ? -7.979 -6.566 35.448 1.00 79.25 339 LYS A CA 1
ATOM 2747 C C . LYS A 1 339 ? -8.055 -7.075 36.893 1.00 79.25 339 LYS A C 1
ATOM 2749 O O . LYS A 1 339 ? -7.698 -8.220 37.149 1.00 79.25 339 LYS A O 1
ATOM 2754 N N . ARG A 1 340 ? -8.535 -6.235 37.816 1.00 78.81 340 ARG A N 1
ATOM 2755 C CA . ARG A 1 340 ? -8.674 -6.538 39.255 1.00 78.81 340 ARG A CA 1
ATOM 2756 C C . ARG A 1 340 ? -10.099 -6.932 39.669 1.00 78.81 340 ARG A C 1
ATOM 2758 O O . ARG A 1 340 ? -10.383 -7.052 40.849 1.00 78.81 340 ARG A O 1
ATOM 2765 N N . SER A 1 341 ? -11.009 -7.106 38.712 1.00 83.00 341 SER A N 1
ATOM 2766 C CA . SER A 1 341 ? -12.415 -7.412 38.998 1.00 83.00 341 SER A CA 1
ATOM 2767 C C . SER A 1 341 ? -12.670 -8.925 39.056 1.00 83.00 341 SER A C 1
ATOM 2769 O O . SER A 1 341 ? -11.970 -9.698 38.391 1.00 83.00 341 SER A O 1
ATOM 2771 N N . LYS A 1 342 ? -13.714 -9.359 39.783 1.00 84.00 342 LYS A N 1
ATOM 2772 C CA . LYS A 1 342 ? -14.178 -10.766 39.785 1.00 84.00 342 LYS A CA 1
ATOM 2773 C C . LYS A 1 342 ? -14.503 -11.254 38.357 1.00 84.00 342 LYS A C 1
ATOM 2775 O O . LYS A 1 342 ? -14.349 -12.428 38.034 1.00 84.00 342 LYS A O 1
ATOM 2780 N N . GLN A 1 343 ? -14.829 -10.326 37.457 1.00 83.56 343 GLN A N 1
ATOM 2781 C CA . GLN A 1 343 ? -15.157 -10.549 36.051 1.00 83.56 343 GLN A CA 1
ATOM 2782 C C . GLN A 1 343 ? -13.949 -10.907 35.162 1.00 83.56 343 GLN A C 1
ATOM 2784 O O . GLN A 1 343 ? -14.136 -11.246 33.994 1.00 83.56 343 GLN A O 1
ATOM 2789 N N . ARG A 1 344 ? -12.709 -10.908 35.681 1.00 81.44 344 ARG A N 1
ATOM 2790 C CA . ARG A 1 344 ? -11.495 -11.285 34.922 1.00 81.44 344 ARG A CA 1
ATOM 2791 C C . ARG A 1 344 ? -11.529 -12.701 34.327 1.00 81.44 344 ARG A C 1
ATOM 2793 O O . ARG A 1 344 ? -10.803 -12.973 33.371 1.00 81.44 344 ARG A O 1
ATOM 2800 N N . ARG A 1 345 ? -12.347 -13.595 34.898 1.00 81.88 345 ARG A N 1
ATOM 2801 C CA . ARG A 1 345 ? -12.507 -14.993 34.458 1.00 81.88 345 ARG A CA 1
ATOM 2802 C C . ARG A 1 345 ? -13.492 -15.160 33.295 1.00 81.88 345 ARG A C 1
ATOM 2804 O O . ARG A 1 345 ? -13.490 -16.214 32.666 1.00 81.88 345 ARG A O 1
ATOM 2811 N N . LEU A 1 346 ? -14.300 -14.142 32.987 1.00 78.69 346 LEU A N 1
ATOM 2812 C CA . LEU A 1 346 ? -15.281 -14.224 31.907 1.00 78.69 346 LEU A CA 1
ATOM 2813 C C . LEU A 1 346 ? -14.580 -14.346 30.542 1.00 78.69 346 LEU A C 1
ATOM 2815 O O . LEU A 1 346 ? -13.622 -13.626 30.247 1.00 78.69 346 LEU A O 1
ATOM 2819 N N . LYS A 1 347 ? -15.077 -15.262 29.707 1.00 75.25 347 LYS A N 1
ATOM 2820 C CA . LYS A 1 347 ? -14.657 -15.487 28.314 1.00 75.25 347 LYS A CA 1
ATOM 2821 C C . LYS A 1 347 ? -15.819 -15.124 27.383 1.00 75.25 347 LYS A C 1
ATOM 2823 O O . LYS A 1 347 ? -16.962 -15.167 27.816 1.00 75.25 347 LYS A O 1
ATOM 2828 N N . GLY A 1 348 ? -15.533 -14.762 26.130 1.00 62.38 348 GLY A N 1
ATOM 2829 C CA . GLY A 1 348 ? -16.581 -14.473 25.132 1.00 62.38 348 GLY A CA 1
ATOM 2830 C C . GLY A 1 348 ? -17.376 -13.185 25.384 1.00 62.38 348 GLY A C 1
ATOM 2831 O O . GLY A 1 348 ? -18.464 -13.007 24.855 1.00 62.38 348 GLY A O 1
ATOM 2832 N N . VAL A 1 349 ? -16.836 -12.277 26.192 1.00 77.19 349 VAL A N 1
ATOM 2833 C CA . VAL A 1 349 ? -17.522 -11.053 26.602 1.00 77.19 349 VAL A CA 1
ATOM 2834 C C . VAL A 1 349 ? -17.484 -10.006 25.489 1.00 77.19 349 VAL A C 1
ATOM 2836 O O . VAL A 1 349 ? -16.472 -9.853 24.798 1.00 77.19 349 VAL A O 1
ATOM 2839 N N . TYR A 1 350 ? -18.541 -9.210 25.373 1.00 77.62 350 TYR A N 1
ATOM 2840 C CA . TYR A 1 350 ? -18.515 -7.956 24.626 1.00 77.62 350 TYR A CA 1
ATOM 2841 C C . TYR A 1 350 ? -18.846 -6.767 25.534 1.00 77.62 350 TYR A C 1
ATOM 2843 O O . TYR A 1 350 ? -19.440 -6.904 26.608 1.00 77.62 350 TYR A O 1
ATOM 2851 N N . VAL A 1 351 ? -18.429 -5.578 25.104 1.00 79.94 351 VAL A N 1
ATOM 2852 C CA . VAL A 1 351 ? -18.714 -4.325 25.799 1.00 79.94 351 VAL A CA 1
ATOM 2853 C C . VAL A 1 351 ? -19.762 -3.555 25.018 1.00 79.94 351 VAL A C 1
ATOM 2855 O O . VAL A 1 351 ? -19.544 -3.227 23.854 1.00 79.94 351 VAL A O 1
ATOM 2858 N N . ARG A 1 352 ? -20.879 -3.221 25.663 1.00 81.50 352 ARG A N 1
ATOM 2859 C CA . ARG A 1 352 ? -21.839 -2.231 25.155 1.00 81.50 352 ARG A CA 1
ATOM 2860 C C . ARG A 1 352 ? -21.640 -0.930 25.911 1.00 81.50 352 ARG A C 1
ATOM 2862 O O . ARG A 1 352 ? -21.532 -0.950 27.133 1.00 81.50 352 ARG A O 1
ATOM 2869 N N . ILE A 1 353 ? -21.613 0.198 25.216 1.00 80.44 353 ILE A N 1
ATOM 2870 C CA . ILE A 1 353 ? -21.405 1.507 25.839 1.00 80.44 353 ILE A CA 1
ATOM 2871 C C . ILE A 1 353 ? -22.479 2.453 25.357 1.00 80.44 353 ILE A C 1
ATOM 2873 O O . ILE A 1 353 ? -22.577 2.691 24.157 1.00 80.44 353 ILE A O 1
ATOM 2877 N N . ASN A 1 354 ? -23.232 3.010 26.299 1.00 83.94 354 ASN A N 1
ATOM 2878 C CA . ASN A 1 354 ? -24.256 4.011 26.031 1.00 83.94 354 ASN A CA 1
ATOM 2879 C C . ASN A 1 354 ? -23.809 5.354 26.605 1.00 83.94 354 ASN A C 1
ATOM 2881 O O . ASN A 1 354 ? -23.604 5.462 27.810 1.00 83.94 354 ASN A O 1
ATOM 2885 N N . ALA A 1 355 ? -23.665 6.365 25.761 1.00 83.38 355 ALA A N 1
ATOM 2886 C CA . ALA A 1 355 ? -23.293 7.717 26.135 1.00 83.38 355 ALA A CA 1
ATOM 2887 C C . ALA A 1 355 ? -24.514 8.648 26.106 1.00 83.38 355 ALA A C 1
ATOM 2889 O O . ALA A 1 355 ? -25.175 8.792 25.076 1.00 83.38 355 ALA A O 1
ATOM 2890 N N . SER A 1 356 ? -24.790 9.303 27.233 1.00 83.81 356 SER A N 1
ATOM 2891 C CA . SER A 1 356 ? -25.781 10.372 27.371 1.00 83.81 356 SER A CA 1
ATOM 2892 C C . SER A 1 356 ? -25.073 11.727 27.457 1.00 83.81 356 SER A C 1
ATOM 2894 O O . SER A 1 356 ? -24.097 11.872 28.196 1.00 83.81 356 SER A O 1
ATOM 2896 N N . GLY A 1 357 ? -25.558 12.720 26.704 1.00 80.06 357 GLY A N 1
ATOM 2897 C CA . GLY A 1 357 ? -24.956 14.063 26.625 1.00 80.06 357 GLY A CA 1
ATOM 2898 C C . GLY A 1 357 ? -23.986 14.274 25.453 1.00 80.06 357 GLY A C 1
ATOM 2899 O O . GLY A 1 357 ? -23.465 15.371 25.263 1.00 80.06 357 GLY A O 1
ATOM 2900 N N . GLY A 1 358 ? -23.749 13.259 24.616 1.00 78.38 358 GLY A N 1
ATOM 2901 C CA . GLY A 1 358 ? -22.914 13.410 23.425 1.00 78.38 358 GLY A CA 1
ATOM 2902 C C . GLY A 1 358 ? -22.489 12.091 22.795 1.00 78.38 358 GLY A C 1
ATOM 2903 O O . GLY A 1 358 ? -22.724 11.017 23.339 1.00 78.38 358 GLY A O 1
ATOM 2904 N N . ARG A 1 359 ? -21.863 12.186 21.621 1.00 80.19 359 ARG A N 1
ATOM 2905 C CA . ARG A 1 359 ? -21.191 11.057 20.972 1.00 80.19 359 ARG A CA 1
ATOM 2906 C C . ARG A 1 359 ? -19.767 10.954 21.525 1.00 80.19 359 ARG A C 1
ATOM 2908 O O . ARG A 1 359 ? -19.112 11.982 21.697 1.00 80.19 359 ARG A O 1
ATOM 2915 N N . ILE A 1 360 ? -19.300 9.737 21.784 1.00 74.00 360 ILE A N 1
ATOM 2916 C CA . ILE A 1 360 ? -17.939 9.466 22.275 1.00 74.00 360 ILE A CA 1
ATOM 2917 C C . ILE A 1 360 ? -17.215 8.519 21.330 1.00 74.00 360 ILE A C 1
ATOM 2919 O O . ILE A 1 360 ? -17.858 7.764 20.594 1.00 74.00 360 ILE A O 1
ATOM 2923 N N . PHE A 1 361 ? -15.886 8.536 21.377 1.00 71.81 361 PHE A N 1
ATOM 2924 C CA . PHE A 1 361 ? -15.086 7.488 20.764 1.00 71.81 361 PHE A CA 1
ATOM 2925 C C . PHE A 1 361 ? -14.801 6.395 21.764 1.00 71.81 361 PHE A C 1
ATOM 2927 O O . PHE A 1 361 ? -14.528 6.650 22.936 1.00 71.81 361 PHE A O 1
ATOM 2934 N N . VAL A 1 362 ? -14.816 5.170 21.261 1.00 72.19 362 VAL A N 1
ATOM 2935 C CA . VAL A 1 362 ? -14.463 4.012 22.056 1.00 72.19 362 VAL A CA 1
ATOM 2936 C C . VAL A 1 362 ? -13.401 3.208 21.324 1.00 72.19 362 VAL A C 1
ATOM 2938 O O . VAL A 1 362 ? -13.507 2.924 20.125 1.00 72.19 362 VAL A O 1
ATOM 2941 N N . SER A 1 363 ? -12.362 2.833 22.056 1.00 72.81 363 SER A N 1
ATOM 2942 C CA . SER A 1 363 ? -11.358 1.875 21.609 1.00 72.81 363 SER A CA 1
ATOM 2943 C C . SER A 1 363 ? -10.967 0.932 22.734 1.00 72.81 363 SER A C 1
ATOM 2945 O O . SER A 1 363 ? -10.977 1.312 23.904 1.00 72.81 363 SER A O 1
ATOM 2947 N N . LYS A 1 364 ? -10.569 -0.286 22.376 1.00 75.12 364 LYS A N 1
ATOM 2948 C CA . LYS A 1 364 ? -9.982 -1.251 23.309 1.00 75.12 364 LYS A CA 1
ATOM 2949 C C . LYS A 1 364 ? -8.502 -1.432 23.009 1.00 75.12 364 LYS A C 1
ATOM 2951 O O . LYS A 1 364 ? -8.180 -1.696 21.859 1.00 75.12 364 LYS A O 1
ATOM 2956 N N . LYS A 1 365 ? -7.635 -1.376 24.021 1.00 66.19 365 LYS A N 1
ATOM 2957 C CA . LYS A 1 365 ? -6.221 -1.777 23.950 1.00 66.19 365 LYS A CA 1
ATOM 2958 C C . LYS A 1 365 ? -6.070 -3.223 24.410 1.00 66.19 365 LYS A C 1
ATOM 2960 O O . LYS A 1 365 ? -6.493 -3.564 25.515 1.00 66.19 365 LYS A O 1
ATOM 2965 N N . THR A 1 366 ? -5.448 -4.047 23.576 1.00 66.62 366 THR A N 1
ATOM 2966 C CA . THR A 1 366 ? -5.103 -5.445 23.887 1.00 66.62 366 THR A CA 1
ATOM 2967 C C . THR A 1 366 ? -3.680 -5.572 24.438 1.00 66.62 366 THR A C 1
ATOM 2969 O O . THR A 1 366 ? -2.848 -4.693 24.214 1.00 66.62 366 THR A O 1
ATOM 2972 N N . LYS A 1 367 ? -3.365 -6.685 25.125 1.00 54.16 367 LYS A N 1
ATOM 2973 C CA . LYS A 1 367 ? -1.980 -7.008 25.550 1.00 54.16 367 LYS A CA 1
ATOM 2974 C C . LYS A 1 367 ? -0.994 -7.062 24.376 1.00 54.16 367 LYS A C 1
ATOM 2976 O O . LYS A 1 367 ? 0.163 -6.722 24.553 1.00 54.16 367 LYS A O 1
ATOM 2981 N N . SER A 1 368 ? -1.463 -7.443 23.192 1.00 48.69 368 SER A N 1
ATOM 2982 C CA . SER A 1 368 ? -0.698 -7.461 21.942 1.00 48.69 368 SER A CA 1
ATOM 2983 C C . SER A 1 368 ? -0.494 -6.067 21.321 1.00 48.69 368 SER A C 1
ATOM 2985 O O . SER A 1 368 ? -0.123 -5.961 20.161 1.00 48.69 368 SER A O 1
ATOM 2987 N N . SER A 1 369 ? -0.766 -4.985 22.060 1.00 42.53 369 SER A N 1
ATOM 2988 C CA . SER A 1 369 ? -0.591 -3.596 21.613 1.00 42.53 369 SER A CA 1
ATOM 2989 C C . SER A 1 369 ? -1.447 -3.170 20.415 1.00 42.53 369 SER A C 1
ATOM 2991 O O . SER A 1 369 ? -1.174 -2.140 19.799 1.00 42.53 369 SER A O 1
ATOM 2993 N N . PHE A 1 370 ? -2.520 -3.906 20.108 1.00 44.81 370 PHE A N 1
ATOM 2994 C CA . PHE A 1 370 ? -3.493 -3.513 19.088 1.00 44.81 370 PHE A CA 1
ATOM 2995 C C . PHE A 1 370 ? -4.655 -2.761 19.723 1.00 44.81 370 PHE A C 1
ATOM 2997 O O . PHE A 1 370 ? -5.196 -3.202 20.747 1.00 44.81 370 PHE A O 1
ATOM 3004 N N . TYR A 1 371 ? -5.047 -1.660 19.082 1.00 46.44 371 TYR A N 1
ATOM 3005 C CA . TYR A 1 371 ? -6.304 -0.990 19.364 1.00 46.44 371 TYR A CA 1
ATOM 3006 C C . TYR A 1 371 ? -7.374 -1.484 18.391 1.00 46.44 371 TYR A C 1
ATOM 3008 O O . TYR A 1 371 ? -7.147 -1.505 17.185 1.00 46.44 371 TYR A O 1
ATOM 3016 N N . THR A 1 372 ? -8.540 -1.860 18.909 1.00 52.91 372 THR A N 1
ATOM 3017 C CA . THR A 1 372 ? -9.709 -2.210 18.089 1.00 52.91 372 THR A CA 1
ATOM 3018 C C . THR A 1 372 ? -10.779 -1.135 18.290 1.00 52.91 372 THR A C 1
ATOM 3020 O O . THR A 1 372 ? -11.150 -0.871 19.444 1.00 52.91 372 THR A O 1
ATOM 3023 N N . PRO A 1 373 ? -11.256 -0.463 17.224 1.00 54.22 373 PRO A N 1
ATOM 3024 C CA . PRO A 1 373 ? -12.351 0.489 17.341 1.00 54.22 373 PRO A CA 1
ATOM 3025 C C . PRO A 1 373 ? -13.660 -0.236 17.672 1.00 54.22 373 PRO A C 1
ATOM 3027 O O . PRO A 1 373 ? -13.881 -1.371 17.252 1.00 54.22 373 PRO A O 1
ATOM 3030 N N . ALA A 1 374 ? -14.533 0.426 18.429 1.00 57.22 374 ALA A N 1
ATOM 3031 C CA . ALA A 1 374 ? -15.893 -0.057 18.607 1.00 57.22 374 ALA A CA 1
ATOM 3032 C C . ALA A 1 374 ? -16.710 0.110 17.322 1.00 57.22 374 ALA A C 1
ATOM 3034 O O . ALA A 1 374 ? -16.576 1.115 16.624 1.00 57.22 374 ALA A O 1
ATOM 3035 N N . GLN A 1 375 ? -17.593 -0.847 17.049 1.00 64.38 375 GLN A N 1
ATOM 3036 C CA . GLN A 1 375 ? -18.618 -0.690 16.028 1.00 64.38 375 GLN A CA 1
ATOM 3037 C C . GLN A 1 375 ? -19.754 0.171 16.583 1.00 64.38 375 GLN A C 1
ATOM 3039 O O . GLN A 1 375 ? -20.168 0.029 17.736 1.00 64.38 375 GLN A O 1
ATOM 3044 N N . THR A 1 376 ? -20.251 1.096 15.773 1.00 57.78 376 THR A N 1
ATOM 3045 C CA . THR A 1 376 ? -21.338 1.999 16.164 1.00 57.78 376 THR A CA 1
ATOM 3046 C C . THR A 1 376 ? -22.682 1.341 15.857 1.00 57.78 376 THR A C 1
ATOM 3048 O O . THR A 1 376 ? -22.824 0.677 14.835 1.00 57.78 376 THR A O 1
ATOM 3051 N N . ALA A 1 377 ? -23.672 1.500 16.743 1.00 50.44 377 ALA A N 1
ATOM 3052 C CA . ALA A 1 377 ? -24.952 0.779 16.664 1.00 50.44 377 ALA A CA 1
ATOM 3053 C C . ALA A 1 377 ? -25.678 0.920 15.313 1.00 50.44 377 ALA A C 1
ATOM 3055 O O . ALA A 1 377 ? -26.231 -0.046 14.799 1.00 50.44 377 ALA A O 1
ATOM 3056 N N . ASN A 1 378 ? -25.619 2.110 14.715 1.00 48.09 378 ASN A N 1
ATOM 3057 C CA . ASN A 1 378 ? -26.306 2.421 13.459 1.00 48.09 378 ASN A CA 1
ATOM 3058 C C . ASN A 1 378 ? -25.602 1.839 12.224 1.00 48.09 378 ASN A C 1
ATOM 3060 O O . ASN A 1 378 ? -26.119 1.949 11.121 1.00 48.09 378 ASN A O 1
ATOM 3064 N N . LYS A 1 379 ? -24.413 1.250 12.393 1.00 54.78 379 LYS A N 1
ATOM 3065 C CA . LYS A 1 379 ? -23.635 0.641 11.309 1.00 54.78 379 LYS A CA 1
ATOM 3066 C C . LYS A 1 379 ? -23.783 -0.877 11.245 1.00 54.78 379 LYS A C 1
ATOM 3068 O O . LYS A 1 379 ? -23.076 -1.532 10.495 1.00 54.78 379 LYS A O 1
ATOM 3073 N N . ILE A 1 380 ? -24.645 -1.457 12.072 1.00 62.91 380 ILE A N 1
ATOM 3074 C CA . ILE A 1 380 ? -24.781 -2.907 12.184 1.00 62.91 380 ILE A CA 1
ATOM 3075 C C . ILE A 1 380 ? -25.808 -3.372 11.149 1.00 62.91 380 ILE A C 1
ATOM 3077 O O . ILE A 1 380 ? -26.935 -2.875 11.140 1.00 62.91 380 ILE A O 1
ATOM 3081 N N . ASN A 1 381 ? -25.451 -4.348 10.310 1.00 65.44 381 ASN A N 1
ATOM 3082 C CA . ASN A 1 381 ? -26.290 -4.768 9.185 1.00 65.44 381 ASN A CA 1
ATOM 3083 C C . ASN A 1 381 ? -26.901 -6.154 9.348 1.00 65.44 381 ASN A C 1
ATOM 3085 O O . ASN A 1 381 ? -26.346 -7.033 10.007 1.00 65.44 381 ASN A O 1
ATOM 3089 N N . LYS A 1 382 ? -28.060 -6.337 8.703 1.00 79.62 382 LYS A N 1
ATOM 3090 C CA . LYS A 1 382 ? -28.751 -7.628 8.566 1.00 79.62 382 LYS A CA 1
ATOM 3091 C C . LYS A 1 382 ? -27.970 -8.603 7.690 1.00 79.62 382 LYS A C 1
ATOM 3093 O O . LYS A 1 382 ? -28.017 -9.802 7.930 1.00 79.62 382 LYS A O 1
ATOM 3098 N N . THR A 1 383 ? -27.215 -8.095 6.721 1.00 78.62 383 THR A N 1
ATOM 3099 C CA . THR A 1 383 ? -26.333 -8.911 5.888 1.00 78.62 383 THR A CA 1
ATOM 3100 C C . THR A 1 383 ? -24.895 -8.447 6.057 1.00 78.62 383 THR A C 1
ATOM 3102 O O . THR A 1 383 ? -24.600 -7.259 5.902 1.00 78.62 383 THR A O 1
ATOM 3105 N N . LEU A 1 384 ? -24.010 -9.383 6.387 1.00 74.81 384 LEU A N 1
ATOM 3106 C CA . LEU A 1 384 ? -22.590 -9.131 6.610 1.00 74.81 384 LEU A CA 1
ATOM 3107 C C . LEU A 1 384 ? -21.746 -10.140 5.834 1.00 74.81 384 LEU A C 1
ATOM 3109 O O . LEU A 1 384 ? -22.091 -11.320 5.771 1.00 74.81 384 LEU A O 1
ATOM 3113 N N . TYR A 1 385 ? -20.626 -9.673 5.290 1.00 75.31 385 TYR A N 1
ATOM 3114 C CA . TYR A 1 385 ? -19.660 -10.501 4.576 1.00 75.31 385 TYR A CA 1
ATOM 3115 C C . TYR A 1 385 ? -18.332 -10.451 5.300 1.00 75.31 385 TYR A C 1
ATOM 3117 O O . TYR A 1 385 ? -17.797 -9.376 5.549 1.00 75.31 385 TYR A O 1
ATOM 3125 N N . ILE A 1 386 ? -17.805 -11.621 5.634 1.00 71.31 386 ILE A N 1
ATOM 3126 C CA . ILE A 1 386 ? -16.463 -11.763 6.185 1.00 71.31 386 ILE A CA 1
ATOM 3127 C C . ILE A 1 386 ? -15.603 -12.393 5.104 1.00 71.31 386 ILE A C 1
ATOM 3129 O O . ILE A 1 386 ? -15.897 -13.496 4.639 1.00 71.31 386 ILE A O 1
ATOM 3133 N N . GLN A 1 387 ? -14.574 -11.656 4.703 1.00 64.62 387 GLN A N 1
ATOM 3134 C CA . GLN A 1 387 ? -13.598 -12.077 3.705 1.00 64.62 387 GLN A CA 1
ATOM 3135 C C . GLN A 1 387 ? -12.471 -12.896 4.344 1.00 64.62 387 GLN A C 1
ATOM 3137 O O . GLN A 1 387 ? -12.276 -12.819 5.560 1.00 64.62 387 GLN A O 1
ATOM 3142 N N . ASN A 1 388 ? -11.774 -13.672 3.506 1.00 67.88 388 ASN A N 1
ATOM 3143 C CA . ASN A 1 388 ? -10.608 -14.510 3.820 1.00 67.88 388 ASN A CA 1
ATOM 3144 C C . ASN A 1 388 ? -10.771 -15.280 5.136 1.00 67.88 388 ASN A C 1
ATOM 3146 O O . ASN A 1 388 ? -9.900 -15.298 6.009 1.00 67.88 388 ASN A O 1
ATOM 3150 N N . PHE A 1 389 ? -11.947 -15.885 5.309 1.00 72.75 389 PHE A N 1
ATOM 3151 C CA . PHE A 1 389 ? -12.175 -16.769 6.429 1.00 72.75 389 PHE A CA 1
ATOM 3152 C C . PHE A 1 389 ? -11.637 -18.145 6.054 1.00 72.75 389 PHE A C 1
ATOM 3154 O O . PHE A 1 389 ? -12.293 -18.903 5.339 1.00 72.75 389 PHE A O 1
ATOM 3161 N N . ASP A 1 390 ? -10.444 -18.461 6.545 1.00 78.06 390 ASP A N 1
ATOM 3162 C CA . ASP A 1 390 ? -9.911 -19.816 6.543 1.00 78.06 390 ASP A CA 1
ATOM 3163 C C . ASP A 1 390 ? -10.522 -20.559 7.743 1.00 78.06 390 ASP A C 1
ATOM 3165 O O . ASP A 1 390 ? -10.164 -20.291 8.895 1.00 78.06 390 ASP A O 1
ATOM 3169 N N . PRO A 1 391 ? -11.438 -21.516 7.529 1.00 76.19 391 PRO A N 1
ATOM 3170 C CA . PRO A 1 391 ? -12.087 -22.216 8.621 1.00 76.19 391 PRO A CA 1
ATOM 3171 C C . PRO A 1 391 ? -11.125 -23.001 9.497 1.00 76.19 391 PRO A C 1
ATOM 3173 O O . PRO A 1 391 ? -11.511 -23.295 10.622 1.00 76.19 391 PRO A O 1
ATOM 3176 N N . ALA A 1 392 ? -9.927 -23.351 9.017 1.00 73.69 392 ALA A N 1
ATOM 3177 C CA . ALA A 1 392 ? -8.887 -24.027 9.782 1.00 73.69 392 ALA A CA 1
ATOM 3178 C C . ALA A 1 392 ? -8.138 -23.063 10.716 1.00 73.69 392 ALA A C 1
ATOM 3180 O O . ALA A 1 392 ? -7.712 -23.465 11.805 1.00 73.69 392 ALA A O 1
ATOM 3181 N N . ARG A 1 393 ? -7.997 -21.793 10.318 1.00 72.00 393 ARG A N 1
ATOM 3182 C CA . ARG A 1 393 ? -7.198 -20.782 11.031 1.00 72.00 393 ARG A CA 1
ATOM 3183 C C . ARG A 1 393 ? -8.028 -19.719 11.732 1.00 72.00 393 ARG A C 1
ATOM 3185 O O . ARG A 1 393 ? -7.498 -19.049 12.612 1.00 72.00 393 ARG A O 1
ATOM 3192 N N . ASN A 1 394 ? -9.298 -19.552 11.396 1.00 73.75 394 ASN A N 1
ATOM 3193 C CA . ASN A 1 394 ? -10.132 -18.460 11.873 1.00 73.75 394 ASN A CA 1
ATOM 3194 C C . ASN A 1 394 ? -11.238 -18.937 12.819 1.00 73.75 394 ASN A C 1
ATOM 3196 O O . ASN A 1 394 ? -11.863 -19.978 12.637 1.00 73.75 394 ASN A O 1
ATOM 3200 N N . LEU A 1 395 ? -11.507 -18.125 13.840 1.00 75.12 395 LEU A N 1
ATOM 3201 C CA . LEU A 1 395 ? -12.662 -18.253 14.718 1.00 75.12 395 LEU A CA 1
ATOM 3202 C C . LEU A 1 395 ? -13.619 -17.103 14.420 1.00 75.12 395 LEU A C 1
ATOM 3204 O O . LEU A 1 395 ? -13.234 -15.931 14.468 1.00 75.12 395 LEU A O 1
ATOM 3208 N N . LEU A 1 396 ? -14.871 -17.442 14.125 1.00 81.12 396 LEU A N 1
ATOM 3209 C CA . LEU A 1 396 ? -15.924 -16.466 13.887 1.00 81.12 396 LEU A CA 1
ATOM 3210 C C . LEU A 1 396 ? -16.769 -16.291 15.143 1.00 81.12 396 LEU A C 1
ATOM 3212 O O . LEU A 1 396 ? -17.384 -17.241 15.621 1.00 81.12 396 LEU A O 1
ATOM 3216 N N . TYR A 1 397 ? -16.863 -15.058 15.621 1.00 78.12 397 TYR A N 1
ATOM 3217 C CA . TYR A 1 397 ? -17.788 -14.680 16.681 1.00 78.12 397 TYR A CA 1
ATOM 3218 C C . TYR A 1 397 ? -18.868 -13.771 16.134 1.00 78.12 397 TYR A C 1
ATOM 3220 O O . TYR A 1 397 ? -18.561 -12.790 15.457 1.00 78.12 397 TYR A O 1
ATOM 3228 N N . ILE A 1 398 ? -20.119 -14.088 16.448 1.00 79.06 398 ILE A N 1
ATOM 3229 C CA . ILE A 1 398 ? -21.278 -13.297 16.046 1.00 79.06 398 ILE A CA 1
ATOM 3230 C C . ILE A 1 398 ? -22.019 -12.884 17.307 1.00 79.06 398 ILE A C 1
ATOM 3232 O O . ILE A 1 398 ? -22.481 -13.730 18.069 1.00 79.06 398 ILE A O 1
ATOM 3236 N N . THR A 1 399 ? -22.136 -11.581 17.500 1.00 76.06 399 THR A N 1
ATOM 3237 C CA . THR A 1 399 ? -22.881 -10.953 18.582 1.00 76.06 399 THR A CA 1
ATOM 3238 C C . THR A 1 399 ? -24.214 -10.458 18.036 1.00 76.06 399 THR A C 1
ATOM 3240 O O . THR A 1 399 ? -24.248 -9.729 17.042 1.00 76.06 399 THR A O 1
ATOM 3243 N N . ASN A 1 400 ? -25.317 -10.797 18.698 1.00 80.56 400 ASN A N 1
ATOM 3244 C CA . ASN A 1 400 ? -26.615 -10.186 18.431 1.00 80.56 400 ASN A CA 1
ATOM 3245 C C . ASN A 1 400 ? -26.827 -8.991 19.375 1.00 80.56 400 ASN A C 1
ATOM 3247 O O . ASN A 1 400 ? -27.210 -9.188 20.522 1.00 80.56 400 ASN A O 1
ATOM 3251 N N . PRO A 1 401 ? -26.628 -7.739 18.944 1.00 71.38 401 PRO A N 1
ATOM 3252 C CA . PRO A 1 401 ? -26.802 -6.574 19.808 1.00 71.38 401 PRO A CA 1
ATOM 3253 C C . PRO A 1 401 ? -28.274 -6.230 20.091 1.00 71.38 401 PRO A C 1
ATOM 3255 O O . PRO A 1 401 ? -28.521 -5.356 20.924 1.00 71.38 401 PRO A O 1
ATOM 3258 N N . ASN A 1 402 ? -29.239 -6.862 19.411 1.00 76.25 402 ASN A N 1
ATOM 3259 C CA . ASN A 1 402 ? -30.655 -6.491 19.455 1.00 76.25 402 ASN A CA 1
ATOM 3260 C C . ASN A 1 402 ? -31.399 -7.139 20.621 1.00 76.25 402 ASN A C 1
ATOM 3262 O O . ASN A 1 402 ? -30.980 -8.165 21.148 1.00 76.25 402 ASN A O 1
ATOM 3266 N N . ARG A 1 403 ? -32.568 -6.569 20.947 1.00 78.62 403 ARG A N 1
ATOM 3267 C CA . ARG A 1 403 ? -33.535 -7.117 21.916 1.00 78.62 403 ARG A CA 1
ATOM 3268 C C . ARG A 1 403 ? -34.371 -8.286 21.372 1.00 78.62 403 ARG A C 1
ATOM 3270 O O . ARG A 1 403 ? -35.078 -8.932 22.132 1.00 78.62 403 ARG A O 1
ATOM 3277 N N . ARG A 1 404 ? -34.298 -8.569 20.067 1.00 82.88 404 ARG A N 1
ATOM 3278 C CA . ARG A 1 404 ? -35.012 -9.675 19.405 1.00 82.88 404 ARG A CA 1
ATOM 3279 C C . ARG A 1 404 ? -34.042 -10.797 19.030 1.00 82.88 404 ARG A C 1
ATOM 3281 O O . ARG A 1 404 ? -32.859 -10.546 18.794 1.00 82.88 404 ARG A O 1
ATOM 3288 N N . LYS A 1 405 ? -34.540 -12.038 18.979 1.00 87.81 405 LYS A N 1
ATOM 3289 C CA . LYS A 1 405 ? -33.760 -13.222 18.577 1.00 87.81 405 LYS A CA 1
ATOM 3290 C C . LYS A 1 405 ? -33.253 -13.037 17.144 1.00 87.81 405 LYS A C 1
ATOM 3292 O O . LYS A 1 405 ? -34.046 -12.775 16.235 1.00 87.81 405 LYS A O 1
ATOM 3297 N N . ALA A 1 406 ? -31.948 -13.204 16.946 1.00 86.69 406 ALA A N 1
ATOM 3298 C CA . ALA A 1 406 ? -31.347 -13.225 15.625 1.00 86.69 406 ALA A CA 1
ATOM 3299 C C . ALA A 1 406 ? -31.402 -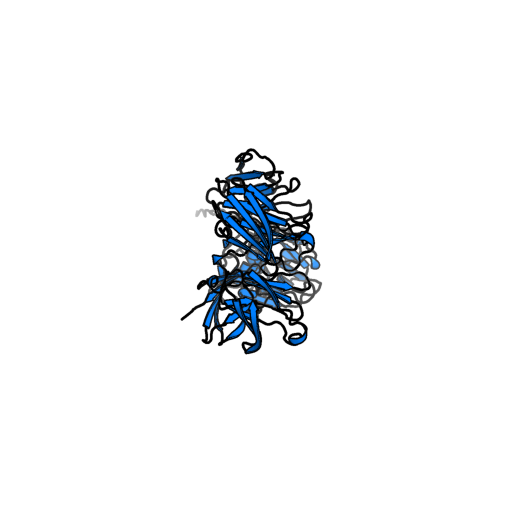14.645 15.064 1.00 86.69 406 ALA A C 1
ATOM 3301 O O . ALA A 1 406 ? -30.732 -15.561 15.537 1.00 86.69 406 ALA A O 1
ATOM 3302 N N . ARG A 1 407 ? -32.237 -14.824 14.050 1.00 92.38 407 ARG A N 1
ATOM 3303 C CA . ARG A 1 407 ? -32.216 -15.960 13.138 1.00 92.38 407 ARG A CA 1
ATOM 3304 C C . ARG A 1 407 ? -31.211 -15.620 12.063 1.00 92.38 407 ARG A C 1
ATOM 3306 O O . ARG A 1 407 ? -31.429 -14.656 11.328 1.00 92.38 407 ARG A O 1
ATOM 3313 N N . LEU A 1 408 ? -30.123 -16.375 12.001 1.00 91.25 408 LEU A N 1
ATOM 3314 C CA . LEU A 1 408 ? -29.117 -16.161 10.984 1.00 91.25 408 LEU A CA 1
ATOM 3315 C C . LEU A 1 408 ? -28.765 -17.403 10.190 1.00 91.25 408 LEU A C 1
ATOM 3317 O O . LEU A 1 408 ? -28.750 -18.524 10.685 1.00 91.25 408 LEU A O 1
ATOM 3321 N N . ILE A 1 409 ? -28.511 -17.170 8.914 1.00 91.75 409 ILE A N 1
ATOM 3322 C CA . ILE A 1 409 ? -28.072 -18.144 7.940 1.00 91.75 409 ILE A CA 1
ATOM 3323 C C . ILE A 1 409 ? -26.626 -17.791 7.633 1.00 91.75 409 ILE A C 1
ATOM 3325 O O . ILE A 1 409 ? -26.336 -16.753 7.040 1.00 91.75 409 ILE A O 1
ATOM 3329 N N . LEU A 1 410 ? -25.725 -18.657 8.074 1.00 90.31 410 LEU A N 1
ATOM 3330 C CA . LEU A 1 410 ? -24.319 -18.610 7.719 1.00 90.31 410 LEU A CA 1
ATOM 3331 C C . LEU A 1 410 ? -24.119 -19.444 6.475 1.00 90.31 410 LEU A C 1
ATOM 3333 O O . LEU A 1 410 ? -24.366 -20.647 6.504 1.00 90.31 410 LEU A O 1
ATOM 3337 N N . LYS A 1 411 ? -23.667 -18.809 5.405 1.00 90.19 411 LYS A N 1
ATOM 3338 C CA . LYS A 1 411 ? -23.255 -19.482 4.180 1.00 90.19 411 LYS A CA 1
ATOM 3339 C C . LYS A 1 411 ? -21.749 -19.334 4.047 1.00 90.19 411 LYS A C 1
ATOM 3341 O O . LYS A 1 411 ? -21.253 -18.211 4.008 1.00 90.19 411 LYS A O 1
ATOM 3346 N N . TYR A 1 412 ? -21.055 -20.460 3.991 1.00 88.00 412 TYR A N 1
ATOM 3347 C CA . TYR A 1 412 ? -19.659 -20.534 3.591 1.00 88.00 412 TYR A CA 1
ATOM 3348 C C . TYR A 1 412 ? -19.651 -20.685 2.083 1.00 88.00 412 TYR A C 1
ATOM 3350 O O . TYR A 1 412 ? -20.125 -21.688 1.542 1.00 88.00 412 TYR A O 1
ATOM 3358 N N . ILE A 1 413 ? -19.199 -19.634 1.423 1.00 81.25 413 ILE A N 1
ATOM 3359 C CA . ILE A 1 413 ? -19.222 -19.497 -0.018 1.00 81.25 413 ILE A CA 1
ATOM 3360 C C . ILE A 1 413 ? -17.790 -19.674 -0.510 1.00 81.25 413 ILE A C 1
ATOM 3362 O O . ILE A 1 413 ? -16.895 -18.940 -0.093 1.00 81.25 413 ILE A O 1
ATOM 3366 N N . GLN A 1 414 ? -17.595 -20.651 -1.388 1.00 83.38 414 GLN A N 1
ATOM 3367 C CA . GLN A 1 414 ? -16.344 -20.894 -2.102 1.00 83.38 414 GLN A CA 1
ATOM 3368 C C . GLN A 1 414 ? -16.696 -21.010 -3.582 1.00 83.38 414 GLN A C 1
ATOM 3370 O O . GLN A 1 414 ? -17.650 -21.716 -3.928 1.00 83.38 414 GLN A O 1
ATOM 3375 N N . ASP A 1 415 ? -15.993 -20.265 -4.433 1.00 79.19 415 ASP A N 1
ATOM 3376 C CA . ASP A 1 415 ? -16.241 -20.211 -5.886 1.00 79.19 415 ASP A CA 1
ATOM 3377 C C . ASP A 1 415 ? -17.691 -19.820 -6.228 1.00 79.19 415 ASP A C 1
ATOM 3379 O O . ASP A 1 415 ? -18.305 -20.270 -7.194 1.00 79.19 415 ASP A O 1
ATOM 3383 N N . GLY A 1 416 ? -18.283 -19.014 -5.350 1.00 71.88 416 GLY A N 1
ATOM 3384 C CA . GLY A 1 416 ? -19.654 -18.535 -5.428 1.00 71.88 416 GLY A CA 1
ATOM 3385 C C . GLY A 1 416 ? -20.773 -19.531 -5.154 1.00 71.88 416 GLY A C 1
ATOM 3386 O O . GLY A 1 416 ? -21.949 -19.168 -5.165 1.00 71.88 416 GLY A O 1
ATOM 3387 N N . ARG A 1 417 ? -20.433 -20.773 -4.815 1.00 78.56 417 ARG A N 1
ATOM 3388 C CA . ARG A 1 417 ? -21.400 -21.756 -4.331 1.00 78.56 417 ARG A CA 1
ATOM 3389 C C . ARG A 1 417 ? -21.370 -21.791 -2.812 1.00 78.56 417 ARG A C 1
ATOM 3391 O O . ARG A 1 417 ? -20.309 -21.788 -2.191 1.00 78.56 417 ARG A O 1
ATOM 3398 N N . SER A 1 418 ? -22.549 -21.843 -2.197 1.00 88.00 418 SER A N 1
ATOM 3399 C CA . SER A 1 418 ? -22.667 -22.103 -0.761 1.00 88.00 418 SER A CA 1
ATOM 3400 C C . SER A 1 418 ? -22.271 -23.555 -0.494 1.00 88.00 418 SER A C 1
ATOM 3402 O O . SER A 1 418 ? -23.121 -24.438 -0.542 1.00 88.00 418 SER A O 1
ATOM 3404 N N . ARG A 1 419 ? -20.989 -23.807 -0.213 1.00 87.50 419 ARG A N 1
ATOM 3405 C CA . ARG A 1 419 ? -20.463 -25.148 0.096 1.00 87.50 419 ARG A CA 1
ATOM 3406 C C . ARG A 1 419 ? -20.998 -25.680 1.417 1.00 87.50 419 ARG A C 1
ATOM 3408 O O . ARG A 1 419 ? -21.108 -26.883 1.609 1.00 87.50 419 ARG A O 1
ATOM 3415 N N . TYR A 1 420 ? -21.330 -24.777 2.333 1.00 89.50 420 TYR A N 1
ATOM 3416 C CA . TYR A 1 420 ? -21.917 -25.143 3.609 1.00 89.50 420 TYR A CA 1
ATOM 3417 C C . TYR A 1 420 ? -22.852 -24.045 4.100 1.00 89.50 420 TYR A C 1
ATOM 3419 O O . TYR A 1 420 ? -22.491 -22.869 4.135 1.00 89.50 420 TYR A O 1
ATOM 3427 N N . GLN A 1 421 ? -24.053 -24.438 4.514 1.00 91.69 421 GLN A N 1
ATOM 3428 C CA . GLN A 1 421 ? -25.014 -23.547 5.145 1.00 91.69 421 GLN A CA 1
ATOM 3429 C C . GLN A 1 421 ? -25.288 -24.014 6.571 1.00 91.69 421 GLN A C 1
ATOM 3431 O O . GLN A 1 421 ? -25.535 -25.190 6.822 1.00 91.69 421 GLN A O 1
ATOM 3436 N N . LYS A 1 422 ? -25.317 -23.075 7.514 1.00 91.75 422 LYS A N 1
ATOM 3437 C CA . LYS A 1 422 ? -25.786 -23.327 8.872 1.00 91.75 422 LYS A CA 1
ATOM 3438 C C . LYS A 1 422 ? -26.793 -22.273 9.285 1.00 91.75 422 LYS A C 1
ATOM 3440 O O . LYS A 1 422 ? -26.496 -21.083 9.277 1.00 91.75 422 LYS A O 1
ATOM 3445 N N . ARG A 1 423 ? -27.964 -22.725 9.723 1.00 93.00 423 ARG A N 1
ATOM 3446 C CA . ARG A 1 423 ? -28.892 -21.876 10.466 1.00 93.00 423 ARG A CA 1
ATOM 3447 C C . ARG A 1 423 ? -28.424 -21.817 11.916 1.00 93.00 423 ARG A C 1
ATOM 3449 O O . ARG A 1 423 ? -28.179 -22.844 12.545 1.00 93.00 423 ARG A O 1
ATOM 3456 N N . ILE A 1 424 ? -28.243 -20.611 12.427 1.00 92.31 424 ILE A N 1
ATOM 3457 C CA . ILE A 1 424 ? -27.915 -20.347 13.819 1.00 92.31 424 ILE A CA 1
ATOM 3458 C C . ILE A 1 424 ? -28.996 -19.437 14.386 1.00 92.31 424 ILE A C 1
ATOM 3460 O O . ILE A 1 424 ? -29.512 -18.534 13.731 1.00 92.31 424 ILE A O 1
ATOM 3464 N N . HIS A 1 425 ? -29.331 -19.697 15.635 1.00 92.12 425 HIS A N 1
ATOM 3465 C CA . HIS A 1 425 ? -30.205 -18.863 16.426 1.00 92.12 425 HIS A CA 1
ATOM 3466 C C . HIS A 1 425 ? -29.361 -18.226 17.518 1.00 92.12 425 HIS A C 1
ATOM 3468 O O . HIS A 1 425 ? -28.798 -18.935 18.345 1.00 92.12 425 HIS A O 1
ATOM 3474 N N . ILE A 1 426 ? -29.265 -16.903 17.510 1.00 84.69 426 ILE A N 1
ATOM 3475 C CA . ILE A 1 426 ? -28.560 -16.139 18.535 1.00 84.69 426 ILE A CA 1
ATOM 3476 C C . ILE A 1 426 ? -29.612 -15.419 19.367 1.00 84.69 426 ILE A C 1
ATOM 3478 O O . ILE A 1 426 ? -30.426 -14.650 18.840 1.00 84.69 426 ILE A O 1
ATOM 3482 N N . ARG A 1 427 ? -29.636 -15.691 20.673 1.00 84.19 427 ARG A N 1
ATOM 3483 C CA . ARG A 1 427 ? -30.570 -15.025 21.585 1.00 84.19 427 ARG A CA 1
ATOM 3484 C C . ARG A 1 427 ? -30.284 -13.506 21.616 1.00 84.19 427 ARG A C 1
ATOM 3486 O O . ARG A 1 427 ? -29.215 -13.068 21.185 1.00 84.19 427 ARG A O 1
ATOM 3493 N N . PRO A 1 428 ? -31.251 -12.668 22.020 1.00 78.88 428 PRO A N 1
ATOM 3494 C CA . PRO A 1 428 ? -31.021 -11.231 22.170 1.00 78.88 428 PRO A CA 1
ATOM 3495 C C . PRO A 1 428 ? -29.831 -10.939 23.085 1.00 78.88 428 PRO A C 1
ATOM 3497 O O . PRO A 1 428 ? -29.922 -11.320 24.238 1.00 78.88 428 PRO A O 1
ATOM 3500 N N . HIS A 1 429 ? -28.794 -10.225 22.632 1.00 67.06 429 HIS A N 1
ATOM 3501 C CA . HIS A 1 429 ? -27.578 -9.895 23.411 1.00 67.06 429 HIS A CA 1
ATOM 3502 C C . HIS A 1 429 ? -26.537 -11.019 23.562 1.00 67.06 429 HIS A C 1
ATOM 3504 O O . HIS A 1 429 ? -25.686 -10.956 24.455 1.00 67.06 429 HIS A O 1
ATOM 3510 N N . ASP A 1 430 ? -26.596 -12.039 22.702 1.00 73.25 430 ASP A N 1
ATOM 3511 C CA . ASP A 1 430 ? -25.786 -13.253 22.855 1.00 73.25 430 ASP A CA 1
ATOM 3512 C C . ASP A 1 430 ? -24.575 -13.226 21.921 1.00 73.25 430 ASP A C 1
ATOM 3514 O O . ASP A 1 430 ? -24.590 -12.525 20.902 1.00 73.25 430 ASP A O 1
ATOM 3518 N N . VAL A 1 431 ? -23.537 -13.996 22.255 1.00 73.00 431 VAL A N 1
ATOM 3519 C CA . VAL A 1 431 ? -22.337 -14.178 21.432 1.00 73.00 431 VAL A CA 1
ATOM 3520 C C . VAL A 1 431 ? -22.168 -15.654 21.124 1.00 73.00 431 VAL A C 1
ATOM 3522 O O . VAL A 1 431 ? -21.910 -16.463 22.008 1.00 73.00 431 VAL A O 1
ATOM 3525 N N . VAL A 1 432 ? -22.224 -16.007 19.844 1.00 79.81 432 VAL A N 1
ATOM 3526 C CA . VAL A 1 432 ? -21.985 -17.382 19.402 1.00 79.81 432 VAL A CA 1
ATOM 3527 C C . VAL A 1 432 ? -20.623 -17.481 18.731 1.00 79.81 432 VAL A C 1
ATOM 3529 O O . VAL A 1 432 ? -20.331 -16.752 17.780 1.00 79.81 432 VAL A O 1
ATOM 3532 N N . LEU A 1 433 ? -19.801 -18.418 19.213 1.00 81.69 433 LEU A N 1
ATOM 3533 C CA . LEU A 1 433 ? -18.630 -18.906 18.491 1.00 81.69 433 LEU A CA 1
ATOM 3534 C C . LEU A 1 433 ? -19.078 -19.907 17.428 1.00 81.69 433 LEU A C 1
ATOM 3536 O O . LEU A 1 433 ? -19.623 -20.970 17.726 1.00 81.69 433 LEU A O 1
ATOM 3540 N N . VAL A 1 434 ? -18.796 -19.586 16.176 1.00 81.06 434 VAL A N 1
ATOM 3541 C CA . VAL A 1 434 ? -18.938 -20.496 15.050 1.00 81.06 434 VAL A CA 1
ATOM 3542 C C . VAL A 1 434 ? -17.585 -21.163 14.803 1.00 81.06 434 VAL A C 1
ATOM 3544 O O . VAL A 1 434 ? -16.814 -20.738 13.946 1.00 81.06 434 VAL A O 1
ATOM 3547 N N . ASP A 1 435 ? -17.282 -22.205 15.581 1.00 80.62 435 ASP A N 1
ATOM 3548 C CA . ASP A 1 435 ? -16.124 -23.069 15.331 1.00 80.62 435 ASP A CA 1
ATOM 3549 C C . ASP A 1 435 ? -16.552 -24.249 14.458 1.00 80.62 435 ASP A C 1
ATOM 3551 O O . ASP A 1 435 ? -17.350 -25.106 14.857 1.00 80.62 435 ASP A O 1
ATOM 3555 N N . LYS A 1 436 ? -16.066 -24.258 13.219 1.00 76.88 436 LYS A N 1
ATOM 3556 C CA . LYS A 1 436 ? -16.342 -25.320 12.249 1.00 76.88 436 LYS A CA 1
ATOM 3557 C C . LYS A 1 436 ? -15.076 -25.907 11.638 1.00 76.88 436 LYS A C 1
ATOM 3559 O O . LYS A 1 436 ? -15.163 -26.590 10.620 1.00 76.88 436 LYS A O 1
ATOM 3564 N N . ARG A 1 437 ? -13.940 -25.759 12.331 1.00 76.94 437 ARG A N 1
ATOM 3565 C CA . ARG A 1 437 ? -12.631 -26.294 11.927 1.00 76.94 437 ARG A CA 1
ATOM 3566 C C . ARG A 1 437 ? -12.691 -27.748 11.480 1.00 76.94 437 ARG A C 1
ATOM 3568 O O . ARG A 1 437 ? -12.183 -28.068 10.419 1.00 76.94 437 ARG A O 1
ATOM 3575 N N . ARG A 1 438 ? -13.367 -28.620 12.237 1.00 75.94 438 ARG A N 1
ATOM 3576 C CA . ARG A 1 438 ? -13.456 -30.057 11.908 1.00 75.94 438 ARG A CA 1
ATOM 3577 C C . ARG A 1 438 ? -14.175 -30.342 10.586 1.00 75.94 438 ARG A C 1
ATOM 3579 O O . ARG A 1 438 ? -13.751 -31.218 9.850 1.00 75.94 438 ARG A O 1
ATOM 3586 N N . ARG A 1 439 ? -15.249 -29.607 10.285 1.00 78.25 439 ARG A N 1
ATOM 3587 C CA . ARG A 1 439 ? -16.115 -29.883 9.123 1.00 78.25 439 ARG A CA 1
ATOM 3588 C C . ARG A 1 439 ? -15.688 -29.135 7.864 1.00 78.25 439 ARG A C 1
ATOM 3590 O O . ARG A 1 439 ? -16.044 -29.545 6.771 1.00 78.25 439 ARG A O 1
ATOM 3597 N N . LEU A 1 440 ? -14.959 -28.034 8.028 1.00 78.00 440 LEU A N 1
ATOM 3598 C CA . LEU A 1 440 ? -14.614 -27.117 6.944 1.00 78.00 440 LEU A CA 1
ATOM 3599 C C . LEU A 1 440 ? -13.103 -27.037 6.692 1.00 78.00 440 LEU A C 1
ATOM 3601 O O . LEU A 1 440 ? -12.693 -26.235 5.871 1.00 78.00 440 LEU A O 1
ATOM 3605 N N . LYS A 1 441 ? -12.273 -27.869 7.345 1.00 76.38 441 LYS A N 1
ATOM 3606 C CA . LYS A 1 441 ? -10.799 -27.850 7.204 1.00 76.38 441 LYS A CA 1
ATOM 3607 C C . LYS A 1 441 ? -10.302 -28.049 5.767 1.00 76.38 441 LYS A C 1
ATOM 3609 O O . LYS A 1 441 ? -9.174 -27.686 5.470 1.00 76.38 441 LYS A O 1
ATOM 3614 N N . ARG A 1 442 ? -11.114 -28.701 4.927 1.00 77.38 442 ARG A N 1
ATOM 3615 C CA . ARG A 1 442 ? -10.818 -28.983 3.513 1.00 77.38 442 ARG A CA 1
ATOM 3616 C C . ARG A 1 442 ? -11.277 -27.867 2.576 1.00 77.38 442 ARG A C 1
ATOM 3618 O O . ARG A 1 442 ? -10.856 -27.831 1.428 1.00 77.38 442 ARG A O 1
ATOM 3625 N N . LEU A 1 443 ? -12.153 -26.985 3.052 1.00 68.62 443 LEU A N 1
ATOM 3626 C CA . LEU A 1 443 ? -12.512 -25.779 2.324 1.00 68.62 443 LEU A CA 1
ATOM 3627 C C . LEU A 1 443 ? -11.390 -24.784 2.620 1.00 68.62 443 LEU A C 1
ATOM 3629 O O . LEU A 1 443 ? -11.119 -24.527 3.792 1.00 68.62 443 LEU A O 1
ATOM 3633 N N . GLY A 1 444 ? -10.695 -24.315 1.584 1.00 73.25 444 GLY A N 1
ATOM 3634 C CA . GLY A 1 444 ? -9.615 -23.334 1.713 1.00 73.25 444 GLY A CA 1
ATOM 3635 C C . GLY A 1 444 ? -10.127 -21.981 2.217 1.00 73.25 444 GLY A C 1
ATOM 3636 O O . GLY A 1 444 ? -11.054 -21.893 3.021 1.00 73.25 444 GLY A O 1
ATOM 3637 N N . GLU A 1 445 ? -9.550 -20.882 1.743 1.00 69.06 445 GLU A N 1
ATOM 3638 C CA . GLU A 1 445 ? -10.100 -19.565 2.068 1.00 69.06 445 GLU A CA 1
ATOM 3639 C C . GLU A 1 445 ? -11.527 -19.427 1.506 1.00 69.06 445 GLU A C 1
ATOM 3641 O O . GLU A 1 445 ? -11.782 -19.664 0.325 1.00 69.06 445 GLU A O 1
ATOM 3646 N N . THR A 1 446 ? -12.481 -19.082 2.375 1.00 75.50 446 THR A N 1
ATOM 3647 C CA . THR A 1 446 ? -13.904 -18.954 2.024 1.00 75.50 446 THR A CA 1
ATOM 3648 C C . THR A 1 446 ? -14.466 -17.598 2.442 1.00 75.50 446 THR A C 1
ATOM 3650 O O . THR A 1 446 ? -13.936 -16.919 3.326 1.00 75.50 446 THR A O 1
ATOM 3653 N N . PHE A 1 447 ? -15.592 -17.213 1.839 1.00 75.81 447 PHE A N 1
ATOM 3654 C CA . PHE A 1 447 ? -16.405 -16.092 2.309 1.00 75.81 447 PHE A CA 1
ATOM 3655 C C . PHE A 1 447 ? -17.460 -16.592 3.263 1.00 75.81 447 PHE A C 1
ATOM 3657 O O . PHE A 1 447 ? -18.152 -17.569 2.980 1.00 75.81 447 PHE A O 1
ATOM 3664 N N . ILE A 1 448 ? -17.667 -15.860 4.349 1.00 81.69 448 ILE A N 1
ATOM 3665 C CA . ILE A 1 448 ? -18.845 -16.067 5.177 1.00 81.69 448 ILE A CA 1
ATOM 3666 C C . ILE A 1 448 ? -19.848 -14.968 4.870 1.00 81.69 448 ILE A C 1
ATOM 3668 O O . ILE A 1 448 ? -19.647 -13.811 5.234 1.00 81.69 448 ILE A O 1
ATOM 3672 N N . LYS A 1 449 ? -20.966 -15.354 4.255 1.00 85.94 449 LYS A N 1
ATOM 3673 C CA . LYS A 1 449 ? -22.175 -14.532 4.182 1.00 85.94 449 LYS A CA 1
ATOM 3674 C C . LYS A 1 449 ? -23.034 -14.837 5.403 1.00 85.94 449 LYS A C 1
ATOM 3676 O O . LYS A 1 449 ? -23.500 -15.962 5.581 1.00 85.94 449 LYS A O 1
ATOM 3681 N N . ILE A 1 450 ? -23.252 -13.827 6.233 1.00 84.75 450 ILE A N 1
ATOM 3682 C CA . ILE A 1 450 ? -24.160 -13.870 7.376 1.00 84.75 450 ILE A CA 1
ATOM 3683 C C . ILE A 1 450 ? -25.423 -13.131 6.969 1.00 84.75 450 ILE A C 1
ATOM 3685 O O . ILE A 1 450 ? -25.379 -11.927 6.743 1.00 84.75 450 ILE A O 1
ATOM 3689 N N . ILE A 1 451 ? -26.537 -13.844 6.867 1.00 87.25 451 ILE A N 1
ATOM 3690 C CA . ILE A 1 451 ? -27.859 -13.250 6.654 1.00 87.25 451 ILE A CA 1
ATOM 3691 C C . ILE A 1 451 ? -28.597 -13.353 7.971 1.00 87.25 451 ILE A C 1
ATOM 3693 O O . ILE A 1 451 ? -28.746 -14.454 8.483 1.00 87.25 451 ILE A O 1
ATOM 3697 N N . ALA A 1 452 ? -29.067 -12.245 8.513 1.00 87.19 452 ALA A N 1
ATOM 3698 C CA . ALA A 1 452 ? -29.756 -12.184 9.783 1.00 87.19 452 ALA A CA 1
ATOM 3699 C C . ALA A 1 452 ? -31.078 -11.429 9.632 1.00 87.19 452 ALA A C 1
ATOM 3701 O O . ALA A 1 452 ? -31.164 -10.413 8.947 1.00 87.19 452 ALA A O 1
ATOM 3702 N N . ASN A 1 453 ? -32.122 -11.894 10.315 1.00 87.69 453 ASN A N 1
ATOM 3703 C CA . ASN A 1 453 ? -33.396 -11.168 10.388 1.00 87.69 453 ASN A CA 1
ATOM 3704 C C . ASN A 1 453 ? -33.281 -9.826 11.150 1.00 87.69 453 ASN A C 1
ATOM 3706 O O . ASN A 1 453 ? -34.160 -8.972 11.037 1.00 87.69 453 ASN A O 1
ATOM 3710 N N . VAL A 1 454 ? -32.208 -9.633 11.922 1.00 83.81 454 VAL A N 1
ATOM 3711 C CA . VAL A 1 454 ? -31.881 -8.411 12.672 1.00 83.81 454 VAL A CA 1
ATOM 3712 C C . VAL A 1 454 ? -30.389 -8.102 12.544 1.00 83.81 454 VAL A C 1
ATOM 3714 O O . VAL A 1 454 ? -29.594 -8.991 12.264 1.00 83.81 454 VAL A O 1
ATOM 3717 N N . SER A 1 455 ? -29.994 -6.851 12.757 1.00 78.25 455 SER A N 1
ATOM 3718 C CA . SER A 1 455 ? -28.610 -6.402 12.585 1.00 78.25 455 SER A CA 1
ATOM 3719 C C . SER A 1 455 ? -27.631 -7.086 13.542 1.00 78.25 455 SER A C 1
ATOM 3721 O O . SER A 1 455 ? -27.772 -6.941 14.749 1.00 78.25 455 SER A O 1
ATOM 3723 N N . VAL A 1 456 ? -26.601 -7.780 13.054 1.00 77.50 456 VAL A N 1
ATOM 3724 C CA . VAL A 1 456 ? -25.626 -8.475 13.920 1.00 77.50 456 VAL A CA 1
ATOM 3725 C C . VAL A 1 456 ? -24.199 -7.974 13.740 1.00 77.50 456 VAL A C 1
ATOM 3727 O O . VAL A 1 456 ? -23.825 -7.470 12.686 1.00 77.50 456 VAL A O 1
ATOM 3730 N N . VAL A 1 457 ? -23.393 -8.109 14.790 1.00 72.75 457 VAL A N 1
ATOM 3731 C CA . VAL A 1 457 ? -21.977 -7.725 14.798 1.00 72.75 457 VAL A CA 1
ATOM 3732 C C . VAL A 1 457 ? -21.161 -8.998 14.676 1.00 72.75 457 VAL A C 1
ATOM 3734 O O . VAL A 1 457 ? -21.256 -9.850 15.554 1.00 72.75 457 VAL A O 1
ATOM 3737 N N . ALA A 1 458 ? -20.321 -9.137 13.655 1.00 72.69 458 ALA A N 1
ATOM 3738 C CA . ALA A 1 458 ? -19.409 -10.273 13.583 1.00 72.69 458 ALA A CA 1
ATOM 3739 C C . ALA A 1 458 ? -17.946 -9.841 13.591 1.00 72.69 458 ALA A C 1
ATOM 3741 O O . ALA A 1 458 ? -17.586 -8.778 13.090 1.00 72.69 458 ALA A O 1
ATOM 3742 N N . SER A 1 459 ? -17.102 -10.675 14.191 1.00 66.00 459 SER A N 1
ATOM 3743 C CA . SER A 1 459 ? -15.660 -10.462 14.275 1.00 66.00 459 SER A CA 1
ATOM 3744 C C . SER A 1 459 ? -14.914 -11.751 13.965 1.00 66.00 459 SER A C 1
ATOM 3746 O O . SER A 1 459 ? -15.196 -12.789 14.570 1.00 66.00 459 SER A O 1
ATOM 3748 N N . ASN A 1 460 ? -13.943 -11.654 13.059 1.00 63.88 460 ASN A N 1
ATOM 3749 C CA . ASN A 1 460 ? -13.016 -12.723 12.718 1.00 63.88 460 ASN A CA 1
ATOM 3750 C C . ASN A 1 460 ? -11.751 -12.614 13.588 1.00 63.88 460 ASN A C 1
ATOM 3752 O O . ASN A 1 460 ? -11.137 -11.547 13.673 1.00 63.88 460 ASN A O 1
ATOM 3756 N N . ARG A 1 461 ? -11.358 -13.712 14.240 1.00 58.22 461 ARG A N 1
ATOM 3757 C CA . ARG A 1 461 ? -10.093 -13.834 14.972 1.00 58.22 461 ARG A CA 1
ATOM 3758 C C . ARG A 1 461 ? -9.257 -14.940 14.338 1.00 58.22 461 ARG A C 1
ATOM 3760 O O . ARG A 1 461 ? -9.628 -16.106 14.440 1.00 58.22 461 ARG A O 1
ATOM 3767 N N . MET A 1 462 ? -8.096 -14.609 13.778 1.00 55.72 462 MET A N 1
ATOM 3768 C CA . MET A 1 462 ? -7.111 -15.635 13.429 1.00 55.72 462 MET A CA 1
ATOM 3769 C C . MET A 1 462 ? -6.570 -16.297 14.702 1.00 55.72 462 MET A C 1
ATOM 3771 O O . MET A 1 462 ? -6.205 -15.621 15.670 1.00 55.72 462 MET A O 1
ATOM 3775 N N . ALA A 1 463 ? -6.485 -17.626 14.694 1.00 47.62 463 ALA A N 1
ATOM 3776 C CA . ALA A 1 463 ? -5.930 -18.459 15.756 1.00 47.62 463 ALA A CA 1
ATOM 3777 C C . ALA A 1 463 ? -4.480 -18.067 16.095 1.00 47.62 463 ALA A C 1
ATOM 3779 O O . ALA A 1 463 ? -4.046 -18.251 17.231 1.00 47.62 463 ALA A O 1
ATOM 3780 N N . ARG A 1 464 ? -3.768 -17.443 15.145 1.00 42.00 464 ARG A N 1
ATOM 3781 C CA . ARG A 1 464 ? -2.453 -16.811 15.319 1.00 42.00 464 ARG A CA 1
ATOM 3782 C C . ARG A 1 464 ? -2.487 -15.357 14.809 1.00 42.00 464 ARG A C 1
ATOM 3784 O O . ARG A 1 464 ? -2.076 -15.061 13.702 1.00 42.00 464 ARG A O 1
ATOM 3791 N N . ALA A 1 465 ? -3.071 -14.479 15.628 1.00 38.88 465 ALA A N 1
ATOM 3792 C CA . ALA A 1 465 ? -2.961 -13.011 15.636 1.00 38.88 465 ALA A CA 1
ATOM 3793 C C . ALA A 1 465 ? -2.868 -12.260 14.283 1.00 38.88 465 ALA A C 1
ATOM 3795 O O . ALA A 1 465 ? -1.851 -11.658 13.951 1.00 38.88 465 ALA A O 1
ATOM 3796 N N . THR A 1 466 ? -3.998 -12.137 13.592 1.00 34.81 466 THR A N 1
ATOM 3797 C CA . THR A 1 466 ? -4.333 -10.971 12.754 1.00 34.81 466 THR A CA 1
ATOM 3798 C C . THR A 1 466 ? -5.862 -10.826 12.762 1.00 34.81 466 THR A C 1
ATOM 3800 O O . THR A 1 466 ? -6.590 -11.820 12.805 1.00 34.81 466 THR A O 1
ATOM 3803 N N . TYR A 1 467 ? -6.370 -9.597 12.879 1.00 35.34 467 TYR A N 1
ATOM 3804 C CA . TYR A 1 467 ? -7.812 -9.320 12.876 1.00 35.34 467 TYR A CA 1
ATOM 3805 C C . TYR A 1 467 ? -8.182 -8.749 11.513 1.00 35.34 467 TYR A C 1
ATOM 3807 O O . TYR A 1 467 ? -7.586 -7.757 11.101 1.00 35.34 467 TYR A O 1
ATOM 3815 N N . GLN A 1 468 ? -9.183 -9.334 10.861 1.00 39.12 468 GLN A N 1
ATOM 3816 C CA . GLN A 1 468 ? -9.777 -8.801 9.639 1.00 39.12 468 GLN A CA 1
ATOM 3817 C C . GLN A 1 468 ? -11.160 -8.245 9.990 1.00 39.12 468 GLN A C 1
ATOM 3819 O O . GLN A 1 468 ? -11.988 -8.938 10.592 1.00 39.12 468 GLN A O 1
ATOM 3824 N N . LEU A 1 469 ? -11.380 -6.962 9.704 1.00 35.56 469 LEU A N 1
ATOM 3825 C CA . LEU A 1 469 ? -12.667 -6.304 9.913 1.00 35.56 469 LEU A CA 1
ATOM 3826 C C . LEU A 1 469 ? -13.568 -6.590 8.711 1.00 35.56 469 LEU A C 1
ATOM 3828 O O . LEU A 1 469 ? -13.170 -6.394 7.570 1.00 35.56 469 LEU A O 1
ATOM 3832 N N . ALA A 1 470 ? -14.778 -7.064 8.990 1.00 37.16 470 ALA A N 1
ATOM 3833 C CA . ALA A 1 470 ? -15.841 -7.187 8.006 1.00 37.16 470 ALA A CA 1
ATOM 3834 C C . ALA A 1 470 ? -16.616 -5.872 7.944 1.00 37.16 470 ALA A C 1
ATOM 3836 O O . ALA A 1 470 ? -17.086 -5.397 8.984 1.00 37.16 470 ALA A O 1
ATOM 3837 N N . GLU A 1 471 ? -16.742 -5.292 6.750 1.00 40.38 471 GLU A N 1
ATOM 3838 C CA . GLU A 1 471 ? -17.512 -4.067 6.565 1.00 40.38 471 GLU A CA 1
ATOM 3839 C C . GLU A 1 471 ? -18.992 -4.367 6.246 1.00 40.38 471 GLU A C 1
ATOM 3841 O O . GLU A 1 471 ? -19.304 -5.325 5.531 1.00 40.38 471 GLU A O 1
ATOM 3846 N N . PRO A 1 472 ? -19.940 -3.598 6.806 1.00 36.59 472 PRO A N 1
ATOM 3847 C CA . PRO A 1 472 ? -21.370 -3.800 6.578 1.00 36.59 472 PRO A CA 1
ATOM 3848 C C . PRO A 1 472 ? -21.813 -3.356 5.158 1.00 36.59 472 PRO A C 1
ATOM 3850 O O . PRO A 1 472 ? -21.359 -2.330 4.679 1.00 36.59 472 PRO A O 1
ATOM 3853 N N . LEU A 1 473 ? -22.781 -4.038 4.516 1.00 37.56 473 LEU A N 1
ATOM 3854 C CA . LEU A 1 473 ? -23.346 -3.674 3.187 1.00 37.56 473 LEU A CA 1
ATOM 3855 C C . LEU A 1 473 ? -23.802 -2.200 2.995 1.00 37.56 473 LEU A C 1
ATOM 3857 O O . LEU A 1 473 ? -23.615 -1.642 1.934 1.00 37.56 473 LEU A O 1
ATOM 3861 N N . SER A 1 474 ? -24.369 -1.546 4.010 1.00 37.50 474 SER A N 1
ATOM 3862 C CA . SER A 1 474 ? -24.696 -0.105 4.046 1.00 37.50 474 SER A CA 1
ATOM 3863 C C . SER A 1 474 ? -23.480 0.836 4.093 1.00 37.50 474 SER A C 1
ATOM 3865 O O . SER A 1 474 ? -23.655 2.045 3.992 1.00 37.50 474 SER A O 1
ATOM 3867 N N . PHE A 1 475 ? -22.266 0.299 4.274 1.00 34.56 475 PHE A N 1
ATOM 3868 C CA . PHE A 1 475 ? -20.992 1.001 4.058 1.00 34.56 475 PHE A CA 1
ATOM 3869 C C . PHE A 1 475 ? -20.417 0.764 2.669 1.00 34.56 475 PHE A C 1
ATOM 3871 O O . PHE A 1 475 ? -19.554 1.538 2.257 1.00 34.56 475 PHE A O 1
ATOM 3878 N N . ALA A 1 476 ? -20.952 -0.207 1.920 1.00 40.25 476 ALA A N 1
ATOM 3879 C CA . ALA A 1 476 ? -20.901 -0.128 0.474 1.00 40.25 476 ALA A CA 1
ATOM 3880 C C . ALA A 1 476 ? -21.870 0.987 0.061 1.00 40.25 476 ALA A C 1
ATOM 3882 O O . ALA A 1 476 ? -22.992 0.764 -0.383 1.00 40.25 476 ALA A O 1
ATOM 3883 N N . ASN A 1 477 ? -21.419 2.231 0.223 1.00 42.88 477 ASN A N 1
ATOM 3884 C CA . ASN A 1 477 ? -21.864 3.286 -0.671 1.00 42.88 477 ASN A CA 1
ATOM 3885 C C . ASN A 1 477 ? -21.667 2.776 -2.114 1.00 42.88 477 ASN A C 1
ATOM 3887 O O . ASN A 1 477 ? -20.888 1.840 -2.336 1.00 42.88 477 ASN A O 1
ATOM 3891 N N . LYS A 1 478 ? -22.252 3.453 -3.116 1.00 56.81 478 LYS A N 1
ATOM 3892 C CA . LYS A 1 478 ? -21.838 3.266 -4.522 1.00 56.81 478 LYS A CA 1
ATOM 3893 C C . LYS A 1 478 ? -20.315 3.204 -4.665 1.00 56.81 478 LYS A C 1
ATOM 3895 O O . LYS A 1 478 ? -19.875 2.593 -5.609 1.00 56.81 478 LYS A O 1
ATOM 3900 N N . THR A 1 479 ? -19.537 3.745 -3.722 1.00 48.31 479 THR A N 1
ATOM 3901 C CA . THR A 1 479 ? -18.077 3.768 -3.710 1.00 48.31 479 THR A CA 1
ATOM 3902 C C . THR A 1 479 ? -17.483 3.298 -2.367 1.00 48.31 479 THR A C 1
ATOM 3904 O O . THR A 1 479 ? -17.705 3.931 -1.336 1.00 48.31 479 THR A O 1
ATOM 3907 N N . THR A 1 480 ? -16.679 2.233 -2.371 1.00 56.41 480 THR A N 1
ATOM 3908 C CA . THR A 1 480 ? -15.936 1.679 -1.216 1.00 56.41 480 THR A CA 1
ATOM 3909 C C . THR A 1 480 ? -14.435 1.898 -1.393 1.00 56.41 480 THR A C 1
ATOM 3911 O O . THR A 1 480 ? -13.954 1.778 -2.510 1.00 56.41 480 THR A O 1
ATOM 3914 N N . TYR A 1 481 ? -13.673 2.182 -0.332 1.00 52.16 481 TYR A N 1
ATOM 3915 C CA . TYR A 1 481 ? -12.222 2.388 -0.432 1.00 52.16 481 TYR A CA 1
ATOM 3916 C C . TYR A 1 481 ? -11.439 1.385 0.422 1.00 52.16 481 TYR A C 1
ATOM 3918 O O . TYR A 1 481 ? -11.707 1.243 1.612 1.00 52.16 481 TYR A O 1
ATOM 3926 N N . VAL A 1 482 ? -10.440 0.733 -0.167 1.00 46.91 482 VAL A N 1
ATOM 3927 C CA . VAL A 1 482 ? -9.495 -0.174 0.493 1.00 46.91 482 VAL A CA 1
ATOM 3928 C C . VAL A 1 482 ? -8.117 0.472 0.443 1.00 46.91 482 VAL A C 1
ATOM 3930 O O . VAL A 1 482 ? -7.526 0.597 -0.624 1.00 46.91 482 VAL A O 1
ATOM 3933 N N . ALA A 1 483 ? -7.615 0.925 1.588 1.00 40.06 483 ALA A N 1
ATOM 3934 C CA . ALA A 1 483 ? -6.260 1.461 1.691 1.00 40.06 483 ALA A CA 1
ATOM 3935 C C . ALA A 1 483 ? -5.230 0.334 1.855 1.00 40.06 483 ALA A C 1
ATOM 3937 O O . ALA A 1 483 ? -5.576 -0.762 2.292 1.00 40.06 483 ALA A O 1
ATOM 3938 N N . ASP A 1 484 ? -3.971 0.644 1.542 1.00 44.94 484 ASP A N 1
ATOM 3939 C CA . ASP A 1 484 ? -2.810 -0.239 1.711 1.00 44.94 484 ASP A CA 1
ATOM 3940 C C . ASP A 1 484 ? -2.862 -1.536 0.896 1.00 44.94 484 ASP A C 1
ATOM 3942 O O . ASP A 1 484 ? -2.117 -2.470 1.175 1.00 44.94 484 ASP A O 1
ATOM 3946 N N . PHE A 1 485 ? -3.691 -1.564 -0.148 1.00 51.31 485 PHE A N 1
ATOM 3947 C CA . PHE A 1 485 ? -3.673 -2.640 -1.123 1.00 51.31 485 PHE A CA 1
ATOM 3948 C C . PHE A 1 485 ? -2.390 -2.535 -1.951 1.00 51.31 485 PHE A C 1
ATOM 3950 O O . PHE A 1 485 ? -2.074 -1.478 -2.509 1.00 51.31 485 PHE A O 1
ATOM 3957 N N . ASN A 1 486 ? -1.631 -3.620 -2.026 1.00 67.44 486 ASN A N 1
ATOM 3958 C CA . ASN A 1 486 ? -0.454 -3.721 -2.870 1.00 67.44 486 ASN A CA 1
ATOM 3959 C C . ASN A 1 486 ? -0.752 -4.617 -4.069 1.00 67.44 486 ASN A C 1
ATOM 3961 O O . ASN A 1 486 ? -0.528 -5.823 -4.022 1.00 67.44 486 ASN A O 1
ATOM 3965 N N . ALA A 1 487 ? -1.171 -4.009 -5.177 1.00 70.94 487 ALA A N 1
ATOM 3966 C CA . ALA A 1 487 ? -1.457 -4.709 -6.427 1.00 70.94 487 ALA A CA 1
ATOM 3967 C C . ALA A 1 487 ? -0.289 -5.575 -6.954 1.00 70.94 487 ALA A C 1
ATOM 3969 O O . ALA A 1 487 ? -0.514 -6.449 -7.785 1.00 70.94 487 ALA A O 1
ATOM 3970 N N . ALA A 1 488 ? 0.951 -5.345 -6.492 1.00 65.81 488 ALA A N 1
ATOM 3971 C CA . ALA A 1 488 ? 2.134 -6.125 -6.865 1.00 65.81 488 ALA A CA 1
ATOM 3972 C C . ALA A 1 488 ? 2.219 -7.495 -6.177 1.00 65.81 488 ALA A C 1
ATOM 3974 O O . ALA A 1 488 ? 2.891 -8.398 -6.671 1.00 65.81 488 ALA A O 1
ATOM 3975 N N . SER A 1 489 ? 1.607 -7.636 -5.001 1.00 60.97 489 SER A N 1
ATOM 3976 C CA . SER A 1 489 ? 1.758 -8.822 -4.147 1.00 60.97 489 SER A CA 1
ATOM 3977 C C . SER A 1 489 ? 0.442 -9.354 -3.599 1.00 60.97 489 SER A C 1
ATOM 3979 O O . SER A 1 489 ? 0.412 -10.438 -3.027 1.00 60.97 489 SER A O 1
ATOM 3981 N N . GLU A 1 490 ? -0.634 -8.592 -3.743 1.00 54.81 490 GLU A N 1
ATOM 3982 C CA . GLU A 1 490 ? -1.940 -8.890 -3.187 1.00 54.81 490 GLU A CA 1
ATOM 3983 C C . GLU A 1 490 ? -2.950 -9.014 -4.323 1.00 54.81 490 GLU A C 1
ATOM 3985 O O . GLU A 1 490 ? -2.976 -8.220 -5.264 1.00 54.81 490 GLU A O 1
ATOM 3990 N N . THR A 1 491 ? -3.797 -10.031 -4.237 1.00 64.81 491 THR A N 1
ATOM 3991 C CA . THR A 1 491 ? -4.944 -10.191 -5.126 1.00 64.81 491 THR A CA 1
ATOM 3992 C C . THR A 1 491 ? -6.127 -9.467 -4.502 1.00 64.81 491 THR A C 1
ATOM 3994 O O . THR A 1 491 ? -6.463 -9.708 -3.339 1.00 64.81 491 THR A O 1
ATOM 3997 N N . LEU A 1 492 ? -6.764 -8.569 -5.256 1.00 70.94 492 LEU A N 1
ATOM 3998 C CA . LEU A 1 492 ? -7.993 -7.930 -4.805 1.00 70.94 492 LEU A CA 1
ATOM 3999 C C . LEU A 1 492 ? -9.134 -8.909 -5.031 1.00 70.94 492 LEU A C 1
ATOM 4001 O O . LEU A 1 492 ? -9.309 -9.411 -6.133 1.00 70.94 492 LEU A O 1
ATOM 4005 N N . TYR A 1 493 ? -9.946 -9.157 -4.016 1.00 67.19 493 TYR A N 1
ATOM 4006 C CA . TYR A 1 493 ? -11.112 -10.015 -4.166 1.00 67.19 493 TYR A CA 1
ATOM 4007 C C . TYR A 1 493 ? -12.380 -9.190 -4.026 1.00 67.19 493 TYR A C 1
ATOM 4009 O O . TYR A 1 493 ? -12.682 -8.680 -2.944 1.00 67.19 493 TYR A O 1
ATOM 4017 N N . ILE A 1 494 ? -13.133 -9.074 -5.121 1.00 66.75 494 ILE A N 1
ATOM 4018 C CA . ILE A 1 494 ? -14.440 -8.414 -5.112 1.00 66.75 494 ILE A CA 1
ATOM 4019 C C . ILE A 1 494 ? -15.522 -9.470 -5.159 1.00 66.75 494 ILE A C 1
ATOM 4021 O O . ILE A 1 494 ? -15.448 -10.452 -5.895 1.00 66.75 494 ILE A O 1
ATOM 4025 N N . LEU A 1 495 ? -16.524 -9.279 -4.317 1.00 59.84 495 LEU A N 1
ATOM 4026 C CA . LEU A 1 495 ? -17.578 -10.247 -4.104 1.00 59.84 495 LEU A CA 1
ATOM 4027 C C . LEU A 1 495 ? -18.878 -9.642 -4.563 1.00 59.84 495 LEU A C 1
ATOM 4029 O O 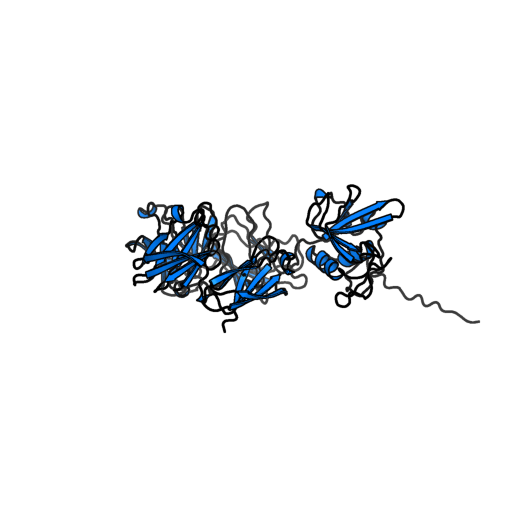. LEU A 1 495 ? -19.261 -8.581 -4.075 1.00 59.84 495 LEU A O 1
ATOM 4033 N N . ASN A 1 496 ? -19.579 -10.362 -5.427 1.00 69.94 496 ASN A N 1
ATOM 4034 C CA . ASN A 1 496 ? -20.963 -10.067 -5.725 1.00 69.94 496 ASN A CA 1
ATOM 4035 C C . ASN A 1 496 ? -21.835 -11.062 -4.976 1.00 69.94 496 ASN A C 1
ATOM 4037 O O . ASN A 1 496 ? -21.934 -12.225 -5.367 1.00 69.94 496 ASN A O 1
ATOM 4041 N N . PRO A 1 497 ? -22.496 -10.640 -3.896 1.00 55.25 497 PRO A N 1
ATOM 4042 C CA . PRO A 1 497 ? -23.293 -11.567 -3.135 1.00 55.25 497 PRO A CA 1
ATOM 4043 C C . PRO A 1 497 ? -24.789 -11.532 -3.477 1.00 55.25 497 PRO A C 1
ATOM 4045 O O . PRO A 1 497 ? -25.591 -12.107 -2.720 1.00 55.25 497 PRO A O 1
ATOM 4048 N N . ILE A 1 498 ? -25.148 -10.825 -4.550 1.00 62.69 498 ILE A N 1
ATOM 4049 C CA . ILE A 1 498 ? -26.499 -10.618 -5.072 1.00 62.69 498 ILE A CA 1
ATOM 4050 C C . ILE A 1 498 ? -26.764 -11.659 -6.180 1.00 62.69 498 ILE A C 1
ATOM 4052 O O . ILE A 1 498 ? -25.837 -12.190 -6.792 1.00 62.69 498 ILE A O 1
ATOM 4056 N N . GLY A 1 499 ? -28.038 -12.015 -6.387 1.00 65.12 499 GLY A N 1
ATOM 4057 C CA . GLY A 1 499 ? -28.481 -13.005 -7.386 1.00 65.12 499 GLY A CA 1
ATOM 4058 C C . GLY A 1 499 ? -28.527 -12.501 -8.832 1.00 65.12 499 GLY A C 1
ATOM 4059 O O . GLY A 1 499 ? -29.011 -13.211 -9.711 1.00 65.12 499 GLY A O 1
ATOM 4060 N N . SER A 1 500 ? -28.025 -11.297 -9.089 1.00 73.12 500 SER A N 1
ATOM 4061 C CA . SER A 1 500 ? -27.853 -10.698 -10.415 1.00 73.12 500 SER A CA 1
ATOM 4062 C C . SER A 1 500 ? -26.365 -10.479 -10.697 1.00 73.12 500 SER A C 1
ATOM 4064 O O . SER A 1 500 ? -25.564 -10.433 -9.765 1.00 73.12 500 SER A O 1
ATOM 4066 N N . VAL A 1 501 ? -25.970 -10.417 -11.972 1.00 74.69 501 VAL A N 1
ATOM 4067 C CA . VAL A 1 501 ? -24.608 -9.991 -12.340 1.00 74.69 501 VAL A CA 1
ATOM 4068 C C . VAL A 1 501 ? -24.469 -8.527 -11.931 1.00 74.69 501 VAL A C 1
ATOM 4070 O O . VAL A 1 501 ? -25.389 -7.749 -12.153 1.00 74.69 501 VAL A O 1
ATOM 4073 N N . GLN A 1 502 ? -23.358 -8.172 -11.293 1.00 82.06 502 GLN A N 1
ATOM 4074 C CA . GLN A 1 502 ? -23.085 -6.803 -10.856 1.00 82.06 502 GLN A CA 1
ATOM 4075 C C . GLN A 1 502 ? -21.848 -6.293 -11.578 1.00 82.06 502 GLN A C 1
ATOM 4077 O O . GLN A 1 502 ? -20.897 -7.056 -11.773 1.00 82.06 502 GLN A O 1
ATOM 4082 N N . LYS A 1 503 ? -21.846 -5.013 -11.945 1.00 84.62 503 LYS A N 1
ATOM 4083 C CA . LYS A 1 503 ? -20.646 -4.336 -12.429 1.00 84.62 503 LYS A CA 1
ATOM 4084 C C . LYS A 1 503 ? -20.006 -3.579 -11.272 1.00 84.62 503 LYS A C 1
ATOM 4086 O O . LYS A 1 503 ? -20.683 -2.910 -10.492 1.00 84.62 503 LYS A O 1
ATOM 4091 N N . ALA A 1 504 ? -18.697 -3.729 -11.133 1.00 81.69 504 ALA A N 1
ATOM 4092 C CA . ALA A 1 504 ? -17.913 -2.963 -10.182 1.00 81.69 504 ALA A CA 1
ATOM 4093 C C . ALA A 1 504 ? -16.752 -2.296 -10.908 1.00 81.69 504 ALA A C 1
ATOM 4095 O O . ALA A 1 504 ? -15.900 -2.975 -11.483 1.00 81.69 504 ALA A O 1
ATOM 4096 N N . THR A 1 505 ? -16.702 -0.975 -10.842 1.00 88.25 505 THR A N 1
ATOM 4097 C CA . THR A 1 505 ? -15.593 -0.188 -11.363 1.00 88.25 505 THR A CA 1
ATOM 4098 C C . THR A 1 505 ? -14.511 -0.114 -10.300 1.00 88.25 505 THR A C 1
ATOM 4100 O O . THR A 1 505 ? -14.684 0.478 -9.236 1.00 88.25 505 THR A O 1
ATOM 4103 N N . VAL A 1 506 ? -13.392 -0.779 -10.556 1.00 83.81 506 VAL A N 1
ATOM 4104 C CA . VAL A 1 506 ? -12.245 -0.840 -9.657 1.00 83.81 506 VAL A CA 1
ATOM 4105 C C . VAL A 1 506 ? -11.244 0.184 -10.109 1.00 83.81 506 VAL A C 1
ATOM 4107 O O . VAL A 1 506 ? -10.505 0.002 -11.073 1.00 83.81 506 VAL A O 1
ATOM 4110 N N . ASN A 1 507 ? -11.225 1.254 -9.353 1.00 83.94 507 ASN A N 1
ATOM 4111 C CA . ASN A 1 507 ? -10.278 2.321 -9.470 1.00 83.94 507 ASN A CA 1
ATOM 4112 C C . ASN A 1 507 ? -9.154 2.064 -8.472 1.00 83.94 507 ASN A C 1
ATOM 4114 O O . ASN A 1 507 ? -9.397 1.728 -7.321 1.00 83.94 507 ASN A O 1
ATOM 4118 N N . ILE A 1 508 ? -7.909 2.210 -8.876 1.00 75.38 508 ILE A N 1
ATOM 4119 C CA . ILE A 1 508 ? -6.765 2.136 -7.980 1.00 75.38 508 ILE A CA 1
ATOM 4120 C C . ILE A 1 508 ? -6.047 3.441 -8.115 1.00 75.38 508 ILE A C 1
ATOM 4122 O O . ILE A 1 508 ? -5.705 3.869 -9.214 1.00 75.38 508 ILE A O 1
ATOM 4126 N N . PHE A 1 509 ? -5.844 4.071 -6.977 1.00 74.69 509 PHE A N 1
ATOM 4127 C CA . PHE A 1 509 ? -5.203 5.351 -6.879 1.00 74.69 509 PHE A CA 1
ATOM 4128 C C . PHE A 1 509 ? -3.857 5.183 -6.206 1.00 74.69 509 PHE A C 1
ATOM 4130 O O . PHE A 1 509 ? -3.726 4.460 -5.221 1.00 74.69 509 PHE A O 1
ATOM 4137 N N . THR A 1 510 ? -2.861 5.893 -6.713 1.00 68.12 510 THR A N 1
ATOM 4138 C CA . THR A 1 510 ? -1.612 6.140 -5.996 1.00 68.12 510 THR A CA 1
ATOM 4139 C C . THR A 1 510 ? -1.608 7.612 -5.595 1.00 68.12 510 THR A C 1
ATOM 4141 O O . THR A 1 510 ? -1.623 8.501 -6.449 1.00 68.12 510 THR A O 1
ATOM 4144 N N . GLY A 1 511 ? -1.676 7.905 -4.295 1.00 69.38 511 GLY A N 1
ATOM 4145 C CA . GLY A 1 511 ? -2.051 9.259 -3.862 1.00 69.38 511 GLY A CA 1
ATOM 4146 C C . GLY A 1 511 ? -3.432 9.629 -4.420 1.00 69.38 511 GLY A C 1
ATOM 4147 O O . GLY A 1 511 ? -4.343 8.820 -4.333 1.00 69.38 511 GLY A O 1
ATOM 4148 N N . ASN A 1 512 ? -3.594 10.798 -5.041 1.00 64.81 512 ASN A N 1
ATOM 4149 C CA . ASN A 1 512 ? -4.856 11.191 -5.691 1.00 64.81 512 ASN A CA 1
ATOM 4150 C C . ASN A 1 512 ? -4.954 10.832 -7.183 1.00 64.81 512 ASN A C 1
ATOM 4152 O O . ASN A 1 512 ? -5.954 11.155 -7.819 1.00 64.81 512 ASN A O 1
ATOM 4156 N N . THR A 1 513 ? -3.939 10.197 -7.776 1.00 64.56 513 THR A N 1
ATOM 4157 C CA . THR A 1 513 ? -3.962 9.863 -9.207 1.00 64.56 513 THR A CA 1
ATOM 4158 C C . THR A 1 513 ? -4.542 8.477 -9.424 1.00 64.56 513 THR A C 1
ATOM 4160 O O . THR A 1 513 ? -4.007 7.499 -8.904 1.00 64.56 513 THR A O 1
ATOM 4163 N N . LEU A 1 514 ? -5.602 8.399 -10.227 1.00 82.31 514 LEU A N 1
ATOM 4164 C CA . LEU A 1 514 ? -6.159 7.150 -10.733 1.00 82.31 514 LEU A CA 1
ATOM 4165 C C . LEU A 1 514 ? -5.135 6.488 -11.663 1.00 82.31 514 LEU A C 1
ATOM 4167 O O . LEU A 1 514 ? -4.820 7.023 -12.720 1.00 82.31 514 LEU A O 1
ATOM 4171 N N . VAL A 1 515 ? -4.576 5.355 -11.251 1.00 79.50 515 VAL A N 1
ATOM 4172 C CA . VAL A 1 515 ? -3.546 4.615 -12.004 1.00 79.50 515 VAL A CA 1
ATOM 4173 C C . VAL A 1 515 ? -4.064 3.355 -12.668 1.00 79.50 515 VAL A C 1
ATOM 4175 O O . VAL A 1 515 ? -3.405 2.779 -13.528 1.00 79.50 515 VAL A O 1
ATOM 4178 N N . TYR A 1 516 ? -5.240 2.918 -12.259 1.00 89.56 516 TYR A N 1
ATOM 4179 C CA . TYR A 1 516 ? -5.942 1.819 -12.879 1.00 89.56 516 TYR A CA 1
ATOM 4180 C C . TYR A 1 516 ? -7.421 2.062 -12.688 1.00 89.56 516 TYR A C 1
ATOM 4182 O O . TYR A 1 516 ? -7.845 2.408 -11.593 1.00 89.56 516 TYR A O 1
ATOM 4190 N N . SER A 1 517 ? -8.190 1.894 -13.746 1.00 91.19 517 SER A N 1
ATOM 4191 C CA . SER A 1 517 ? -9.638 1.870 -13.690 1.00 91.19 517 SER A CA 1
ATOM 4192 C C . SER A 1 517 ? -10.074 0.771 -14.620 1.00 91.19 517 SER A C 1
ATOM 4194 O O . SER A 1 517 ? -9.623 0.719 -15.764 1.00 91.19 517 SER A O 1
ATOM 4196 N N . ASN A 1 518 ? -10.890 -0.141 -14.123 1.00 91.12 518 ASN A N 1
ATOM 4197 C CA . ASN A 1 518 ? -11.499 -1.133 -14.980 1.00 91.12 518 ASN A CA 1
ATOM 4198 C C . ASN A 1 518 ? -12.856 -1.532 -14.425 1.00 91.12 518 ASN A C 1
ATOM 4200 O O . ASN A 1 518 ? -13.049 -1.576 -13.208 1.00 91.12 518 ASN A O 1
ATOM 4204 N N . VAL A 1 519 ? -13.784 -1.832 -15.326 1.00 90.31 519 VAL A N 1
ATOM 4205 C CA . VAL A 1 519 ? -15.121 -2.294 -14.975 1.00 90.31 519 VAL A CA 1
ATOM 4206 C C . VAL A 1 519 ? -15.120 -3.807 -15.013 1.00 90.31 519 VAL A C 1
ATOM 4208 O O . VAL A 1 519 ? -14.861 -4.430 -16.039 1.00 90.31 519 VAL A O 1
ATOM 4211 N N . PHE A 1 520 ? -15.432 -4.413 -13.881 1.00 86.25 520 PHE A N 1
ATOM 4212 C CA . PHE A 1 520 ? -15.473 -5.853 -13.752 1.00 86.25 520 PHE A CA 1
ATOM 4213 C C . PHE A 1 520 ? -16.908 -6.338 -13.640 1.00 86.25 520 PHE A C 1
ATOM 4215 O O . PHE A 1 520 ? -17.653 -5.907 -12.759 1.00 86.25 520 PHE A O 1
ATOM 4222 N N . SER A 1 521 ? -17.278 -7.281 -14.506 1.00 87.81 521 SER A N 1
ATOM 4223 C CA . SER A 1 521 ? -18.531 -8.021 -14.373 1.00 87.81 521 SER A CA 1
ATOM 4224 C C . SER A 1 521 ? -18.333 -9.158 -13.384 1.00 87.81 521 SER A C 1
ATOM 4226 O O . SER A 1 521 ? -17.613 -10.123 -13.638 1.00 87.81 521 SER A O 1
ATOM 4228 N N . ILE A 1 522 ? -18.978 -9.048 -12.232 1.00 80.88 522 ILE A N 1
ATOM 4229 C CA . ILE A 1 522 ? -18.882 -10.039 -11.176 1.00 80.88 522 ILE A CA 1
ATOM 4230 C C . ILE A 1 522 ? -20.109 -10.936 -11.282 1.00 80.88 522 ILE A C 1
ATOM 4232 O O . ILE A 1 522 ? -21.243 -10.521 -11.014 1.00 80.88 522 ILE A O 1
ATOM 4236 N N . GLY A 1 523 ? -19.877 -12.183 -11.690 1.00 73.62 523 GLY A N 1
ATOM 4237 C CA . GLY A 1 523 ? -20.928 -13.186 -11.833 1.00 73.62 523 GLY A CA 1
ATOM 4238 C C . GLY A 1 523 ? -21.734 -13.387 -10.546 1.00 73.62 523 GLY A C 1
ATOM 4239 O O . GLY A 1 523 ? -21.242 -13.168 -9.437 1.00 73.62 523 GLY A O 1
ATOM 4240 N N . LYS A 1 524 ? -22.985 -13.828 -10.703 1.00 76.88 524 LYS A N 1
ATOM 4241 C CA . LYS A 1 524 ? -23.927 -14.081 -9.601 1.00 76.88 524 LYS A CA 1
ATOM 4242 C C . LYS A 1 524 ? -23.281 -14.941 -8.519 1.00 76.88 524 LYS A C 1
ATOM 4244 O O . LYS A 1 524 ? -22.770 -16.023 -8.807 1.00 76.88 524 LYS A O 1
ATOM 4249 N N . TYR A 1 525 ? -23.320 -14.456 -7.282 1.00 63.31 525 TYR A N 1
ATOM 4250 C CA . TYR A 1 525 ? -22.729 -15.103 -6.112 1.00 63.31 525 TYR A CA 1
ATOM 4251 C C . TYR A 1 525 ? -21.218 -15.354 -6.169 1.00 63.31 525 TYR A C 1
ATOM 4253 O O . TYR A 1 525 ? -20.714 -15.948 -5.227 1.00 63.31 525 TYR A O 1
ATOM 4261 N N . ARG A 1 526 ? -20.472 -14.914 -7.190 1.00 67.31 526 ARG A N 1
ATOM 4262 C CA . ARG A 1 526 ? -19.046 -15.238 -7.346 1.00 67.31 526 ARG A CA 1
ATOM 4263 C C . ARG A 1 526 ? -18.123 -14.267 -6.612 1.00 67.31 526 ARG A C 1
ATOM 4265 O O . ARG A 1 526 ? -18.419 -13.089 -6.407 1.00 67.31 526 ARG A O 1
ATOM 4272 N N . GLN A 1 527 ? -16.967 -14.805 -6.246 1.00 66.44 527 GLN A N 1
ATOM 4273 C CA . GLN A 1 527 ? -15.761 -14.037 -5.979 1.00 66.44 527 GLN A CA 1
ATOM 4274 C C . GLN A 1 527 ? -15.050 -13.831 -7.307 1.00 66.44 527 GLN A C 1
ATOM 4276 O O . GLN A 1 527 ? -14.849 -14.786 -8.055 1.00 66.44 527 GLN A O 1
ATOM 4281 N N . LEU A 1 528 ? -14.665 -12.593 -7.576 1.00 73.06 528 LEU A N 1
ATOM 4282 C CA . LEU A 1 528 ? -13.768 -12.271 -8.663 1.00 73.06 528 LEU A CA 1
ATOM 4283 C C . LEU A 1 528 ? -12.384 -11.984 -8.070 1.00 73.06 528 LEU A C 1
ATOM 4285 O O . LEU A 1 528 ? -12.216 -10.939 -7.430 1.00 73.06 528 LEU A O 1
ATOM 4289 N N . PRO A 1 529 ? -11.411 -12.904 -8.218 1.00 72.38 529 PRO A N 1
ATOM 4290 C CA . PRO A 1 529 ? -10.012 -12.549 -8.060 1.00 72.38 529 PRO A CA 1
ATOM 4291 C C . PRO A 1 529 ? -9.654 -11.538 -9.138 1.00 72.38 529 PRO A C 1
ATOM 4293 O O . PRO A 1 529 ? -9.726 -11.817 -10.331 1.00 72.38 529 PRO A O 1
ATOM 4296 N N . ILE A 1 530 ? -9.268 -10.357 -8.701 1.00 75.50 530 ILE A N 1
ATOM 4297 C CA . ILE A 1 530 ? -8.717 -9.318 -9.544 1.00 75.50 530 ILE A CA 1
ATOM 4298 C C . ILE A 1 530 ? -7.225 -9.339 -9.255 1.00 75.50 530 ILE A C 1
ATOM 4300 O O . ILE A 1 530 ? -6.718 -8.711 -8.319 1.00 75.50 530 ILE A O 1
ATOM 4304 N N . ASP A 1 531 ? -6.544 -10.195 -10.015 1.00 78.38 531 ASP A N 1
ATOM 4305 C CA . ASP A 1 531 ? -5.097 -10.258 -9.996 1.00 78.38 531 ASP A CA 1
ATOM 4306 C C . ASP A 1 531 ? -4.554 -9.058 -10.754 1.00 78.38 531 ASP A C 1
ATOM 4308 O O . ASP A 1 531 ? -4.634 -8.952 -11.977 1.00 78.38 531 ASP A O 1
ATOM 4312 N N . LEU A 1 532 ? -4.037 -8.119 -9.981 1.00 73.00 532 LEU A N 1
ATOM 4313 C CA . LEU A 1 532 ? -3.568 -6.856 -10.506 1.00 73.00 532 LEU A CA 1
ATOM 4314 C C . LEU A 1 532 ? -2.072 -6.867 -10.724 1.00 73.00 532 LEU A C 1
ATOM 4316 O O . LEU A 1 532 ? -1.578 -5.840 -11.171 1.00 73.00 532 LEU A O 1
ATOM 4320 N N . ARG A 1 533 ? -1.382 -7.995 -10.494 1.00 80.06 533 ARG A N 1
ATOM 4321 C CA . ARG A 1 533 ? 0.075 -8.136 -10.639 1.00 80.06 533 ARG A CA 1
ATOM 4322 C C . ARG A 1 533 ? 0.554 -7.908 -12.070 1.00 80.06 533 ARG A C 1
ATOM 4324 O O . ARG A 1 533 ? 1.665 -7.428 -12.273 1.00 80.06 533 ARG A O 1
ATOM 4331 N N . SER A 1 534 ? -0.295 -8.199 -13.053 1.00 79.12 534 SER A N 1
ATOM 4332 C CA . SER A 1 534 ? -0.062 -7.890 -14.469 1.00 79.12 534 SER A CA 1
ATOM 4333 C C . SER A 1 534 ? -0.607 -6.520 -14.890 1.00 79.12 534 SER A C 1
ATOM 4335 O O . SER A 1 534 ? -0.301 -6.044 -15.983 1.00 79.12 534 SER A O 1
ATOM 4337 N N . SER A 1 535 ? -1.398 -5.860 -14.040 1.00 81.56 535 SER A N 1
ATOM 4338 C CA . SER A 1 535 ? -1.998 -4.563 -14.348 1.00 81.56 535 SER A CA 1
ATOM 4339 C C . SER A 1 535 ? -1.024 -3.406 -14.115 1.00 81.56 535 SER A C 1
ATOM 4341 O O . SER A 1 535 ? -0.024 -3.524 -13.402 1.00 81.56 535 SER A O 1
ATOM 4343 N N . ALA A 1 536 ? -1.366 -2.231 -14.651 1.00 71.12 536 ALA A N 1
ATOM 4344 C CA . ALA A 1 536 ? -0.646 -0.998 -14.346 1.00 71.12 536 ALA A CA 1
ATOM 4345 C C . ALA A 1 536 ? -0.589 -0.726 -12.830 1.00 71.12 536 ALA A C 1
ATOM 4347 O O . ALA A 1 536 ? 0.438 -0.248 -12.350 1.00 71.12 536 ALA A O 1
ATOM 4348 N N . ALA A 1 537 ? -1.623 -1.113 -12.067 1.00 68.12 537 ALA A N 1
ATOM 4349 C CA . ALA A 1 537 ? -1.673 -0.935 -10.619 1.00 68.12 537 ALA A CA 1
ATOM 4350 C C . ALA A 1 537 ? -0.538 -1.661 -9.875 1.00 68.12 537 ALA A C 1
ATOM 4352 O O . ALA A 1 537 ? -0.059 -1.125 -8.878 1.00 68.12 537 ALA A O 1
ATOM 4353 N N . ALA A 1 538 ? -0.051 -2.814 -10.371 1.00 74.38 538 ALA A N 1
ATOM 4354 C CA . ALA A 1 538 ? 1.031 -3.594 -9.743 1.00 74.38 538 ALA A CA 1
ATOM 4355 C C . ALA A 1 538 ? 2.309 -2.794 -9.504 1.00 74.38 538 ALA A C 1
ATOM 4357 O O . ALA A 1 538 ? 3.133 -3.130 -8.663 1.00 74.38 538 ALA A O 1
ATOM 4358 N N . ARG A 1 539 ? 2.520 -1.755 -10.312 1.00 66.00 539 ARG A N 1
ATOM 4359 C CA . ARG A 1 539 ? 3.750 -0.962 -10.306 1.00 66.00 539 ARG A CA 1
ATOM 4360 C C . ARG A 1 539 ? 3.762 0.076 -9.186 1.00 66.00 539 ARG A C 1
ATOM 4362 O O . ARG A 1 539 ? 4.793 0.705 -8.949 1.00 66.00 539 ARG A O 1
ATOM 4369 N N . TYR A 1 540 ? 2.633 0.257 -8.504 1.00 60.56 540 TYR A N 1
ATOM 4370 C CA . TYR A 1 540 ? 2.429 1.288 -7.501 1.00 60.56 540 TYR A CA 1
ATOM 4371 C C . TYR A 1 540 ? 2.332 0.664 -6.101 1.00 60.56 540 TYR A C 1
ATOM 4373 O O . TYR A 1 540 ? 1.594 -0.286 -5.863 1.00 60.56 540 TYR A O 1
ATOM 4381 N N . SER A 1 541 ? 3.093 1.213 -5.152 1.00 51.09 541 SER A N 1
ATOM 4382 C CA . SER A 1 541 ? 3.021 0.870 -3.723 1.00 51.09 541 SER A CA 1
ATOM 4383 C C . SER A 1 541 ? 2.230 1.937 -2.965 1.00 51.09 541 SER A C 1
ATOM 4385 O O . SER A 1 541 ? 2.329 3.109 -3.319 1.00 51.09 541 SER A O 1
ATOM 4387 N N . ASN A 1 542 ? 1.544 1.576 -1.876 1.00 51.69 542 ASN A N 1
ATOM 4388 C CA . ASN A 1 542 ? 0.605 2.459 -1.158 1.00 51.69 542 ASN A CA 1
ATOM 4389 C C . ASN A 1 542 ? -0.593 2.870 -2.026 1.00 51.69 542 ASN A C 1
ATOM 4391 O O . ASN A 1 542 ? -1.029 4.026 -1.999 1.00 51.69 542 ASN A O 1
ATOM 4395 N N . THR A 1 543 ? -1.099 1.939 -2.830 1.00 55.09 543 THR A N 1
ATOM 4396 C CA . THR A 1 543 ? -2.315 2.218 -3.574 1.00 55.09 543 THR A CA 1
ATOM 4397 C C . THR A 1 543 ? -3.521 2.137 -2.652 1.00 55.09 543 THR A C 1
ATOM 4399 O O . THR A 1 543 ? -3.549 1.323 -1.727 1.00 55.09 543 THR A O 1
ATOM 4402 N N . TYR A 1 544 ? -4.516 2.990 -2.878 1.00 63.28 544 TYR A N 1
ATOM 4403 C CA . TYR A 1 544 ? -5.846 2.721 -2.360 1.00 63.28 544 TYR A CA 1
ATOM 4404 C C . TYR A 1 544 ? -6.747 2.329 -3.518 1.00 63.28 544 TYR A C 1
ATOM 4406 O O . TYR A 1 544 ? -6.770 2.965 -4.569 1.00 63.28 544 TYR A O 1
ATOM 4414 N N . VAL A 1 545 ? -7.486 1.252 -3.327 1.00 70.62 545 VAL A N 1
ATOM 4415 C CA . VAL A 1 545 ? -8.520 0.827 -4.254 1.00 70.62 545 VAL A CA 1
ATOM 4416 C C . VAL A 1 545 ? -9.783 1.589 -3.900 1.00 70.62 545 VAL A C 1
ATOM 4418 O O . VAL A 1 545 ? -10.171 1.635 -2.743 1.00 70.62 545 VAL A O 1
ATOM 4421 N N . GLN A 1 546 ? -10.434 2.181 -4.878 1.00 78.06 546 GLN A N 1
ATOM 4422 C CA . GLN A 1 546 ? -11.808 2.634 -4.833 1.00 78.06 546 GLN A CA 1
ATOM 4423 C C . GLN A 1 546 ? -12.632 1.665 -5.688 1.00 78.06 546 GLN A C 1
ATOM 4425 O O . GLN A 1 546 ? -12.371 1.485 -6.867 1.00 78.06 546 GLN A O 1
ATOM 4430 N N . ILE A 1 547 ? -13.639 1.040 -5.108 1.00 73.25 547 ILE A N 1
ATOM 4431 C CA . ILE A 1 547 ? -14.542 0.121 -5.788 1.00 73.25 547 ILE A CA 1
ATOM 4432 C C . ILE A 1 547 ? -15.886 0.819 -5.896 1.00 73.25 547 ILE A C 1
ATOM 4434 O O . ILE A 1 547 ? -16.525 1.066 -4.873 1.00 73.25 547 ILE A O 1
ATOM 4438 N N . ILE A 1 548 ? -16.306 1.143 -7.113 1.00 78.25 548 ILE A N 1
ATOM 4439 C CA . ILE A 1 548 ? -17.605 1.739 -7.393 1.00 78.25 548 ILE A CA 1
ATOM 4440 C C . ILE A 1 548 ? -18.572 0.628 -7.824 1.00 78.25 548 ILE A C 1
ATOM 4442 O O . ILE A 1 548 ? -18.389 0.035 -8.878 1.00 78.25 548 ILE A O 1
ATOM 4446 N N . SER A 1 549 ? -19.580 0.309 -7.014 1.00 75.25 549 SER A N 1
ATOM 4447 C CA . SER A 1 549 ? -20.651 -0.626 -7.369 1.00 75.25 549 SER A CA 1
ATOM 4448 C C . SER A 1 549 ? -21.681 0.072 -8.252 1.00 75.25 549 SER A C 1
ATOM 4450 O O . SER A 1 549 ? -22.359 1.003 -7.813 1.00 75.25 549 SER A O 1
ATOM 4452 N N . GLU A 1 550 ? -21.856 -0.419 -9.472 1.00 74.62 550 GLU A N 1
ATOM 4453 C CA . GLU A 1 550 ? -22.924 -0.004 -10.378 1.00 74.62 550 GLU A CA 1
ATOM 4454 C C . GLU A 1 550 ? -24.136 -0.894 -10.100 1.00 74.62 550 GLU A C 1
ATOM 4456 O O . GLU A 1 550 ? -24.358 -1.909 -10.756 1.00 74.62 550 GLU A O 1
ATOM 4461 N N . ILE A 1 551 ? -24.872 -0.562 -9.036 1.00 59.03 551 ILE A N 1
ATOM 4462 C CA . ILE A 1 551 ? -26.169 -1.190 -8.775 1.00 59.03 551 ILE A CA 1
ATOM 4463 C C . ILE A 1 551 ? -27.139 -0.606 -9.807 1.00 59.03 551 ILE A C 1
ATOM 4465 O O . ILE A 1 551 ? -27.468 0.579 -9.713 1.00 59.03 551 ILE A O 1
ATOM 4469 N N . SER A 1 552 ? -27.515 -1.417 -10.797 1.00 48.66 552 SER A N 1
ATOM 4470 C CA . SER A 1 552 ? -28.681 -1.190 -11.659 1.00 48.66 552 SER A CA 1
ATOM 4471 C C . SER A 1 552 ? -29.964 -1.464 -10.892 1.00 48.66 552 SER A C 1
ATOM 4473 O O . SER A 1 552 ? -30.010 -2.560 -10.273 1.00 48.66 552 SER A O 1
#

pLDDT: mean 72.59, std 20.37, range [30.12, 98.81]

Foldseek 3Di:
DDDDDPPPDPDPPPPQAQDQDELVQLVVLLVLLALAADDVQWQADHSVDRPPTAYAQQSSLCQSSQGSHPDDRHDGPRSPDDLCCQVPHDPFKDFDALVPDDRQKKWKADDPHDIGMWTFHADDSAAWTFTWGCDDRVRTTHTGTDGDHPRITIMDGPNYDHDDDAWAWWKDADPPFDDDWDFPVQWDQKWKWWWDALRIWIWTAGRPQPDFWWKWKWWDAAPPPDDTPDIDTDTHGRDDPPPTPRPDGGTTMMIIGTDPTTYTYGGDDDDADTDIDDPVLFAQKWKFWWDQLQFKKKKKFAAAQQKKKKWKFWAAANDRPDIDIDTAHGRYMDMDHNNPPPCNPDGRIMIMMGIDPDTIWMWMAGNRNDIDTTDYPVQFDQKWKDFQDFLQFKKKKKFQQAQAKKFKWKFWADQLDRPDIDTDIAHHGHIDIPRPNPPCNPPGGTMIIIHIPDGMAMWMDTNPDDTDHIGYPVCVDLKDKAWQDQLQPDWDKDFDAAQQWWWKWKFKDQRNDGQDTDIDTAHHSGIDGRNCNVPSSNSHGGIMIMIRIPDD

Radius of gyration: 29.15 Å; chains: 1; bounding box: 72×79×84 Å

Secondary structure (DSSP, 8-state):
--------------------EEHHHHHHHHHHHTTPPP-TT-EEEETTEEEEEEE-HHHHHHHHHT-SS---TTS-------HHHHHH--SSEEEE-GGG--TT-EEEEEETTEEEEEEEEES-SSS--EEEEEEETTTEEEEEE----TTPEEEEETTEESS----EEEE--STT----PPPGGG-BSEEEEEEE-TT--EEEE---TT--EEEEEEEEESS-SS----EEEEEE-S--SS--EE----SEEEEEEESSS-B-EE--SSS-------GGG-BSEEEE----TTT-EEEEEE-SSS-EEEEEEEEETTEEEEEEEEEE-TTEEEEEE-TTSGGGG--S-EEEEEEESS-BEEEEE-TTS-EEEPEEGGG-EEEEEEEEE-TTTEEEEEE--SSS-EEEEEEEEETTEEEEEEEEEE-TT-EEEE--HHHHTTS-SEEEEEEEEEEEEEEEEETTS-EEPPPBGGG--SEEEEEEE-TTT--EEEE--SSS-EEEEEEEEETTEEEEEEEEEE-TT-EEEE--TTSGGGG-SSEEEEEEEE--